Protein AF-0000000085171291 (afdb_homodimer)

Solvent-accessible surface area (backbone atoms only — not comparable to full-atom values): 27286 Å² total; per-residue (Å²): 126,56,78,39,40,44,75,52,58,85,53,80,38,81,23,59,65,92,68,71,76,41,87,53,56,49,57,35,35,37,26,33,51,58,69,35,70,49,75,53,66,42,48,64,17,28,33,41,38,38,43,37,14,27,21,27,28,42,35,39,76,91,41,73,48,74,64,42,45,83,20,79,34,67,88,66,51,65,48,28,33,35,44,38,33,35,71,22,52,34,37,42,34,20,57,43,54,22,36,30,38,38,40,32,28,63,32,86,54,87,62,79,58,50,76,42,48,42,88,62,40,44,72,45,81,41,68,30,82,45,32,28,32,40,34,37,40,61,40,36,60,85,75,32,65,84,63,86,67,58,19,61,31,38,32,36,39,42,25,44,54,18,11,28,36,60,63,62,34,30,29,22,67,45,79,48,77,83,50,16,22,33,32,33,40,37,35,44,28,42,32,44,57,58,87,41,47,29,39,34,41,43,31,26,82,93,78,69,46,78,46,45,41,75,41,39,50,38,24,33,40,51,34,56,56,43,31,34,32,37,34,17,36,71,86,14,35,32,33,29,43,36,39,33,30,35,90,43,61,70,86,30,56,39,54,43,76,93,43,48,63,50,73,70,43,34,64,57,51,44,54,55,60,65,75,100,127,57,78,40,41,46,75,52,59,85,53,79,38,80,22,60,65,94,69,71,76,42,86,53,55,48,56,33,34,37,27,32,50,60,70,36,70,51,76,52,67,42,48,65,17,28,33,41,38,36,41,38,14,29,20,27,29,42,36,38,77,91,40,74,48,74,64,43,45,82,20,79,35,68,89,66,52,64,46,28,32,37,44,40,34,35,69,24,53,34,37,41,33,19,57,42,54,21,36,30,38,38,41,32,29,63,34,84,54,87,63,78,59,49,75,42,48,42,88,60,40,45,71,45,80,42,68,32,84,44,32,29,32,40,34,36,41,61,40,36,59,86,76,34,66,84,62,88,68,58,19,64,32,37,32,36,38,42,26,43,55,19,10,28,34,60,66,62,34,30,27,23,69,45,81,46,78,83,51,16,23,32,32,34,40,36,35,45,28,41,33,43,56,58,88,40,45,28,40,34,41,43,31,25,82,93,78,70,46,77,46,45,42,77,40,39,50,38,23,34,41,50,34,56,55,44,31,34,32,37,33,17,36,73,85,14,35,32,31,29,44,35,37,33,30,34,91,43,60,70,87,29,56,39,54,43,77,94,42,47,62,49,73,69,42,34,64,58,49,44,54,56,60,65,75,98

Organism: Roseiflexus castenholzii (strain DSM 13941 / HLO8) (NCBI:txid383372)

Secondary structure (DSSP, 8-state):
-BTTEEEPP-SSEEEE-S----SS-EEEEEEE-TT-EEEEE-TTEEEEEEEEES-EEEEETTEEEEEE---SSGGGSPPPEEEE-TT-EEEEEESS-EEEEEEEEE-------EEE-GGGPEEEEES-GGG-EEEEEEE-TTT-TTS--SS-EEEEEEE-TT-EEEEEEEE--S-BTTTB--EEEEEEEEEESTT--EEEEEEETTTTEEEEEEE-TTEEEEESSSEEEEEEPTT-EEEEEEEEEESSS----EEPGGGTHHHHHHHHHHHHHH--/-BTTEEEPP-SSEEEE-S----SS-EEEEEEE-TT-EEEEE-TTEEEEEEEEES-EEEEETTEEEEEE---SSGGGSPPPEEEE-TT-EEEEEESS-EEEEEEEEE-------EEE-GGGPEEEEE--GGG-EEEEEEE-TTT-TTS--SS-EEEEEEE-TT-EEEEEEEE--S-BTTTB--EEEEEEEEEESTT--EEEEEEETTTTEEEEEEE-TTEEEEESSSEEEEEEPTT-EEEEEEEEEESS-----EEPGGGTHHHHHHHHHHHHHH--

Sequence (552 aa):
MTAFFTRVGSDPGLNTLDVNPCTLLDFARLILPDGASFAGETGGREVALVIFGGRGTVQVAGKTFARIGARPNPFAGKPYAVYMPAGSAYTITAHGTLDAGLCSAPSDLATDPYVITPDMVVQVDAGAANFSRTL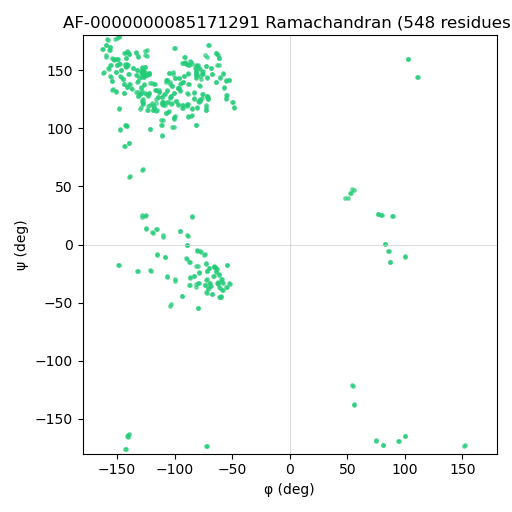SNILTTSSQPELPAARLLVGETFVPSGNWSTYPPHKHEVDNLPYEAHHEEMYYFRVNPPEGFGLCRHYSPERGYDQTYTISDSTIFMAPHGYHTTCSAPGYTNYFLWFLAGTGRTQAVAFDPALAWVQKAAPLIKQAERSRMTAFFTRVGSDPGLNTLDVNPCTLLDFARLILPDGASFAGETGGREVALVIFGGRGTVQVAGKTFARIGARPNPFAGKPYAVYMPAGSAYTITAHGTLDAGLCSAPSDLATDPYVITPDMVVQVDAGAANFSRTLSNILTTSSQPELPAARLLVGETFVPSGNWSTYPPHKHEVDNLPYEAHHEEMYYFRVNPPEGFGLCRHYSPERGYDQTYTISDSTIFMAPHGYHTTCSAPGYTNYFLWFLAGTGRTQAVAFDPALAWVQKAAPLIKQAERSR

pLDDT: mean 95.59, std 6.52, range [47.5, 98.94]

Nearest PDB structures (foldseek):
  2qjv-assembly1_A  TM=9.322E-01  e=1.510E-25  Salmonella enterica subsp. enterica serovar Typhimurium str. LT2
  3rns-assembly1_A  TM=5.833E-01  e=2.319E-08  Leptotrichia buccalis C-1013-b
  3st7-assembly1_A-2  TM=7.291E-01  e=1.790E-03  Staphylococcus aureus subsp. aureus Mu50
  9bwf-assembly1_A  TM=7.701E-01  e=6.981E-03  metagenome
  3vhr-assembly1_A-2  TM=6.028E-01  e=1.308E-03  Staphylococcus aureus subsp. aureus Mu50

Radius of gyration: 26.84 Å; Cα contacts (8 Å, |Δi|>4): 1582; chains: 2; bounding box: 52×83×56 Å

InterPro domains:
  IPR011051 RmlC-like cupin domain superfamily [SSF51182] (23-249)
  IPR014710 RmlC-like jelly roll fold [G3DSA:2.60.120.10] (23-121)
  IPR014710 RmlC-like jelly roll fold [G3DSA:2.60.120.10] (122-262)
  IPR021120 KduI/IolB isomerase [PF04962] (22-262)
  IPR024203 5-deoxy-glucuronate isomerase, IolB [PIRSF036628] (23-265)
  IPR024203 5-deoxy-glucuronate isomerase, IolB [PTHR39193] (26-264)

Structure (mmCIF, N/CA/C/O backbone):
data_AF-0000000085171291-model_v1
#
loop_
_entity.id
_entity.type
_entity.pdbx_description
1 polymer 'Myo-inositol catabolism IolB domain protein'
#
loop_
_atom_site.group_PDB
_atom_site.id
_atom_site.type_symbol
_atom_site.label_atom_id
_atom_site.label_alt_id
_atom_site.label_comp_id
_atom_site.label_asym_id
_atom_site.label_entity_id
_atom_site.label_seq_id
_atom_site.pdbx_PDB_ins_code
_atom_site.Cartn_x
_atom_site.Cartn_y
_atom_site.Cartn_z
_atom_site.occupancy
_atom_site.B_iso_or_equiv
_atom_site.auth_seq_id
_atom_site.auth_comp_id
_atom_site.auth_asym_id
_atom_site.auth_atom_id
_atom_site.pdbx_PDB_model_num
ATOM 1 N N . MET A 1 1 ? -7.762 -0.564 -17.594 1 47.5 1 MET A N 1
ATOM 2 C CA . MET A 1 1 ? -6.816 -1.675 -17.578 1 47.5 1 MET A CA 1
ATOM 3 C C . MET A 1 1 ? -5.438 -1.221 -18.062 1 47.5 1 MET A C 1
ATOM 5 O O . MET A 1 1 ? -5.332 -0.452 -19.016 1 47.5 1 MET A O 1
ATOM 9 N N . THR A 1 2 ? -4.355 -1.188 -17.094 1 66.81 2 THR A N 1
ATOM 10 C CA . THR A 1 2 ? -3.033 -0.722 -17.5 1 66.81 2 THR A CA 1
ATOM 11 C C . THR A 1 2 ? -2.258 -1.836 -18.203 1 66.81 2 THR A C 1
ATOM 13 O O . THR A 1 2 ? -2.623 -3.01 -18.094 1 66.81 2 THR A O 1
ATOM 16 N N . ALA A 1 3 ? -1.368 -1.507 -19.016 1 86 3 ALA A N 1
ATOM 17 C CA . ALA A 1 3 ? -0.547 -2.412 -19.828 1 86 3 ALA A CA 1
ATOM 18 C C . ALA A 1 3 ? 0.157 -3.438 -18.938 1 86 3 ALA A C 1
ATOM 20 O O . ALA A 1 3 ? 0.454 -4.551 -19.391 1 86 3 ALA A O 1
ATOM 21 N N . PHE A 1 4 ? 0.254 -3.221 -17.656 1 96.31 4 PHE A N 1
ATOM 22 C CA . PHE A 1 4 ? 1.074 -4.09 -16.828 1 96.31 4 PHE A CA 1
ATOM 23 C C . PHE A 1 4 ? 0.214 -4.84 -15.82 1 96.31 4 PHE A C 1
ATOM 25 O O . PHE A 1 4 ? 0.702 -5.727 -15.117 1 96.31 4 PHE A O 1
ATOM 32 N N . PHE A 1 5 ? -1.062 -4.492 -15.719 1 96.88 5 PHE A N 1
ATOM 33 C CA . PHE A 1 5 ? -1.893 -4.953 -14.609 1 96.88 5 PHE A CA 1
ATOM 34 C C . PHE A 1 5 ? -3.342 -5.117 -15.055 1 96.88 5 PHE A C 1
ATOM 36 O O . PHE A 1 5 ? -3.975 -4.152 -15.492 1 96.88 5 PHE A O 1
ATOM 43 N N . THR A 1 6 ? -3.922 -6.34 -15.016 1 96.06 6 THR A N 1
ATOM 44 C CA . THR A 1 6 ? -5.297 -6.578 -15.445 1 96.06 6 THR A CA 1
ATOM 45 C C . THR A 1 6 ? -5.895 -7.766 -14.695 1 96.06 6 THR A C 1
ATOM 47 O O . THR A 1 6 ? -5.227 -8.391 -13.875 1 96.06 6 THR A O 1
ATOM 50 N N . ARG A 1 7 ? -7.164 -8.047 -14.953 1 95.38 7 ARG A N 1
ATOM 51 C CA . ARG A 1 7 ? -7.832 -9.219 -14.383 1 95.38 7 ARG A CA 1
ATOM 52 C C . ARG A 1 7 ? -7.809 -10.391 -15.352 1 95.38 7 ARG A C 1
ATOM 54 O O . ARG A 1 7 ? -7.914 -10.203 -16.562 1 95.38 7 ARG A O 1
ATOM 61 N N . VAL A 1 8 ? -7.652 -11.523 -14.758 1 97.5 8 VAL A N 1
ATOM 62 C CA . VAL A 1 8 ? -7.773 -12.742 -15.547 1 97.5 8 VAL A CA 1
ATOM 63 C C . VAL A 1 8 ? -9.195 -13.289 -15.445 1 97.5 8 VAL A C 1
ATOM 65 O O . VAL A 1 8 ? -9.781 -13.305 -14.359 1 97.5 8 VAL A O 1
ATOM 68 N N . GLY A 1 9 ? -9.75 -13.758 -16.562 1 96.88 9 GLY A N 1
ATOM 69 C CA . GLY A 1 9 ? -11.109 -14.281 -16.578 1 96.88 9 GLY A CA 1
ATOM 70 C C . GLY A 1 9 ? -11.297 -15.484 -15.68 1 96.88 9 GLY A C 1
ATOM 71 O O . GLY A 1 9 ? -10.328 -16.141 -15.297 1 96.88 9 GLY A O 1
ATOM 72 N N . SER A 1 10 ? -12.562 -15.766 -15.328 1 96.31 10 SER A N 1
ATOM 73 C CA . SER A 1 10 ? -12.898 -16.875 -14.453 1 96.31 10 SER A CA 1
ATOM 74 C C . SER A 1 10 ? -13.969 -17.766 -15.062 1 96.31 10 SER A C 1
ATOM 76 O O . SER A 1 10 ? -14.688 -18.469 -14.344 1 96.31 10 SER A O 1
ATOM 78 N N . ASP A 1 11 ? -14.094 -17.75 -16.344 1 97.25 11 ASP A N 1
ATOM 79 C CA . ASP A 1 11 ? -15.078 -18.578 -17.031 1 97.25 11 ASP A CA 1
ATOM 80 C C . ASP A 1 11 ? -14.586 -20.016 -17.172 1 97.25 11 ASP A C 1
ATOM 82 O O . ASP A 1 11 ? -13.375 -20.266 -17.188 1 97.25 11 ASP A O 1
ATOM 86 N N . PRO A 1 12 ? -15.562 -20.938 -17.281 1 98.12 12 PRO A N 1
ATOM 87 C CA . PRO A 1 12 ? -15.109 -22.281 -17.641 1 98.12 12 PRO A CA 1
ATOM 88 C C . PRO A 1 12 ? -14.289 -22.312 -18.922 1 98.12 12 PRO A C 1
ATOM 90 O O . PRO A 1 12 ? -14.617 -21.625 -19.891 1 98.12 12 PRO A O 1
ATOM 93 N N . GLY A 1 13 ? -13.312 -23.109 -18.875 1 98.38 13 GLY A N 1
ATOM 94 C CA . GLY A 1 13 ? -12.414 -23.172 -20.016 1 98.38 13 GLY A CA 1
ATOM 95 C C . GLY A 1 13 ? -11.133 -22.375 -19.812 1 98.38 13 GLY A C 1
ATOM 96 O O . GLY A 1 13 ? -10.719 -22.141 -18.672 1 98.38 13 GLY A O 1
ATOM 97 N N . LEU A 1 14 ? -10.453 -22.156 -20.922 1 98.62 14 LEU A N 1
ATOM 98 C CA . LEU A 1 14 ? -9.164 -21.484 -20.891 1 98.62 14 LEU A CA 1
ATOM 99 C C . LEU A 1 14 ? -9.344 -19.969 -20.906 1 98.62 14 LEU A C 1
ATOM 101 O O . LEU A 1 14 ? -9.945 -19.422 -21.844 1 98.62 14 LEU A O 1
ATOM 105 N N . ASN A 1 15 ? -8.945 -19.25 -19.891 1 98.69 15 ASN A N 1
ATOM 106 C CA . ASN A 1 15 ? -8.938 -17.797 -19.812 1 98.69 15 ASN A CA 1
ATOM 107 C C . ASN A 1 15 ? -7.555 -17.219 -20.078 1 98.69 15 ASN A C 1
ATOM 109 O O . ASN A 1 15 ? -6.645 -17.359 -19.266 1 98.69 15 ASN A O 1
ATOM 113 N N . THR A 1 16 ? -7.41 -16.562 -21.203 1 98.19 16 THR A N 1
ATOM 114 C CA . THR A 1 16 ? -6.113 -16.062 -21.625 1 98.19 16 THR A CA 1
ATOM 115 C C . THR A 1 16 ? -5.996 -14.562 -21.328 1 98.19 16 THR A C 1
ATOM 117 O O . THR A 1 16 ? -6.969 -13.93 -20.922 1 98.19 16 THR A O 1
ATOM 120 N N . LEU A 1 17 ? -4.777 -14.047 -21.469 1 97.25 17 LEU A N 1
ATOM 121 C CA . LEU A 1 17 ? -4.539 -12.625 -21.25 1 97.25 17 LEU A CA 1
ATOM 122 C C . LEU A 1 17 ? -4.992 -11.805 -22.469 1 97.25 17 LEU A C 1
ATOM 124 O O . LEU A 1 17 ? -4.703 -12.164 -23.609 1 97.25 17 LEU A O 1
ATOM 128 N N . ASP A 1 18 ? -5.641 -10.719 -22.203 1 92.69 18 ASP A N 1
ATOM 129 C CA . ASP A 1 18 ? -6.043 -9.812 -23.281 1 92.69 18 ASP A CA 1
ATOM 130 C C . ASP A 1 18 ? -4.875 -8.938 -23.719 1 92.69 18 ASP A C 1
ATOM 132 O O . ASP A 1 18 ? -4.82 -8.508 -24.875 1 92.69 18 ASP A O 1
ATOM 136 N N . VAL A 1 19 ? -4.043 -8.617 -22.812 1 94.56 19 VAL A N 1
ATOM 137 C CA . VAL A 1 19 ? -2.832 -7.828 -23.031 1 94.56 19 VAL A CA 1
ATOM 138 C C . VAL A 1 19 ? -1.647 -8.5 -22.344 1 94.56 19 VAL A C 1
ATOM 140 O O . VAL A 1 19 ? -1.798 -9.094 -21.266 1 94.56 19 VAL A O 1
ATOM 143 N N . ASN A 1 20 ? -0.527 -8.5 -22.984 1 97.38 20 ASN A N 1
ATOM 144 C CA . ASN A 1 20 ? 0.696 -9.055 -22.406 1 97.38 20 ASN A CA 1
ATOM 145 C C . ASN A 1 20 ? 1.919 -8.227 -22.797 1 97.38 20 ASN A C 1
ATOM 147 O O . ASN A 1 20 ? 2.416 -8.328 -23.922 1 97.38 20 ASN A O 1
ATOM 151 N N . PRO A 1 21 ? 2.4 -7.426 -21.891 1 97.19 21 PRO A N 1
ATOM 152 C CA . PRO A 1 21 ? 3.559 -6.586 -22.219 1 97.19 21 PRO A CA 1
ATOM 153 C C . PRO A 1 21 ? 4.871 -7.367 -22.188 1 97.19 21 PRO A C 1
ATOM 155 O O . PRO A 1 21 ? 5.922 -6.82 -22.547 1 97.19 21 PRO A O 1
ATOM 158 N N . CYS A 1 22 ? 4.863 -8.594 -21.797 1 97.38 22 CYS A N 1
ATOM 159 C CA . CYS A 1 22 ? 6.051 -9.445 -21.781 1 97.38 22 CYS A CA 1
ATOM 160 C C . CYS A 1 22 ? 6.238 -10.156 -23.109 1 97.38 22 CYS A C 1
ATOM 162 O O . CYS A 1 22 ? 5.273 -10.359 -23.859 1 97.38 22 CYS A O 1
ATOM 164 N N . THR A 1 23 ? 7.434 -10.477 -23.375 1 96.94 23 THR A N 1
ATOM 165 C CA . THR A 1 23 ? 7.734 -11.18 -24.625 1 96.94 23 THR A CA 1
ATOM 166 C C . THR A 1 23 ? 8.062 -12.648 -24.344 1 96.94 23 THR A C 1
ATOM 168 O O . THR A 1 23 ? 7.824 -13.508 -25.188 1 96.94 23 THR A O 1
ATOM 171 N N . LEU A 1 24 ? 8.555 -12.898 -23.172 1 98.25 24 LEU A N 1
ATOM 172 C CA . LEU A 1 24 ? 8.938 -14.258 -22.812 1 98.25 24 LEU A CA 1
ATOM 173 C C . LEU A 1 24 ? 7.801 -14.977 -22.094 1 98.25 24 LEU A C 1
ATOM 175 O O . LEU A 1 24 ? 7.445 -16.094 -22.453 1 98.25 24 LEU A O 1
ATOM 179 N N . LEU A 1 25 ? 7.195 -14.289 -21.188 1 98.75 25 LEU A N 1
ATOM 180 C CA . LEU A 1 25 ? 6.227 -14.938 -20.312 1 98.75 25 LEU A CA 1
ATOM 181 C C . LEU A 1 25 ? 4.816 -14.836 -20.875 1 98.75 25 LEU A C 1
ATOM 183 O O . LEU A 1 25 ? 4.461 -13.828 -21.484 1 98.75 25 LEU A O 1
ATOM 187 N N . ASP A 1 26 ? 4.078 -15.859 -20.641 1 98.75 26 ASP A N 1
ATOM 188 C CA . ASP A 1 26 ? 2.635 -15.852 -20.875 1 98.75 26 ASP A CA 1
ATOM 189 C C . ASP A 1 26 ? 1.904 -16.641 -19.781 1 98.75 26 ASP A C 1
ATOM 191 O O . ASP A 1 26 ? 2.516 -17.438 -19.078 1 98.75 26 ASP A O 1
ATOM 195 N N . PHE A 1 27 ? 0.584 -16.344 -19.672 1 98.88 27 PHE A N 1
ATOM 196 C CA . PHE A 1 27 ? -0.222 -16.969 -18.641 1 98.88 27 PHE A CA 1
ATOM 197 C C . PHE A 1 27 ? -1.637 -17.234 -19.125 1 98.88 27 PHE A C 1
ATOM 199 O O . PHE A 1 27 ? -2.199 -16.438 -19.875 1 98.88 27 PHE A O 1
ATOM 206 N N . ALA A 1 28 ? -2.154 -18.328 -18.703 1 98.88 28 ALA A N 1
ATOM 207 C CA . ALA A 1 28 ? -3.582 -18.609 -18.844 1 98.88 28 ALA A CA 1
ATOM 208 C C . ALA A 1 28 ? -4.129 -19.297 -17.594 1 98.88 28 ALA A C 1
ATOM 210 O O . ALA A 1 28 ? -3.404 -20.031 -16.906 1 98.88 28 ALA A O 1
ATOM 211 N N . ARG A 1 29 ? -5.352 -19.016 -17.266 1 98.88 29 ARG A N 1
ATOM 212 C CA . ARG A 1 29 ? -6.074 -19.703 -16.203 1 98.88 29 ARG A CA 1
ATOM 213 C C . ARG A 1 29 ? -7.066 -20.719 -16.766 1 98.88 29 ARG A C 1
ATOM 215 O O . ARG A 1 29 ? -7.84 -20.391 -17.672 1 98.88 29 ARG A O 1
ATOM 222 N N . LEU A 1 30 ? -7.008 -21.891 -16.312 1 98.94 30 LEU A N 1
ATOM 223 C CA . LEU A 1 30 ? -7.898 -22.953 -16.781 1 98.94 30 LEU A CA 1
ATOM 224 C C . LEU A 1 30 ? -8.883 -23.359 -15.695 1 98.94 30 LEU A C 1
ATOM 226 O O . LEU A 1 30 ? -8.477 -23.75 -14.602 1 98.94 30 LEU A O 1
ATOM 230 N N . ILE A 1 31 ? -10.148 -23.234 -15.977 1 98.88 31 ILE A N 1
ATOM 231 C CA . ILE A 1 31 ? -11.211 -23.672 -15.078 1 98.88 31 ILE A CA 1
ATOM 232 C C . ILE A 1 31 ? -12.07 -24.734 -15.766 1 98.88 31 ILE A C 1
ATOM 234 O O . ILE A 1 31 ? -12.672 -24.469 -16.812 1 98.88 31 ILE A O 1
ATOM 238 N N . LEU A 1 32 ? -12.133 -25.906 -15.141 1 98.81 32 LEU A N 1
ATOM 239 C CA . LEU A 1 32 ? -12.914 -27 -15.703 1 98.81 32 LEU A CA 1
ATOM 240 C C . LEU A 1 32 ? -13.922 -27.531 -14.688 1 98.81 32 LEU A C 1
ATOM 242 O O . LEU A 1 32 ? -13.562 -27.812 -13.539 1 98.81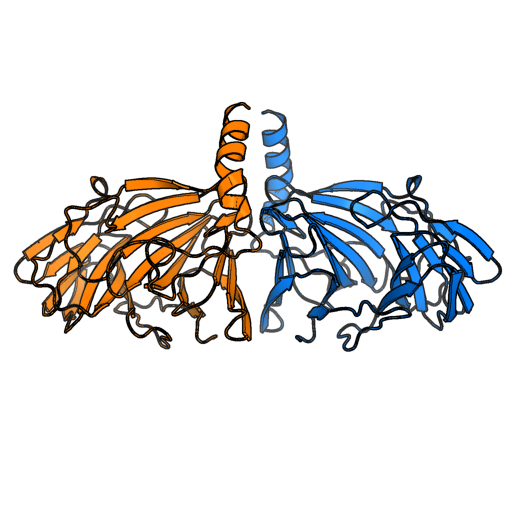 32 LEU A O 1
ATOM 246 N N . PRO A 1 33 ? -15.188 -27.656 -15.109 1 98.31 33 PRO A N 1
ATOM 247 C CA . PRO A 1 33 ? -16.125 -28.375 -14.242 1 98.31 33 PRO A CA 1
ATOM 248 C C . PRO A 1 33 ? -15.852 -29.875 -14.188 1 98.31 33 PRO A C 1
ATOM 250 O O . PRO A 1 33 ? -15.023 -30.391 -14.953 1 98.31 33 PRO A O 1
ATOM 253 N N . ASP A 1 34 ? -16.562 -30.5 -13.289 1 97.94 34 ASP A N 1
ATOM 254 C CA . ASP A 1 34 ? -16.375 -31.922 -13.078 1 97.94 34 ASP A CA 1
ATOM 255 C C . ASP A 1 34 ? -16.562 -32.719 -14.375 1 97.94 34 ASP A C 1
ATOM 257 O O . ASP A 1 34 ? -17.547 -32.5 -15.086 1 97.94 34 ASP A O 1
ATOM 261 N N . GLY A 1 35 ? -15.516 -33.5 -14.672 1 98 35 GLY A N 1
ATOM 262 C CA . GLY A 1 35 ? -15.602 -34.375 -15.812 1 98 35 GLY A CA 1
ATOM 263 C C . GLY A 1 35 ?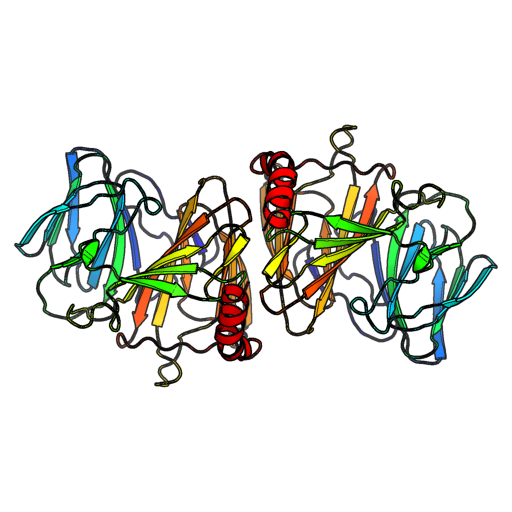 -15.195 -33.75 -17.125 1 98 35 GLY A C 1
ATOM 264 O O . GLY A 1 35 ? -14.945 -34.438 -18.109 1 98 35 GLY A O 1
ATOM 265 N N . ALA A 1 36 ? -15.117 -32.438 -17.141 1 98.62 36 ALA A N 1
ATOM 266 C CA . ALA A 1 36 ? -14.742 -31.734 -18.375 1 98.62 36 ALA A CA 1
ATOM 267 C C . ALA A 1 36 ? -13.258 -31.922 -18.672 1 98.62 36 ALA A C 1
ATOM 269 O O . ALA A 1 36 ? -12.461 -32.188 -17.781 1 98.62 36 ALA A O 1
ATOM 270 N N . SER A 1 37 ? -12.938 -31.828 -19.953 1 98.69 37 SER A N 1
ATOM 271 C CA . SER A 1 37 ? -11.555 -31.938 -20.391 1 98.69 37 SER A CA 1
ATOM 272 C C . SER A 1 37 ? -11.164 -30.766 -21.281 1 98.69 37 SER A C 1
ATOM 274 O O . SER A 1 37 ? -12.016 -30.141 -21.906 1 98.69 37 SER A O 1
ATOM 276 N N . PHE A 1 38 ? -9.938 -30.438 -21.281 1 98.81 38 PHE A N 1
ATOM 277 C CA . PHE A 1 38 ? -9.336 -29.453 -22.156 1 98.81 38 PHE A CA 1
ATOM 278 C C . PHE A 1 38 ? -8.117 -30.016 -22.891 1 98.81 38 PHE A C 1
ATOM 280 O O . PHE A 1 38 ? -7.227 -30.594 -22.25 1 98.81 38 PHE A O 1
ATOM 287 N N . ALA A 1 39 ? -8.109 -29.938 -24.188 1 98.69 39 ALA A N 1
ATOM 288 C CA . ALA A 1 39 ? -6.973 -30.359 -25 1 98.69 39 ALA A CA 1
ATOM 289 C C . ALA A 1 39 ? -6.223 -29.156 -25.562 1 98.69 39 ALA A C 1
ATOM 291 O O . ALA A 1 39 ? -6.84 -28.219 -26.047 1 98.69 39 ALA A O 1
ATOM 292 N N . GLY A 1 40 ? -4.883 -29.156 -25.438 1 98.06 40 GLY A N 1
ATOM 293 C CA . GLY A 1 40 ? -4.059 -28.078 -25.953 1 98.06 40 GLY A CA 1
ATOM 294 C C . GLY A 1 40 ? -2.688 -28.547 -26.406 1 98.06 40 GLY A C 1
ATOM 295 O O . GLY A 1 40 ? -2.414 -29.734 -26.453 1 98.06 40 GLY A O 1
ATOM 296 N N . GLU A 1 41 ? -1.921 -27.641 -26.875 1 98.38 41 GLU A N 1
ATOM 297 C CA . GLU A 1 41 ? -0.535 -27.844 -27.281 1 98.38 41 GLU A CA 1
ATOM 298 C C . GLU A 1 41 ? 0.384 -26.781 -26.672 1 98.38 41 GLU A C 1
ATOM 300 O O . GLU A 1 41 ? 0.013 -25.609 -26.578 1 98.38 41 GLU A O 1
ATOM 305 N N . THR A 1 42 ? 1.605 -27.266 -26.312 1 98.5 42 THR A N 1
ATOM 306 C CA . THR A 1 42 ? 2.551 -26.328 -25.734 1 98.5 42 THR A CA 1
ATOM 307 C C . THR A 1 42 ? 3.24 -25.5 -26.812 1 98.5 42 THR A C 1
ATOM 309 O O . THR A 1 42 ? 3.828 -24.453 -26.531 1 98.5 42 THR A O 1
ATOM 312 N N . GLY A 1 43 ? 3.158 -26.047 -28.047 1 98.12 43 GLY A N 1
ATOM 313 C CA . GLY A 1 43 ? 3.881 -25.375 -29.125 1 98.12 43 GLY A CA 1
ATOM 314 C C . GLY A 1 43 ? 5.359 -25.203 -28.828 1 98.12 43 GLY A C 1
ATOM 315 O O . GLY A 1 43 ? 6.035 -26.156 -28.438 1 98.12 43 GLY A O 1
ATOM 316 N N . GLY A 1 44 ? 5.945 -24.062 -29.109 1 98.5 44 GLY A N 1
ATOM 317 C CA . GLY A 1 44 ? 7.348 -23.766 -28.875 1 98.5 44 GLY A CA 1
ATOM 318 C C . GLY A 1 44 ? 7.633 -23.297 -27.469 1 98.5 44 GLY A C 1
ATOM 319 O O . GLY A 1 44 ? 8.594 -22.562 -27.234 1 98.5 44 GLY A O 1
ATOM 320 N N . ARG A 1 45 ? 6.781 -23.656 -26.562 1 98.75 45 ARG A N 1
ATOM 321 C CA . ARG A 1 45 ? 6.941 -23.141 -25.203 1 98.75 45 ARG A CA 1
ATOM 322 C C . ARG A 1 45 ? 6.965 -24.266 -24.188 1 98.75 45 ARG A C 1
ATOM 324 O O . ARG A 1 45 ? 6.371 -25.328 -24.422 1 98.75 45 ARG A O 1
ATOM 331 N N . GLU A 1 46 ? 7.734 -24.109 -23.125 1 98.88 46 GLU A N 1
ATOM 332 C CA . GLU A 1 46 ? 7.531 -24.922 -21.922 1 98.88 46 GLU A CA 1
ATOM 333 C C . GLU A 1 46 ? 6.402 -24.359 -21.062 1 98.88 46 GLU A C 1
ATOM 335 O O . GLU A 1 46 ? 6.188 -23.156 -21.031 1 98.88 46 GLU A O 1
ATOM 340 N N . VAL A 1 47 ? 5.664 -25.25 -20.406 1 98.88 47 VAL A N 1
ATOM 341 C CA . VAL A 1 47 ? 4.504 -24.828 -19.625 1 98.88 47 VAL A CA 1
ATOM 342 C C . VAL A 1 47 ? 4.559 -25.484 -18.25 1 98.88 47 VAL A C 1
ATOM 344 O O . VAL A 1 47 ? 4.828 -26.688 -18.125 1 98.88 47 VAL A O 1
ATOM 347 N N . ALA A 1 48 ? 4.449 -24.734 -17.234 1 98.94 48 ALA A N 1
ATOM 348 C CA . ALA A 1 48 ? 4.191 -25.234 -15.883 1 98.94 48 ALA A CA 1
ATOM 349 C C . ALA A 1 48 ? 2.723 -25.078 -15.508 1 98.94 48 ALA A C 1
ATOM 351 O O . ALA A 1 48 ? 2.232 -23.953 -15.344 1 98.94 48 ALA A O 1
ATOM 352 N N . LEU A 1 49 ? 2.008 -26.172 -15.453 1 98.94 49 LEU A N 1
ATOM 353 C CA . LEU A 1 49 ? 0.651 -26.188 -14.914 1 98.94 49 LEU A CA 1
ATOM 354 C C . LEU A 1 49 ? 0.667 -26.234 -13.391 1 98.94 49 LEU A C 1
ATOM 356 O O . LEU A 1 49 ? 1.245 -27.141 -12.797 1 98.94 49 LEU A O 1
ATOM 360 N N . VAL A 1 50 ? 0.147 -25.25 -12.734 1 98.94 50 VAL A N 1
ATOM 361 C CA . VAL A 1 50 ? 0.027 -25.219 -11.281 1 98.94 50 VAL A CA 1
ATOM 362 C C . VAL A 1 50 ? -1.441 -25.344 -10.875 1 98.94 50 VAL A C 1
ATOM 364 O O . VAL A 1 50 ? -2.27 -24.516 -11.266 1 98.94 50 VAL A O 1
ATOM 367 N N . ILE A 1 51 ? -1.783 -26.312 -10.086 1 98.94 51 ILE A N 1
ATOM 368 C CA . ILE A 1 51 ? -3.168 -26.516 -9.672 1 98.94 51 ILE A CA 1
ATOM 369 C C . ILE A 1 51 ? -3.484 -25.641 -8.461 1 98.94 51 ILE A C 1
ATOM 371 O O . ILE A 1 51 ? -2.98 -25.891 -7.363 1 98.94 51 ILE A O 1
ATOM 375 N N . PHE A 1 52 ? -4.328 -24.641 -8.664 1 98.81 52 PHE A N 1
ATOM 376 C CA . PHE A 1 52 ? -4.766 -23.781 -7.57 1 98.81 52 PHE A CA 1
ATOM 377 C C . PHE A 1 52 ? -5.738 -24.516 -6.656 1 98.81 52 PHE A C 1
ATOM 379 O O . PHE A 1 52 ? -5.691 -24.359 -5.438 1 98.81 52 PHE A O 1
ATOM 386 N N . GLY A 1 53 ? -6.605 -25.266 -7.297 1 98.75 53 GLY A N 1
ATOM 387 C CA . GLY A 1 53 ? -7.594 -26.016 -6.551 1 98.75 53 GLY A CA 1
ATOM 388 C C . GLY A 1 53 ? -8.219 -27.141 -7.355 1 98.75 53 GLY A C 1
ATOM 389 O O . GLY A 1 53 ? -8.438 -27 -8.562 1 98.75 53 GLY A O 1
ATOM 390 N N . GLY A 1 54 ? -8.562 -28.188 -6.664 1 98.56 54 GLY A N 1
ATOM 391 C CA . GLY A 1 54 ? -9.211 -29.312 -7.305 1 98.56 54 GLY A CA 1
ATOM 392 C C . GLY A 1 54 ? -8.234 -30.406 -7.719 1 98.56 54 GLY A C 1
ATOM 393 O O . GLY A 1 54 ? -7.105 -30.453 -7.215 1 98.56 54 GLY A O 1
ATOM 394 N N . ARG A 1 55 ? -8.781 -31.344 -8.516 1 98.56 55 ARG A N 1
ATOM 395 C CA . ARG A 1 55 ? -8.008 -32.469 -8.984 1 98.56 55 ARG A CA 1
ATOM 396 C C . ARG A 1 55 ? -8.188 -32.688 -10.484 1 98.56 55 ARG A C 1
ATOM 398 O O . ARG A 1 55 ? -9.242 -32.375 -11.039 1 98.56 55 ARG A O 1
ATOM 405 N N . GLY A 1 56 ? -7.141 -33.219 -11.062 1 98.69 56 GLY A N 1
ATOM 406 C CA . GLY A 1 56 ? -7.238 -33.531 -12.477 1 98.69 56 GLY A CA 1
ATOM 407 C C . GLY A 1 56 ? -6.219 -34.562 -12.938 1 98.69 56 GLY A C 1
ATOM 408 O O . GLY A 1 56 ? -5.301 -34.906 -12.195 1 98.69 56 GLY A O 1
ATOM 409 N N . THR A 1 57 ? -6.477 -35.125 -14.07 1 98.94 57 THR A N 1
ATOM 410 C CA . THR A 1 57 ? -5.531 -36 -14.773 1 98.94 57 THR A CA 1
ATOM 411 C C . THR A 1 57 ? -4.898 -35.25 -15.945 1 98.94 57 THR A C 1
ATOM 413 O O . THR A 1 57 ? -5.602 -34.625 -16.766 1 98.94 57 THR A O 1
ATOM 416 N N . VAL A 1 58 ? -3.615 -35.25 -15.969 1 98.94 58 VAL A N 1
ATOM 417 C CA . VAL A 1 58 ? -2.877 -34.594 -17.047 1 98.94 58 VAL A CA 1
ATOM 418 C C . VAL A 1 58 ? -2.207 -35.656 -17.922 1 98.94 58 VAL A C 1
ATOM 420 O O . VAL A 1 58 ? -1.425 -36.469 -17.438 1 98.94 58 VAL A O 1
ATOM 423 N N . GLN A 1 59 ? -2.529 -35.688 -19.141 1 98.81 59 GLN A N 1
ATOM 424 C CA . GLN A 1 59 ? -1.845 -36.5 -20.141 1 98.81 59 GLN A CA 1
ATOM 425 C C . GLN A 1 59 ? -0.991 -35.625 -21.062 1 98.81 59 GLN A C 1
ATOM 427 O O . GLN A 1 59 ? -1.49 -34.688 -21.656 1 98.81 59 GLN A O 1
ATOM 432 N N . VAL A 1 60 ? 0.253 -35.906 -21.125 1 98.62 60 VAL A N 1
ATOM 433 C CA . VAL A 1 60 ? 1.147 -35.062 -21.922 1 98.62 60 VAL A CA 1
ATOM 434 C C . VAL A 1 60 ? 2.354 -35.906 -22.375 1 98.62 60 VAL A C 1
ATOM 436 O O . VAL A 1 60 ? 2.965 -36.594 -21.578 1 98.62 60 VAL A O 1
ATOM 439 N N . ALA A 1 61 ? 2.648 -35.75 -23.672 1 95.88 61 ALA A N 1
ATOM 440 C CA . ALA A 1 61 ? 3.818 -36.406 -24.266 1 95.88 61 ALA A CA 1
ATOM 441 C C . ALA A 1 61 ? 3.885 -37.875 -23.891 1 95.88 61 ALA A C 1
ATOM 443 O O . ALA A 1 61 ? 4.934 -38.375 -23.469 1 95.88 61 ALA A O 1
ATOM 444 N N . GLY A 1 62 ? 2.797 -38.531 -23.875 1 94.69 62 GLY A N 1
ATOM 445 C CA . GLY A 1 62 ? 2.725 -39.969 -23.672 1 94.69 62 GLY A CA 1
ATOM 446 C C . GLY A 1 62 ? 2.693 -40.344 -22.203 1 94.69 62 GLY A C 1
ATOM 447 O O . GLY A 1 62 ? 2.592 -41.531 -21.875 1 94.69 62 GLY A O 1
ATOM 448 N N . LYS A 1 63 ? 2.834 -39.438 -21.312 1 98 63 LYS A N 1
ATOM 449 C CA . LYS A 1 63 ? 2.77 -39.688 -19.891 1 98 63 LYS A CA 1
ATOM 450 C C . LYS A 1 63 ? 1.423 -39.281 -19.312 1 98 63 LYS A C 1
ATOM 452 O O . LYS A 1 63 ? 0.792 -38.344 -19.812 1 98 63 LYS A O 1
ATOM 457 N N . THR A 1 64 ? 1.036 -40.031 -18.266 1 98.75 64 THR A N 1
ATOM 458 C CA . THR A 1 64 ? -0.205 -39.719 -17.578 1 98.75 64 THR A CA 1
ATOM 459 C C . THR A 1 64 ? 0.056 -39.469 -16.094 1 98.75 64 THR A C 1
ATOM 461 O O . THR A 1 64 ? 0.634 -40.312 -15.406 1 98.75 64 THR A O 1
ATOM 464 N N . PHE A 1 65 ? -0.234 -38.344 -15.625 1 98.81 65 PHE A N 1
ATOM 465 C CA . PHE A 1 65 ? -0.27 -38.031 -14.203 1 98.81 65 PHE A CA 1
ATOM 466 C C . PHE A 1 65 ? -1.703 -38.031 -13.688 1 98.81 65 PHE A C 1
ATOM 468 O O . PHE A 1 65 ? -2.412 -37.031 -13.828 1 98.81 65 PHE A O 1
ATOM 475 N N . ALA A 1 66 ? -2.105 -39.094 -13.031 1 98.56 66 ALA A N 1
ATOM 476 C CA . ALA A 1 66 ? -3.514 -39.344 -12.75 1 98.56 66 ALA A CA 1
ATOM 477 C C . ALA A 1 66 ? -3.938 -38.719 -11.422 1 98.56 66 ALA A C 1
ATOM 479 O O . ALA A 1 66 ? -3.256 -38.906 -10.406 1 98.56 66 ALA A O 1
ATOM 480 N N . ARG A 1 67 ? -5.047 -37.969 -11.469 1 98.38 67 ARG A N 1
ATOM 481 C CA . ARG A 1 67 ? -5.793 -37.5 -10.32 1 98.38 67 ARG A CA 1
ATOM 482 C C . ARG A 1 67 ? -4.883 -36.719 -9.375 1 98.38 67 ARG A C 1
ATOM 484 O O . ARG A 1 67 ? -4.867 -36.969 -8.164 1 98.38 67 ARG A O 1
ATOM 491 N N . ILE A 1 68 ? -4.121 -35.844 -9.906 1 98.56 68 ILE A N 1
ATOM 492 C CA . ILE A 1 68 ? -3.252 -35 -9.078 1 98.56 68 ILE A CA 1
ATOM 493 C C . ILE A 1 68 ? -4.02 -33.781 -8.602 1 98.56 68 ILE A C 1
ATOM 495 O O . ILE A 1 68 ? -5.023 -33.375 -9.203 1 98.56 68 ILE A O 1
ATOM 499 N N . GLY A 1 69 ? -3.588 -33.188 -7.531 1 97.62 69 GLY A N 1
ATOM 500 C CA . GLY A 1 69 ? -4.27 -32.125 -6.832 1 97.62 69 GLY A CA 1
ATOM 501 C C . GLY A 1 69 ? -4.793 -32.531 -5.469 1 97.62 69 GLY A C 1
ATOM 502 O O . GLY A 1 69 ? -5.258 -33.656 -5.293 1 97.62 69 GLY A O 1
ATOM 503 N N . ALA A 1 70 ? -4.75 -31.641 -4.531 1 92.81 70 ALA A N 1
ATOM 504 C CA . ALA A 1 70 ? -5.156 -32.031 -3.186 1 92.81 70 ALA A CA 1
ATOM 505 C C . ALA A 1 70 ? -5.773 -30.859 -2.428 1 92.81 70 ALA A C 1
ATOM 507 O O . ALA A 1 70 ? -6.457 -31.062 -1.421 1 92.81 70 ALA A O 1
ATOM 508 N N . ARG A 1 71 ? -5.559 -29.688 -2.861 1 97.94 71 ARG A N 1
ATOM 509 C CA . ARG A 1 71 ? -6.047 -28.531 -2.125 1 97.94 71 ARG A CA 1
ATOM 510 C C . ARG A 1 71 ? -7.273 -27.922 -2.805 1 97.94 71 ARG A C 1
ATOM 512 O O . ARG A 1 71 ? -7.406 -27.984 -4.027 1 97.94 71 ARG A O 1
ATOM 519 N N . PRO A 1 72 ? -8.211 -27.344 -2.025 1 97.94 72 PRO A N 1
ATOM 520 C CA . PRO A 1 72 ? -9.398 -26.75 -2.635 1 97.94 72 PRO A CA 1
ATOM 521 C C . PRO A 1 72 ? -9.125 -25.375 -3.229 1 97.94 72 PRO A C 1
ATOM 523 O O . PRO A 1 72 ? -9.891 -24.891 -4.07 1 97.94 72 PRO A O 1
ATOM 526 N N . ASN A 1 73 ? -8.141 -24.703 -2.752 1 98 73 ASN A N 1
ATOM 527 C CA . ASN A 1 73 ? -7.703 -23.375 -3.176 1 98 73 ASN A CA 1
ATOM 528 C C . ASN A 1 73 ? -6.262 -23.109 -2.758 1 98 73 ASN A C 1
ATOM 530 O O . ASN A 1 73 ? -5.66 -23.891 -2.027 1 98 73 ASN A O 1
ATOM 534 N N . PRO A 1 74 ? -5.664 -22.047 -3.193 1 98.25 74 PRO A N 1
ATOM 535 C CA . PRO A 1 74 ? -4.242 -21.828 -2.91 1 98.25 74 PRO A CA 1
ATOM 536 C C . PRO A 1 74 ? -3.953 -21.688 -1.418 1 98.25 74 PRO A C 1
ATOM 538 O O . PRO A 1 74 ? -2.826 -21.922 -0.977 1 98.25 74 PRO A O 1
ATOM 541 N N . PHE A 1 75 ? -4.875 -21.359 -0.61 1 98.12 75 PHE A N 1
ATOM 542 C CA . PHE A 1 75 ? -4.664 -21.016 0.792 1 98.12 75 PHE A CA 1
ATOM 543 C C . PHE A 1 75 ? -4.734 -22.266 1.667 1 98.12 75 PHE A C 1
ATOM 545 O O . PHE A 1 75 ? -4.484 -22.203 2.873 1 98.12 75 PHE A O 1
ATOM 552 N N . ALA A 1 76 ? -4.969 -23.406 1.09 1 97.69 76 ALA A N 1
ATOM 553 C CA . ALA A 1 76 ? -5.266 -24.594 1.893 1 97.69 76 ALA A CA 1
ATOM 554 C C . ALA A 1 76 ? -4.117 -25.594 1.841 1 97.69 76 ALA A C 1
ATOM 556 O O . ALA A 1 76 ? -4.246 -26.719 2.324 1 97.69 76 ALA A O 1
ATOM 557 N N . GLY A 1 77 ? -3.018 -25.234 1.237 1 96.62 77 GLY A N 1
ATOM 558 C CA . GLY A 1 77 ? -1.895 -26.156 1.206 1 96.62 77 GLY A CA 1
ATOM 559 C C . GLY A 1 77 ? -0.996 -25.953 -0.001 1 96.62 77 GLY A C 1
ATOM 560 O O . GLY A 1 77 ? -1.195 -25.031 -0.785 1 96.62 77 GLY A O 1
ATOM 561 N N . LYS A 1 78 ? -0.012 -26.875 -0.187 1 98.12 78 LYS A N 1
ATOM 562 C CA . LYS A 1 78 ? 0.967 -26.812 -1.269 1 98.12 78 LYS A CA 1
ATOM 563 C C . LYS A 1 78 ? 0.389 -27.375 -2.562 1 98.12 78 LYS A C 1
ATOM 565 O O . LYS A 1 78 ? -0.469 -28.266 -2.531 1 98.12 78 LYS A O 1
ATOM 570 N N . PRO A 1 79 ? 0.855 -26.922 -3.654 1 98.38 79 PRO A N 1
ATOM 571 C CA . PRO A 1 79 ? 0.244 -27.312 -4.926 1 98.38 79 PRO A CA 1
ATOM 572 C C . PRO A 1 79 ? 0.868 -28.562 -5.52 1 98.38 79 PRO A C 1
ATOM 574 O O . PRO A 1 79 ? 1.993 -28.938 -5.164 1 98.38 79 PRO A O 1
ATOM 577 N N . TYR A 1 80 ? 0.077 -29.25 -6.34 1 98.81 80 TYR A N 1
ATOM 578 C CA . TYR A 1 80 ? 0.638 -30.031 -7.438 1 98.81 80 TYR A CA 1
ATOM 579 C C . TYR A 1 80 ? 0.943 -29.141 -8.641 1 98.81 80 TYR A C 1
ATOM 581 O O . TYR A 1 80 ? 0.212 -28.188 -8.914 1 98.81 80 TYR A O 1
ATOM 589 N N . ALA A 1 81 ? 1.957 -29.516 -9.344 1 98.94 81 ALA A N 1
ATOM 590 C CA . ALA A 1 81 ? 2.264 -28.875 -10.625 1 98.94 81 ALA A CA 1
ATOM 591 C C . ALA A 1 81 ? 2.764 -29.906 -11.641 1 98.94 81 ALA A C 1
ATOM 593 O O . ALA A 1 81 ? 3.223 -30.984 -11.258 1 98.94 81 ALA A O 1
ATOM 594 N N . VAL A 1 82 ? 2.605 -29.656 -12.883 1 98.94 82 VAL A N 1
ATOM 595 C CA . VAL A 1 82 ? 3.115 -30.5 -13.953 1 98.94 82 VAL A CA 1
ATOM 596 C C . VAL A 1 82 ? 3.924 -29.656 -14.938 1 98.94 82 VAL A C 1
ATOM 598 O O . VAL A 1 82 ? 3.439 -28.641 -15.438 1 98.94 82 VAL A O 1
ATOM 601 N N . TYR A 1 83 ? 5.109 -30.016 -15.109 1 98.94 83 TYR A N 1
ATOM 602 C CA . TYR A 1 83 ? 5.926 -29.422 -16.172 1 98.94 83 TYR A CA 1
ATOM 603 C C . TYR A 1 83 ? 5.668 -30.109 -17.5 1 98.94 83 TYR A C 1
ATOM 605 O O . TYR A 1 83 ? 5.781 -31.328 -17.609 1 98.94 83 TYR A O 1
ATOM 613 N N . MET A 1 84 ? 5.34 -29.406 -18.531 1 98.88 84 MET A N 1
ATOM 614 C CA . MET A 1 84 ? 5.086 -29.891 -19.875 1 98.88 84 MET A CA 1
ATOM 615 C C . MET A 1 84 ? 6.074 -29.297 -20.875 1 98.88 84 MET A C 1
ATOM 617 O O . MET A 1 84 ? 6.102 -28.078 -21.078 1 98.88 84 MET A O 1
ATOM 621 N N . PRO A 1 85 ? 6.848 -30.078 -21.516 1 98.56 85 PRO A N 1
ATOM 622 C CA . PRO A 1 85 ? 7.891 -29.562 -22.406 1 98.56 85 PRO A CA 1
ATOM 623 C C . PRO A 1 85 ? 7.328 -28.984 -23.719 1 98.56 85 PRO A C 1
ATOM 625 O O . PRO A 1 85 ? 6.184 -29.281 -24.078 1 98.56 85 PRO A O 1
ATOM 628 N N . ALA A 1 86 ? 8.141 -28.203 -24.391 1 98.25 86 ALA A N 1
ATOM 629 C CA . ALA A 1 86 ? 7.77 -27.703 -25.703 1 98.25 86 ALA A CA 1
ATOM 630 C C . ALA A 1 86 ? 7.477 -28.844 -26.672 1 98.25 86 ALA A C 1
ATOM 632 O O . ALA A 1 86 ? 8.023 -29.938 -26.531 1 98.25 86 ALA A O 1
ATOM 633 N N . GLY A 1 87 ? 6.574 -28.594 -27.547 1 97.88 87 GLY A N 1
ATOM 634 C CA . GLY A 1 87 ? 6.254 -29.562 -28.594 1 97.88 87 GLY A CA 1
ATOM 635 C C . GLY A 1 87 ? 5.359 -30.688 -28.109 1 97.88 87 GLY A C 1
ATOM 636 O O . GLY A 1 87 ? 5.414 -31.797 -28.641 1 97.88 87 GLY A O 1
ATOM 637 N N . SER A 1 88 ? 4.625 -30.453 -27.125 1 97.94 88 SER A N 1
ATOM 638 C CA . SER A 1 88 ? 3.809 -31.5 -26.547 1 97.94 88 SER A CA 1
ATOM 639 C C . SER A 1 88 ? 2.322 -31.203 -26.688 1 97.94 88 SER A C 1
ATOM 641 O O . SER A 1 88 ? 1.896 -30.062 -26.453 1 97.94 88 SER A O 1
ATOM 643 N N . ALA A 1 89 ? 1.588 -32.219 -27.125 1 98.19 89 ALA A N 1
ATOM 644 C CA . ALA A 1 89 ? 0.139 -32.188 -26.938 1 98.19 89 ALA A CA 1
ATOM 645 C C . ALA A 1 89 ? -0.246 -32.625 -25.531 1 98.19 89 ALA A C 1
ATOM 647 O O . ALA A 1 89 ? 0.399 -33.5 -24.938 1 98.19 89 ALA A O 1
ATOM 648 N N . TYR A 1 90 ? -1.272 -31.984 -24.984 1 98.75 90 TYR A N 1
ATOM 649 C CA . TYR A 1 90 ? -1.686 -32.406 -23.641 1 98.75 90 TYR A CA 1
ATOM 650 C C . TYR A 1 90 ? -3.203 -32.344 -23.5 1 98.75 90 TYR A C 1
ATOM 652 O O . TYR A 1 90 ? -3.883 -31.656 -24.266 1 98.75 90 TYR A O 1
ATOM 660 N N . THR A 1 91 ? -3.73 -33.125 -22.641 1 98.88 91 THR A N 1
ATOM 661 C CA . THR A 1 91 ? -5.129 -33.156 -22.219 1 98.88 91 THR A CA 1
ATOM 662 C C . THR A 1 91 ? -5.234 -33.125 -20.703 1 98.88 91 THR A C 1
ATOM 664 O O . THR A 1 91 ? -4.539 -33.875 -20 1 98.88 91 THR A O 1
ATOM 667 N N . ILE A 1 92 ? -6.047 -32.25 -20.203 1 98.88 92 ILE A N 1
ATOM 668 C CA . ILE A 1 92 ? -6.332 -32.156 -18.766 1 98.88 92 ILE A CA 1
ATOM 669 C C . ILE A 1 92 ? -7.805 -32.469 -18.516 1 98.88 92 ILE A C 1
ATOM 671 O O . ILE A 1 92 ? -8.695 -31.875 -19.141 1 98.88 92 ILE A O 1
ATOM 675 N N . THR A 1 93 ? -8.023 -33.375 -17.688 1 98.88 93 THR A N 1
ATOM 676 C CA . THR A 1 93 ? -9.375 -33.781 -17.328 1 98.88 93 THR A CA 1
ATOM 677 C C . THR A 1 93 ? -9.633 -33.5 -15.844 1 98.88 93 THR A C 1
ATOM 679 O O . THR A 1 93 ? -8.859 -33.938 -14.984 1 98.88 93 THR A O 1
ATOM 682 N N . ALA A 1 94 ? -10.805 -32.875 -15.547 1 98.75 94 ALA A N 1
ATOM 683 C CA . ALA A 1 94 ? -11.109 -32.5 -14.172 1 98.75 94 ALA A CA 1
ATOM 684 C C . ALA A 1 94 ? -11.812 -33.625 -13.422 1 98.75 94 ALA A C 1
ATOM 686 O O . ALA A 1 94 ? -12.664 -34.312 -13.984 1 98.75 94 ALA A O 1
ATOM 687 N N . HIS A 1 95 ? -11.469 -33.844 -12.258 1 98.44 95 HIS A N 1
ATOM 688 C CA . HIS A 1 95 ? -12.18 -34.656 -11.266 1 98.44 95 HIS A CA 1
ATOM 689 C C . HIS A 1 95 ? -12.742 -33.781 -10.156 1 98.44 95 HIS A C 1
ATOM 691 O O . HIS A 1 95 ? -12.062 -33.531 -9.148 1 98.44 95 HIS A O 1
ATOM 697 N N . GLY A 1 96 ? -14.023 -33.375 -10.312 1 96.56 96 GLY A N 1
ATOM 698 C CA . GLY A 1 96 ? -14.523 -32.188 -9.633 1 96.56 96 GLY A CA 1
ATOM 699 C C . GLY A 1 96 ? -14.148 -30.891 -10.336 1 96.56 96 GLY A C 1
ATOM 700 O O . GLY A 1 96 ? -13.625 -30.906 -11.453 1 96.56 96 GLY A O 1
ATOM 701 N N . THR A 1 97 ? -14.414 -29.75 -9.727 1 97.44 97 THR A N 1
ATOM 702 C CA . THR A 1 97 ? -14 -28.484 -10.336 1 97.44 97 THR A CA 1
ATOM 703 C C . THR A 1 97 ? -12.484 -28.312 -10.242 1 97.44 97 THR A C 1
ATOM 705 O O . THR A 1 97 ? -11.891 -28.547 -9.188 1 97.44 97 THR A O 1
ATOM 708 N N . LEU A 1 98 ? -11.859 -28.031 -11.359 1 98.69 98 LEU A N 1
ATOM 709 C CA . LEU A 1 98 ? -10.422 -27.781 -11.414 1 98.69 98 LEU A CA 1
ATOM 710 C C . LEU A 1 98 ? -10.133 -26.328 -11.734 1 98.69 98 LEU A C 1
ATOM 712 O O . LEU A 1 98 ? -10.742 -25.75 -12.648 1 98.69 98 LEU A O 1
ATOM 716 N N . ASP A 1 99 ? -9.359 -25.656 -10.961 1 98.88 99 ASP A N 1
ATOM 717 C CA . ASP A 1 99 ? -8.805 -24.312 -11.18 1 98.88 99 ASP A CA 1
ATOM 718 C C . ASP A 1 99 ? -7.277 -24.359 -11.219 1 98.88 99 ASP A C 1
ATOM 720 O O . ASP A 1 99 ? -6.637 -24.766 -10.25 1 98.88 99 ASP A O 1
ATOM 724 N N . ALA A 1 100 ? -6.688 -24.016 -12.406 1 98.94 100 ALA A N 1
ATOM 725 C CA . ALA A 1 100 ? -5.242 -24.156 -12.562 1 98.94 100 ALA A CA 1
ATOM 726 C C . ALA A 1 100 ? -4.664 -23 -13.375 1 98.94 100 ALA A C 1
ATOM 728 O O . ALA A 1 100 ? -5.395 -22.312 -14.094 1 98.94 100 ALA A O 1
ATOM 729 N N . GLY A 1 101 ? -3.42 -22.719 -13.133 1 98.88 101 GLY A N 1
ATOM 730 C CA . GLY A 1 101 ? -2.686 -21.75 -13.938 1 98.88 101 GLY A CA 1
ATOM 731 C C . GLY A 1 101 ? -1.674 -22.406 -14.867 1 98.88 101 GLY A C 1
ATOM 732 O O . GLY A 1 101 ? -1.015 -23.375 -14.492 1 98.88 101 GLY A O 1
ATOM 733 N N . LEU A 1 102 ? -1.55 -21.891 -16.031 1 98.94 102 LEU A N 1
ATOM 734 C CA . LEU A 1 102 ? -0.53 -22.281 -17 1 98.94 102 LEU A CA 1
ATOM 735 C C . LEU A 1 102 ? 0.475 -21.156 -17.219 1 98.94 102 LEU A C 1
ATOM 737 O O . LEU A 1 102 ? 0.159 -20.156 -17.859 1 98.94 102 LEU A O 1
ATOM 741 N N . CYS A 1 103 ? 1.657 -21.312 -16.703 1 98.88 103 CYS A N 1
ATOM 742 C CA . CYS A 1 103 ? 2.773 -20.406 -16.922 1 98.88 103 CYS A CA 1
ATOM 743 C C . CYS A 1 103 ? 3.666 -20.891 -18.047 1 98.88 103 CYS A C 1
ATOM 745 O O . CYS A 1 103 ? 4.062 -22.062 -18.078 1 98.88 103 CYS A O 1
ATOM 747 N N . SER A 1 104 ? 4.012 -20.031 -18.938 1 98.81 104 SER A N 1
ATOM 748 C CA . SER A 1 104 ? 4.785 -20.578 -20.047 1 98.81 104 SER A CA 1
ATOM 749 C C . SER A 1 104 ? 5.867 -19.609 -20.516 1 98.81 104 SER A C 1
ATOM 751 O O . SER A 1 104 ? 5.773 -18.406 -20.266 1 98.81 104 SER A O 1
ATOM 753 N N . ALA A 1 105 ? 6.879 -20.094 -21.094 1 98.88 105 ALA A N 1
ATOM 754 C CA . ALA A 1 105 ? 8.008 -19.391 -21.688 1 98.88 105 ALA A CA 1
ATOM 755 C C . ALA A 1 105 ? 8.555 -20.141 -22.906 1 98.88 105 ALA A C 1
ATOM 757 O O . ALA A 1 105 ? 8.398 -21.359 -23 1 98.88 105 ALA A O 1
ATOM 758 N N . PRO A 1 106 ? 9.203 -19.453 -23.812 1 98.62 106 PRO A N 1
ATOM 759 C CA . PRO A 1 106 ? 9.82 -20.156 -24.953 1 98.62 106 PRO A CA 1
ATOM 760 C C . PRO A 1 106 ? 10.867 -21.172 -24.5 1 98.62 106 PRO A C 1
ATOM 762 O O . PRO A 1 106 ? 11.586 -20.953 -23.531 1 98.62 106 PRO A O 1
ATOM 765 N N . SER A 1 107 ? 10.883 -22.25 -25.219 1 98.25 107 SER A N 1
ATOM 766 C CA . SER A 1 107 ? 11.812 -23.312 -24.828 1 98.25 107 SER A CA 1
ATOM 767 C C . SER A 1 107 ? 12.164 -24.203 -26.016 1 98.25 107 SER A C 1
ATOM 769 O O . SER A 1 107 ? 11.312 -24.484 -26.859 1 98.25 107 SER A O 1
ATOM 771 N N . ASP A 1 108 ? 13.422 -24.641 -26 1 96.19 108 ASP A N 1
ATOM 772 C CA . ASP A 1 108 ? 13.875 -25.688 -26.922 1 96.19 108 ASP A CA 1
ATOM 773 C C . ASP A 1 108 ? 14.383 -26.906 -26.141 1 96.19 108 ASP A C 1
ATOM 775 O O . ASP A 1 108 ? 15.016 -27.797 -26.734 1 96.19 108 ASP A O 1
ATOM 779 N N . LEU A 1 109 ? 14.125 -26.891 -24.906 1 97.06 109 LEU A N 1
ATOM 780 C CA . LEU A 1 109 ? 14.648 -27.953 -24.062 1 97.06 109 LEU A CA 1
ATOM 781 C C . LEU A 1 109 ? 13.93 -29.281 -24.344 1 97.06 109 LEU A C 1
ATOM 783 O O . LEU A 1 109 ? 12.703 -29.344 -24.281 1 97.06 109 LEU A O 1
ATOM 787 N N . ALA A 1 110 ? 14.695 -30.281 -24.656 1 95.56 110 ALA A N 1
ATOM 788 C CA . ALA A 1 110 ? 14.148 -31.641 -24.766 1 95.56 110 ALA A CA 1
ATOM 789 C C . ALA A 1 110 ? 14.195 -32.344 -23.422 1 95.56 110 ALA A C 1
ATOM 791 O O . ALA A 1 110 ? 15.273 -32.594 -22.875 1 95.56 110 ALA A O 1
ATOM 792 N N . THR A 1 111 ? 13.117 -32.562 -22.875 1 97.5 111 THR A N 1
ATOM 793 C CA . THR A 1 111 ? 13 -33.281 -21.625 1 97.5 111 THR A CA 1
ATOM 794 C C . THR A 1 111 ? 11.625 -33.938 -21.5 1 97.5 111 THR A C 1
ATOM 796 O O . THR A 1 111 ? 10.727 -33.656 -22.297 1 97.5 111 THR A O 1
ATOM 799 N N . ASP A 1 112 ? 11.5 -34.906 -20.656 1 97.94 112 ASP A N 1
ATOM 800 C CA . ASP A 1 112 ? 10.203 -35.531 -20.359 1 97.94 112 ASP A CA 1
ATOM 801 C C . ASP A 1 112 ? 9.367 -34.625 -19.453 1 97.94 112 ASP A C 1
ATOM 803 O O . ASP A 1 112 ? 9.914 -33.844 -18.672 1 97.94 112 ASP A O 1
ATOM 807 N N . PRO A 1 113 ? 8.039 -34.719 -19.641 1 98.75 113 PRO A N 1
ATOM 808 C CA . PRO A 1 113 ? 7.215 -34.094 -18.625 1 98.75 113 PRO A CA 1
ATOM 809 C C . PRO A 1 113 ? 7.387 -34.688 -17.234 1 98.75 113 PRO A C 1
ATOM 811 O O . PRO A 1 113 ? 7.785 -35.875 -17.125 1 98.75 113 PRO A O 1
ATOM 814 N N . TYR A 1 114 ? 7.133 -33.969 -16.219 1 98.75 114 TYR A N 1
ATOM 815 C CA . TYR A 1 114 ? 7.195 -34.5 -14.859 1 98.75 114 TYR A CA 1
ATOM 816 C C . TYR A 1 114 ? 6.199 -33.781 -13.945 1 98.75 114 TYR A C 1
ATOM 818 O O . TYR A 1 114 ? 5.707 -32.688 -14.273 1 98.75 114 TYR A O 1
ATOM 826 N N . VAL A 1 115 ? 5.867 -34.438 -12.82 1 98.75 115 VAL A N 1
ATOM 827 C CA . VAL A 1 115 ? 4.953 -33.906 -11.828 1 98.75 115 VAL A CA 1
ATOM 828 C C . VAL A 1 115 ? 5.742 -33.406 -10.617 1 98.75 115 VAL A C 1
ATOM 830 O O . VAL A 1 115 ? 6.773 -33.969 -10.266 1 98.75 115 VAL A O 1
ATOM 833 N N . ILE A 1 116 ? 5.391 -32.312 -10.094 1 98.75 116 ILE A N 1
ATOM 834 C CA . ILE A 1 116 ? 5.871 -31.812 -8.812 1 98.75 116 ILE A CA 1
ATOM 835 C C . ILE A 1 116 ? 4.789 -31.969 -7.746 1 98.75 116 ILE A C 1
ATOM 837 O O . ILE A 1 116 ? 3.727 -31.359 -7.828 1 98.75 116 ILE A O 1
ATOM 841 N N . THR A 1 117 ? 5.078 -32.812 -6.781 1 98.62 117 THR A N 1
ATOM 842 C CA . THR A 1 117 ? 4.117 -33.062 -5.715 1 98.62 117 THR A CA 1
ATOM 843 C C . THR A 1 117 ? 4.336 -32.125 -4.539 1 98.62 117 THR A C 1
ATOM 845 O O . THR A 1 117 ? 5.383 -31.484 -4.441 1 98.62 117 THR A O 1
ATOM 848 N N . PRO A 1 118 ? 3.295 -32 -3.688 1 98.5 118 PRO A N 1
ATOM 849 C CA . PRO A 1 118 ? 3.406 -31.094 -2.557 1 98.5 118 PRO A CA 1
ATOM 850 C C . PRO A 1 118 ? 4.66 -31.328 -1.718 1 98.5 118 PRO A C 1
ATOM 852 O O . PRO A 1 118 ? 5.25 -30.375 -1.198 1 98.5 118 PRO A O 1
ATOM 855 N N . ASP A 1 119 ? 5.062 -32.531 -1.614 1 97.81 119 ASP A N 1
ATOM 856 C CA . ASP A 1 119 ? 6.219 -32.875 -0.781 1 97.81 119 ASP A CA 1
ATOM 857 C C . ASP A 1 119 ? 7.512 -32.344 -1.404 1 97.81 119 ASP A C 1
ATOM 859 O O . ASP A 1 119 ? 8.531 -32.219 -0.723 1 97.81 119 ASP A O 1
ATOM 863 N N . MET A 1 120 ? 7.492 -32.062 -2.678 1 98.19 120 MET A N 1
ATOM 864 C CA . MET A 1 120 ? 8.664 -31.547 -3.383 1 98.19 120 MET A CA 1
ATOM 865 C C . MET A 1 120 ? 8.727 -30.031 -3.297 1 98.19 120 MET A C 1
ATOM 867 O O . MET A 1 120 ? 9.758 -29.422 -3.611 1 98.19 120 MET A O 1
ATOM 871 N N . VAL A 1 121 ? 7.609 -29.391 -2.904 1 98.5 121 VAL A N 1
ATOM 872 C CA . VAL A 1 121 ? 7.539 -27.938 -2.781 1 98.5 121 VAL A CA 1
ATOM 873 C C . VAL A 1 121 ? 8.219 -27.484 -1.488 1 98.5 121 VAL A C 1
ATOM 875 O O . VAL A 1 121 ? 7.871 -27.969 -0.403 1 98.5 121 VAL A O 1
ATOM 878 N N . VAL A 1 122 ? 9.172 -26.625 -1.592 1 98.19 122 VAL A N 1
ATOM 879 C CA . VAL A 1 122 ? 9.945 -26.172 -0.44 1 98.19 122 VAL A CA 1
ATOM 880 C C . VAL A 1 122 ? 9.406 -24.828 0.048 1 98.19 122 VAL A C 1
ATOM 882 O O . VAL A 1 122 ? 9.336 -23.859 -0.721 1 98.19 122 VAL A O 1
ATOM 885 N N . GLN A 1 123 ? 9.039 -24.781 1.247 1 97.62 123 GLN A N 1
ATOM 886 C CA . GLN A 1 123 ? 8.547 -23.531 1.833 1 97.62 123 GLN A CA 1
ATOM 887 C C . GLN A 1 123 ? 9.648 -22.812 2.602 1 97.62 123 GLN A C 1
ATOM 889 O O . GLN A 1 123 ? 10.43 -23.453 3.312 1 97.62 123 GLN A O 1
ATOM 894 N N . VAL A 1 124 ? 9.727 -21.547 2.367 1 96.12 124 VAL A N 1
ATOM 895 C CA . VAL A 1 124 ? 10.719 -20.688 3.006 1 96.12 124 VAL A CA 1
ATOM 896 C C . VAL A 1 124 ? 10.047 -19.438 3.551 1 96.12 124 VAL A C 1
ATOM 898 O O . VAL A 1 124 ? 9.258 -18.797 2.855 1 96.12 124 VAL A O 1
ATOM 901 N N . ASP A 1 125 ? 10.328 -19.094 4.836 1 94.44 125 ASP A N 1
ATOM 902 C CA . ASP A 1 125 ? 9.906 -17.797 5.359 1 94.44 125 ASP A CA 1
ATOM 903 C C . ASP A 1 125 ? 10.898 -16.703 4.977 1 94.44 125 ASP A C 1
ATOM 905 O O . ASP A 1 125 ? 12.109 -16.891 5.109 1 94.44 125 ASP A O 1
ATOM 909 N N . ALA A 1 126 ? 10.367 -15.672 4.457 1 94.06 126 ALA A N 1
ATOM 910 C CA . ALA A 1 126 ? 11.219 -14.57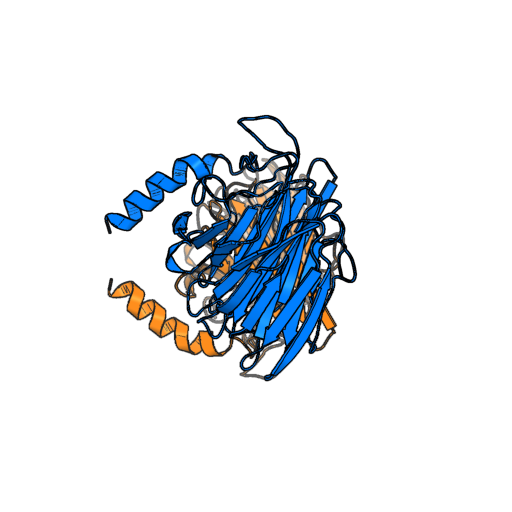 4.016 1 94.06 126 ALA A CA 1
ATOM 911 C C . ALA A 1 126 ? 10.805 -13.258 4.672 1 94.06 126 ALA A C 1
ATOM 913 O O . ALA A 1 126 ? 9.672 -13.125 5.145 1 94.06 126 ALA A O 1
ATOM 914 N N . GLY A 1 127 ? 11.711 -12.297 4.633 1 94.12 127 GLY A N 1
ATOM 915 C CA . GLY A 1 127 ? 11.438 -10.977 5.191 1 94.12 127 GLY A CA 1
ATOM 916 C C . GLY A 1 127 ? 11.477 -10.953 6.707 1 94.12 127 GLY A C 1
ATOM 917 O O . GLY A 1 127 ? 12 -11.875 7.336 1 94.12 127 GLY A O 1
ATOM 918 N N . ALA A 1 128 ? 11.016 -9.828 7.254 1 93.38 128 ALA A N 1
ATOM 919 C CA . ALA A 1 128 ? 10.977 -9.57 8.695 1 93.38 128 ALA A CA 1
ATOM 920 C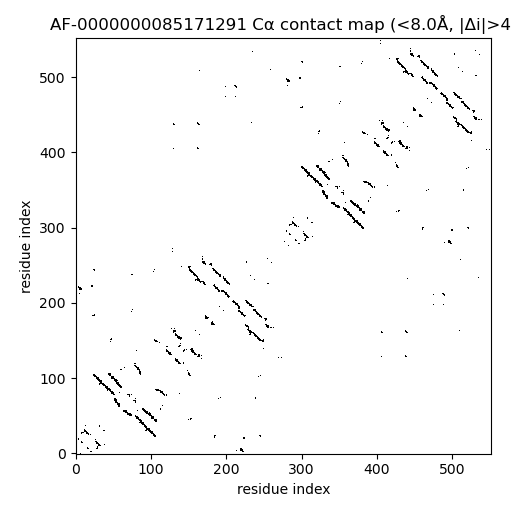 C . ALA A 1 128 ? 9.898 -8.555 9.047 1 93.38 128 ALA A C 1
ATOM 922 O O . ALA A 1 128 ? 9.422 -7.816 8.172 1 93.38 128 ALA A O 1
ATOM 923 N N . ALA A 1 129 ? 9.438 -8.648 10.273 1 91.69 129 ALA A N 1
ATOM 924 C CA . ALA A 1 129 ? 8.477 -7.676 10.789 1 91.69 129 ALA A CA 1
ATOM 925 C C . ALA A 1 129 ? 7.254 -7.578 9.883 1 91.69 129 ALA A C 1
ATOM 927 O O . ALA A 1 129 ? 6.613 -8.586 9.586 1 91.69 129 ALA A O 1
ATOM 928 N N . ASN A 1 130 ? 6.941 -6.422 9.352 1 93.06 130 ASN A N 1
ATOM 929 C CA . ASN A 1 130 ? 5.715 -6.223 8.586 1 93.06 130 ASN A CA 1
ATOM 930 C C . ASN A 1 130 ? 5.922 -6.527 7.105 1 93.06 130 ASN A C 1
ATOM 932 O O . ASN A 1 130 ? 5.078 -6.188 6.273 1 93.06 130 ASN A O 1
ATOM 936 N N . PHE A 1 131 ? 7.086 -7.066 6.809 1 96.12 131 PHE A N 1
ATOM 937 C CA . PHE A 1 131 ? 7.25 -7.555 5.445 1 96.12 131 PHE A CA 1
ATOM 938 C C . PHE A 1 131 ? 7.672 -9.016 5.441 1 96.12 131 PHE A C 1
ATOM 940 O O . PHE A 1 131 ? 8.359 -9.469 4.523 1 96.12 131 PHE A O 1
ATOM 947 N N . SER A 1 132 ? 7.301 -9.68 6.551 1 95.75 132 SER A N 1
ATOM 948 C CA . SER A 1 132 ? 7.453 -11.125 6.582 1 95.75 132 SER A CA 1
ATOM 949 C C . SER A 1 132 ? 6.426 -11.812 5.691 1 95.75 132 SER A C 1
ATOM 951 O O . SER A 1 132 ? 5.281 -11.367 5.598 1 95.75 132 SER A O 1
ATOM 953 N N . ARG A 1 133 ? 6.848 -12.922 5.035 1 97 133 ARG A N 1
ATOM 954 C CA . ARG A 1 133 ? 5.984 -13.688 4.145 1 97 133 ARG A CA 1
ATOM 955 C C . ARG A 1 133 ? 6.477 -15.125 4.004 1 97 133 ARG A C 1
ATOM 957 O O . ARG A 1 133 ? 7.578 -15.453 4.449 1 97 133 ARG A O 1
ATOM 964 N N . THR A 1 134 ? 5.641 -15.938 3.445 1 97.75 134 THR A N 1
ATOM 965 C CA . THR A 1 134 ? 5.988 -17.328 3.197 1 97.75 134 THR A CA 1
ATOM 966 C C . THR A 1 134 ? 6.047 -17.625 1.698 1 97.75 134 THR A C 1
ATOM 968 O O . THR A 1 134 ? 5.105 -17.312 0.966 1 97.75 134 THR A O 1
ATOM 971 N N . LEU A 1 135 ? 7.148 -18.172 1.303 1 97.44 135 LEU A N 1
ATOM 972 C CA . LEU A 1 135 ? 7.344 -18.594 -0.081 1 97.44 135 LEU A CA 1
ATOM 973 C C . LEU A 1 135 ? 7.176 -20.094 -0.224 1 97.44 135 LEU A C 1
ATOM 975 O O . LEU A 1 135 ? 7.617 -20.859 0.637 1 97.44 135 LEU A O 1
ATOM 979 N N . SER A 1 136 ? 6.496 -20.531 -1.226 1 98.25 136 SER A N 1
ATOM 980 C CA . SER A 1 136 ? 6.484 -21.922 -1.672 1 98.25 136 SER A CA 1
ATOM 981 C C . SER A 1 136 ? 7.176 -22.062 -3.021 1 98.25 136 SER A C 1
ATOM 983 O O . SER A 1 136 ? 6.578 -21.797 -4.066 1 98.25 136 SER A O 1
ATOM 985 N N . ASN A 1 137 ? 8.352 -22.547 -2.934 1 98.56 137 ASN A N 1
ATOM 986 C CA . ASN A 1 137 ? 9.094 -22.766 -4.172 1 98.56 137 ASN A CA 1
ATOM 987 C C . ASN A 1 137 ? 8.656 -24.047 -4.871 1 98.56 137 ASN A C 1
ATOM 989 O O . ASN A 1 137 ? 8.742 -25.125 -4.297 1 98.56 137 ASN A O 1
ATOM 993 N N . ILE A 1 138 ? 8.242 -23.938 -6.102 1 98.81 138 ILE A N 1
ATOM 994 C CA . ILE A 1 138 ? 7.703 -25.062 -6.852 1 98.81 138 ILE A CA 1
ATOM 995 C C . ILE A 1 138 ? 8.75 -25.562 -7.844 1 98.81 138 ILE A C 1
ATOM 997 O O . ILE A 1 138 ? 9.047 -26.766 -7.891 1 98.81 138 ILE A O 1
ATOM 1001 N N . LEU A 1 139 ? 9.297 -24.734 -8.648 1 98.69 139 LEU A N 1
ATOM 1002 C CA . LEU A 1 139 ? 10.297 -25.016 -9.672 1 98.69 139 LEU A CA 1
ATOM 1003 C C . LEU A 1 139 ? 11.359 -23.906 -9.711 1 98.69 139 LEU A C 1
ATOM 1005 O O . LEU A 1 139 ? 11.227 -22.938 -10.453 1 98.69 139 LEU A O 1
ATOM 1009 N N . THR A 1 140 ? 12.375 -24.047 -8.891 1 97.75 140 THR A N 1
ATOM 1010 C CA . THR A 1 140 ? 13.5 -23.125 -8.82 1 97.75 140 THR A CA 1
ATOM 1011 C C . THR A 1 140 ? 14.828 -23.891 -8.836 1 97.75 140 THR A C 1
ATOM 1013 O O . THR A 1 140 ? 14.867 -25.078 -8.516 1 97.75 140 THR A O 1
ATOM 1016 N N . THR A 1 141 ? 15.852 -23.172 -9.148 1 95.81 141 THR A N 1
ATOM 1017 C CA . THR A 1 141 ? 17.156 -23.828 -9.227 1 95.81 141 THR A CA 1
ATOM 1018 C C . THR A 1 141 ? 17.672 -24.188 -7.832 1 95.81 141 THR A C 1
ATOM 1020 O O . THR A 1 141 ? 18.375 -25.188 -7.664 1 95.81 141 THR A O 1
ATOM 1023 N N . SER A 1 142 ? 17.312 -23.438 -6.848 1 93.94 142 SER A N 1
ATOM 1024 C CA . SER A 1 142 ? 17.812 -23.625 -5.492 1 93.94 142 SER A CA 1
ATOM 1025 C C . SER A 1 142 ? 17.047 -24.734 -4.77 1 93.94 142 SER A C 1
ATOM 1027 O O . SER A 1 142 ? 17.641 -25.531 -4.043 1 93.94 142 SER A O 1
ATOM 1029 N N . SER A 1 143 ? 15.789 -24.859 -4.996 1 95.19 143 SER A N 1
ATOM 1030 C CA . SER A 1 143 ? 14.961 -25.766 -4.207 1 95.19 143 SER A CA 1
ATOM 1031 C C . SER A 1 143 ? 14.719 -27.078 -4.938 1 95.19 143 SER A C 1
ATOM 1033 O O . SER A 1 143 ? 14.531 -28.125 -4.305 1 95.19 143 SER A O 1
ATOM 1035 N N . GLN A 1 144 ? 14.711 -27 -6.254 1 96.31 144 GLN A N 1
ATOM 1036 C CA . GLN A 1 144 ? 14.547 -28.188 -7.082 1 96.31 144 GLN A CA 1
ATOM 1037 C C . GLN A 1 144 ? 15.641 -28.281 -8.141 1 96.31 144 GLN A C 1
ATOM 1039 O O . GLN A 1 144 ? 15.352 -28.344 -9.336 1 96.31 144 GLN A O 1
ATOM 1044 N N . PRO A 1 145 ? 16.844 -28.422 -7.75 1 95.44 145 PRO A N 1
ATOM 1045 C CA . PRO A 1 145 ? 17.969 -28.359 -8.703 1 95.44 145 PRO A CA 1
ATOM 1046 C C . PRO A 1 145 ? 17.953 -29.516 -9.711 1 95.44 145 PRO A C 1
ATOM 1048 O O . PRO A 1 145 ? 18.547 -29.406 -10.781 1 95.44 145 PRO A O 1
ATOM 1051 N N . GLU A 1 146 ? 17.266 -30.562 -9.438 1 96.38 146 GLU A N 1
ATOM 1052 C CA . GLU A 1 146 ? 17.297 -31.734 -10.297 1 96.38 146 GLU A CA 1
ATOM 1053 C C . GLU A 1 146 ? 16.219 -31.672 -11.375 1 96.38 146 GLU A C 1
ATOM 1055 O O . GLU A 1 146 ? 16.234 -32.438 -12.328 1 96.38 146 GLU A O 1
ATOM 1060 N N . LEU A 1 147 ? 15.305 -30.766 -11.266 1 97.88 147 LEU A N 1
ATOM 1061 C CA . LEU A 1 147 ? 14.203 -30.672 -12.219 1 97.88 147 LEU A CA 1
ATOM 1062 C C . LEU A 1 147 ? 14.57 -29.781 -13.398 1 97.88 147 LEU A C 1
ATOM 1064 O O . LEU A 1 147 ? 14.812 -28.594 -13.219 1 97.88 147 LEU A O 1
ATOM 1068 N N . PRO A 1 148 ? 14.539 -30.375 -14.539 1 97.69 148 PRO A N 1
ATOM 1069 C CA . PRO A 1 148 ? 14.945 -29.578 -15.695 1 97.69 148 PRO A CA 1
ATOM 1070 C C . PRO A 1 148 ? 13.867 -28.609 -16.156 1 97.69 148 PRO A C 1
ATOM 1072 O O . PRO A 1 148 ? 12.68 -28.938 -16.141 1 97.69 148 PRO A O 1
ATOM 1075 N N . ALA A 1 149 ? 14.18 -27.422 -16.594 1 98.12 149 ALA A N 1
ATOM 1076 C CA . ALA A 1 149 ? 13.398 -26.391 -17.266 1 98.12 149 ALA A CA 1
ATOM 1077 C C . ALA A 1 149 ? 14.305 -25.453 -18.062 1 98.12 149 ALA A C 1
ATOM 1079 O O . ALA A 1 149 ? 15.492 -25.328 -17.75 1 98.12 149 ALA A O 1
ATOM 1080 N N . ALA A 1 150 ? 13.805 -24.906 -19.078 1 97.69 150 ALA A N 1
ATOM 1081 C CA . ALA A 1 150 ? 14.625 -24.031 -19.906 1 97.69 150 ALA A CA 1
ATOM 1082 C C . ALA A 1 150 ? 14.758 -22.641 -19.297 1 97.69 150 ALA A C 1
ATOM 1084 O O . ALA A 1 150 ? 15.867 -22.125 -19.156 1 97.69 150 ALA A O 1
ATOM 1085 N N . ARG A 1 151 ? 13.625 -22 -19 1 97.81 151 ARG A N 1
ATOM 1086 C CA . ARG A 1 151 ? 13.656 -20.609 -18.547 1 97.81 151 ARG A CA 1
ATOM 1087 C C . ARG A 1 151 ? 12.805 -20.406 -17.312 1 97.81 151 ARG A C 1
ATOM 1089 O O . ARG A 1 151 ? 13.07 -19.531 -16.5 1 97.81 151 ARG A O 1
ATOM 1096 N N . LEU A 1 152 ? 11.859 -21.234 -17.062 1 98.5 152 LEU A N 1
ATOM 1097 C CA . LEU A 1 152 ? 10.797 -20.984 -16.109 1 98.5 152 LEU A CA 1
ATOM 1098 C C . LEU A 1 152 ? 11.305 -21.141 -14.672 1 98.5 152 LEU A C 1
ATOM 1100 O O . LEU A 1 152 ? 12.016 -22.109 -14.375 1 98.5 152 LEU A O 1
ATOM 1104 N N . LEU A 1 153 ? 11.078 -20.234 -13.875 1 98.62 153 LEU A N 1
ATOM 1105 C CA . LEU A 1 153 ? 11.062 -20.281 -12.422 1 98.62 153 LEU A CA 1
ATOM 1106 C C . LEU A 1 153 ? 9.656 -20.031 -11.883 1 98.62 153 LEU A C 1
ATOM 1108 O O . LEU A 1 153 ? 8.969 -19.109 -12.336 1 98.62 153 LEU A O 1
ATOM 1112 N N . VAL A 1 154 ? 9.188 -20.891 -10.969 1 98.88 154 VAL A N 1
ATOM 1113 C CA . VAL A 1 154 ? 7.797 -20.812 -10.539 1 98.88 154 VAL A CA 1
ATOM 1114 C C . VAL A 1 154 ? 7.711 -20.984 -9.031 1 98.88 154 VAL A C 1
ATOM 1116 O O . VAL A 1 154 ? 8.375 -21.859 -8.461 1 98.88 154 VAL A O 1
ATOM 1119 N N . GLY A 1 155 ? 6.945 -20.141 -8.375 1 98.75 155 GLY A N 1
ATOM 1120 C CA . GLY A 1 155 ? 6.652 -20.281 -6.961 1 98.75 155 GLY A CA 1
ATOM 1121 C C . GLY A 1 155 ? 5.391 -19.562 -6.535 1 98.75 155 GLY A C 1
ATOM 1122 O O . GLY A 1 155 ? 4.688 -18.984 -7.371 1 98.75 155 GLY A O 1
ATOM 1123 N N . GLU A 1 156 ? 5.012 -19.703 -5.305 1 98.81 156 GLU A N 1
ATOM 1124 C CA . GLU A 1 156 ? 3.887 -19.016 -4.672 1 98.81 156 GLU A CA 1
ATOM 1125 C C . GLU A 1 156 ? 4.34 -18.219 -3.455 1 98.81 156 GLU A C 1
ATOM 1127 O O . GLU A 1 156 ? 5.27 -18.625 -2.748 1 98.81 156 GLU A O 1
ATOM 1132 N N . THR A 1 157 ? 3.691 -17.141 -3.234 1 98.81 157 THR A N 1
ATOM 1133 C CA . THR A 1 157 ? 3.941 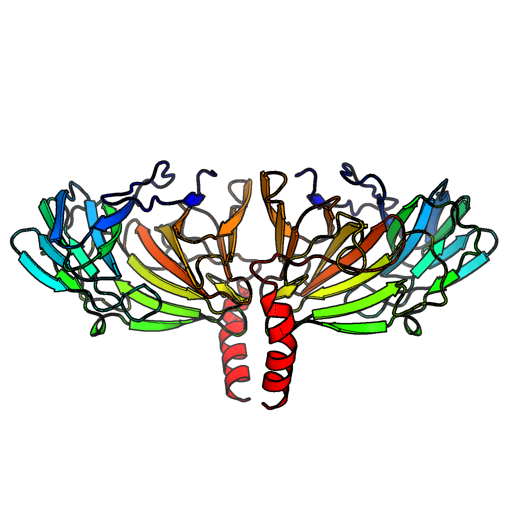-16.344 -2.033 1 98.81 157 THR A CA 1
ATOM 1134 C C . THR A 1 157 ? 2.637 -16.031 -1.308 1 98.81 157 THR A C 1
ATOM 1136 O O . THR A 1 157 ? 1.635 -15.695 -1.941 1 98.81 157 THR A O 1
ATOM 1139 N N . PHE A 1 158 ? 2.674 -16.188 -0.03 1 98.62 158 PHE A N 1
ATOM 1140 C CA . PHE A 1 158 ? 1.571 -15.812 0.846 1 98.62 158 PHE A CA 1
ATOM 1141 C C . PHE A 1 158 ? 1.947 -14.617 1.705 1 98.62 158 PHE A C 1
ATOM 1143 O O . PHE A 1 158 ? 2.93 -14.656 2.449 1 98.62 158 PHE A O 1
ATOM 1150 N N . VAL A 1 159 ? 1.195 -13.57 1.587 1 98.44 159 VAL A N 1
ATOM 1151 C CA . VAL A 1 159 ? 1.448 -12.312 2.285 1 98.44 159 VAL A CA 1
ATOM 1152 C C . VAL A 1 159 ? 0.426 -12.125 3.404 1 98.44 159 VAL A C 1
ATOM 1154 O O . VAL A 1 159 ? -0.759 -11.906 3.141 1 98.44 159 VAL A O 1
ATOM 1157 N N . PRO A 1 160 ? 0.856 -12.164 4.629 1 97.19 160 PRO A N 1
ATOM 1158 C CA . PRO A 1 160 ? -0.077 -12.078 5.754 1 97.19 160 PRO A CA 1
ATOM 1159 C C . PRO A 1 160 ? -0.803 -10.734 5.812 1 97.19 160 PRO A C 1
ATOM 1161 O O . PRO A 1 160 ? -0.371 -9.766 5.18 1 97.19 160 PRO A O 1
ATOM 1164 N N . SER A 1 161 ? -1.852 -10.695 6.59 1 96.06 161 SER A N 1
ATOM 1165 C CA . SER A 1 161 ? -2.682 -9.523 6.84 1 96.06 161 SER A CA 1
ATOM 1166 C C . SER A 1 161 ? -1.83 -8.305 7.188 1 96.06 161 SER A C 1
ATOM 1168 O O . SER A 1 161 ? -1.088 -8.328 8.172 1 96.06 161 SER A O 1
ATOM 1170 N N . GLY A 1 162 ? -1.919 -7.234 6.316 1 97 162 GLY A N 1
ATOM 1171 C CA . GLY A 1 162 ? -1.279 -5.953 6.582 1 97 162 GLY A CA 1
ATOM 1172 C C . GLY A 1 162 ? 0.189 -5.934 6.199 1 97 162 GLY A C 1
ATOM 1173 O O . GLY A 1 162 ? 0.867 -4.918 6.379 1 97 162 GLY A O 1
ATOM 1174 N N . ASN A 1 163 ? 0.742 -7.027 5.668 1 98.31 163 ASN A N 1
ATOM 1175 C CA . ASN A 1 163 ? 2.178 -7.121 5.43 1 98.31 163 ASN A CA 1
ATOM 1176 C C . ASN A 1 163 ? 2.539 -6.695 4.012 1 98.31 163 ASN A C 1
ATOM 1178 O O . ASN A 1 163 ? 1.689 -6.711 3.117 1 98.31 163 ASN A O 1
ATOM 1182 N N . TRP A 1 164 ? 3.73 -6.293 3.869 1 98.31 164 TRP A N 1
ATOM 1183 C CA . TRP A 1 164 ? 4.344 -6.031 2.572 1 98.31 164 TRP A CA 1
ATOM 1184 C C . TRP A 1 164 ? 5.039 -7.277 2.033 1 98.31 164 TRP A C 1
ATOM 1186 O O . TRP A 1 164 ? 5.367 -8.188 2.795 1 98.31 164 TRP A O 1
ATOM 1196 N N . SER A 1 165 ? 5.223 -7.355 0.759 1 97.94 165 SER A N 1
ATOM 1197 C CA . SER A 1 165 ? 5.953 -8.422 0.08 1 97.94 165 SER A CA 1
ATOM 1198 C C . SER A 1 165 ? 6.785 -7.871 -1.075 1 97.94 165 SER A C 1
ATOM 1200 O O . SER A 1 165 ? 6.578 -6.734 -1.509 1 97.94 165 SER A O 1
ATOM 1202 N N . THR A 1 166 ? 7.723 -8.742 -1.576 1 96.81 166 THR A N 1
ATOM 1203 C CA . THR A 1 166 ? 8.656 -8.273 -2.596 1 96.81 166 THR A CA 1
ATOM 1204 C C . THR A 1 166 ? 9.359 -7 -2.141 1 96.81 166 THR A C 1
ATOM 1206 O O . THR A 1 166 ? 9.383 -6.004 -2.869 1 96.81 166 THR A O 1
ATOM 1209 N N . TYR A 1 167 ? 9.742 -7.078 -0.95 1 96.06 167 TYR A N 1
ATOM 1210 C CA . TYR A 1 167 ? 10.352 -5.934 -0.286 1 96.06 167 TYR A CA 1
ATOM 1211 C C . TYR A 1 167 ? 11.734 -6.285 0.253 1 96.06 167 TYR A C 1
ATOM 1213 O O . TYR A 1 167 ? 11.898 -7.297 0.939 1 96.06 167 TYR A O 1
ATOM 1221 N N . PRO A 1 168 ? 12.852 -5.582 0.006 1 95.25 168 PRO A N 1
ATOM 1222 C CA . PRO A 1 168 ? 12.805 -4.32 -0.733 1 95.25 168 PRO A CA 1
ATOM 1223 C C . PRO A 1 168 ? 12.438 -4.508 -2.201 1 95.25 168 PRO A C 1
ATOM 1225 O O . PRO A 1 168 ? 12.688 -5.57 -2.775 1 95.25 168 PRO A O 1
ATOM 1228 N N . PRO A 1 169 ? 11.797 -3.391 -2.73 1 96.88 169 PRO A N 1
ATOM 1229 C CA . PRO A 1 169 ? 11.523 -3.475 -4.168 1 96.88 169 PRO A CA 1
ATOM 1230 C C . PRO A 1 169 ? 12.766 -3.816 -4.984 1 96.88 169 PRO A C 1
ATOM 1232 O O . PRO A 1 169 ? 13.859 -3.342 -4.676 1 96.88 169 PRO A O 1
ATOM 1235 N N . HIS A 1 170 ? 12.594 -4.625 -5.98 1 96.44 170 HIS A N 1
ATOM 1236 C CA . HIS A 1 170 ? 13.727 -5.031 -6.805 1 96.44 170 HIS A CA 1
ATOM 1237 C C . HIS A 1 170 ? 13.328 -5.168 -8.273 1 96.44 170 HIS A C 1
ATOM 1239 O O . HIS A 1 170 ? 12.141 -5.098 -8.602 1 96.44 170 HIS A O 1
ATOM 1245 N N . LYS A 1 171 ? 14.305 -5.223 -9.078 1 95.31 171 LYS A N 1
ATOM 1246 C CA . LYS A 1 171 ? 14.117 -5.488 -10.5 1 95.31 171 LYS A CA 1
ATOM 1247 C C . LYS A 1 171 ? 15.102 -6.547 -11 1 95.31 171 LYS A C 1
ATOM 1249 O O . LYS A 1 171 ? 16.047 -6.906 -10.289 1 95.31 171 LYS A O 1
ATOM 1254 N N . HIS A 1 172 ? 14.906 -7.121 -12.148 1 94.5 172 HIS A N 1
ATOM 1255 C CA . HIS A 1 172 ? 15.758 -8.07 -12.859 1 94.5 172 HIS A CA 1
ATOM 1256 C C . HIS A 1 172 ? 15.711 -7.836 -14.367 1 94.5 172 HIS A C 1
ATOM 1258 O O . HIS A 1 172 ? 15.086 -8.602 -15.094 1 94.5 172 HIS A O 1
ATOM 1264 N N . GLU A 1 173 ? 16.547 -6.898 -14.828 1 91.5 173 GLU A N 1
ATOM 1265 C CA . GLU A 1 173 ? 16.375 -6.406 -16.188 1 91.5 173 GLU A CA 1
ATOM 1266 C C . GLU A 1 173 ? 17.625 -6.648 -17.031 1 91.5 173 GLU A C 1
ATOM 1268 O O . GLU A 1 173 ? 17.578 -6.566 -18.25 1 91.5 173 GLU A O 1
ATOM 1273 N N . VAL A 1 174 ? 18.688 -6.785 -16.359 1 91.62 174 VAL A N 1
ATOM 1274 C CA . VAL A 1 174 ? 19.938 -6.914 -17.109 1 91.62 174 VAL A CA 1
ATOM 1275 C C . VAL A 1 174 ? 20.75 -8.086 -16.562 1 91.62 174 VAL A C 1
ATOM 1277 O O . VAL A 1 174 ? 20.734 -8.352 -15.359 1 91.62 174 VAL A O 1
ATOM 1280 N N . ASP A 1 175 ? 21.469 -8.742 -17.5 1 93.25 175 ASP A N 1
ATOM 1281 C CA . ASP A 1 175 ? 22.391 -9.781 -17.062 1 93.25 175 ASP A CA 1
ATOM 1282 C C . ASP A 1 175 ? 23.703 -9.164 -16.578 1 93.25 175 ASP A C 1
ATOM 1284 O O . ASP A 1 175 ? 24.5 -8.688 -17.391 1 93.25 175 ASP A O 1
ATOM 1288 N N . ASN A 1 176 ? 23.859 -9.094 -15.336 1 92.38 176 ASN A N 1
ATOM 1289 C CA . ASN A 1 176 ? 25.047 -8.625 -14.641 1 92.38 176 ASN A CA 1
ATOM 1290 C C . ASN A 1 176 ? 25.375 -9.484 -13.422 1 92.38 176 ASN A C 1
ATOM 1292 O O . ASN A 1 176 ? 25.453 -8.977 -12.305 1 92.38 176 ASN A O 1
ATOM 1296 N N . LEU A 1 177 ? 25.578 -10.758 -13.68 1 89.44 177 LEU A N 1
ATOM 1297 C CA . LEU A 1 177 ? 25.781 -11.719 -12.602 1 89.44 177 LEU A CA 1
ATOM 1298 C C . LEU A 1 177 ? 27.062 -11.414 -11.836 1 89.44 177 LEU A C 1
ATOM 1300 O O . LEU A 1 177 ? 28.062 -10.984 -12.43 1 89.44 177 LEU A O 1
ATOM 1304 N N . PRO A 1 178 ? 27.047 -11.531 -10.602 1 90.25 178 PRO A N 1
ATOM 1305 C CA . PRO A 1 178 ? 26.016 -12.156 -9.773 1 90.25 178 PRO A CA 1
ATOM 1306 C C . PRO A 1 178 ? 25.016 -11.148 -9.219 1 90.25 178 PRO A C 1
ATOM 1308 O O . PRO A 1 178 ? 24.188 -11.5 -8.375 1 90.25 178 PRO A O 1
ATOM 1311 N N . TYR A 1 179 ? 24.984 -9.953 -9.664 1 89.75 179 TYR A N 1
ATOM 1312 C CA . TYR A 1 179 ? 24.25 -8.852 -9.039 1 89.75 179 TYR A CA 1
ATOM 1313 C C . TYR A 1 179 ? 22.812 -8.812 -9.531 1 89.75 179 TYR A C 1
ATOM 1315 O O . TYR A 1 179 ? 21.906 -8.438 -8.781 1 89.75 179 TYR A O 1
ATOM 1323 N N . GLU A 1 180 ? 22.641 -9.148 -10.758 1 94.06 180 GLU A N 1
ATOM 1324 C CA . GLU A 1 180 ? 21.328 -9.094 -11.391 1 94.06 180 GLU A CA 1
ATOM 1325 C C . GLU A 1 180 ? 21.234 -10.078 -12.555 1 94.06 180 GLU A C 1
ATOM 1327 O O . GLU A 1 180 ? 22.219 -10.289 -13.273 1 94.06 180 GLU A O 1
ATOM 1332 N N . ALA A 1 181 ? 20.141 -10.703 -12.695 1 95.56 181 ALA A N 1
ATOM 1333 C CA . ALA A 1 181 ? 19.844 -11.555 -13.844 1 95.56 181 ALA A CA 1
ATOM 1334 C C . ALA A 1 181 ? 18.594 -11.062 -14.578 1 95.56 181 ALA A C 1
ATOM 1336 O O . ALA A 1 181 ? 17.609 -10.688 -13.953 1 95.56 181 ALA A O 1
ATOM 1337 N N . HIS A 1 182 ? 18.719 -11.125 -15.859 1 95.81 182 HIS A N 1
ATOM 1338 C CA . HIS A 1 182 ? 17.578 -10.664 -16.641 1 95.81 182 HIS A CA 1
ATOM 1339 C C . HIS A 1 182 ? 16.422 -11.664 -16.562 1 95.81 182 HIS A C 1
ATOM 1341 O O . HIS A 1 182 ? 16.562 -12.82 -16.953 1 95.81 182 HIS A O 1
ATOM 1347 N N . HIS A 1 183 ? 15.328 -11.227 -16.078 1 97.69 183 HIS A N 1
ATOM 1348 C CA . HIS A 1 183 ? 14.078 -11.984 -16.047 1 97.69 183 HIS A CA 1
ATOM 1349 C C . HIS A 1 183 ? 12.875 -11.078 -16.266 1 97.69 183 HIS A C 1
ATOM 1351 O O . HIS A 1 183 ? 12.844 -9.953 -15.766 1 97.69 183 HIS A O 1
ATOM 1357 N N . GLU A 1 184 ? 11.906 -11.57 -17.094 1 98.06 184 GLU A N 1
ATOM 1358 C CA . GLU A 1 184 ? 10.539 -11.086 -16.938 1 98.06 184 GLU A CA 1
ATOM 1359 C C . GLU A 1 184 ? 9.844 -11.758 -15.75 1 98.06 184 GLU A C 1
ATOM 1361 O O . GLU A 1 184 ? 10.195 -12.883 -15.375 1 98.06 184 GLU A O 1
ATOM 1366 N N . GLU A 1 185 ? 8.906 -11.039 -15.164 1 98.5 185 GLU A N 1
ATOM 1367 C CA . GLU A 1 185 ? 8.211 -11.594 -14.008 1 98.5 185 GLU A CA 1
ATOM 1368 C C . GLU A 1 185 ? 6.715 -11.289 -14.062 1 98.5 185 GLU A C 1
ATOM 1370 O O . GLU A 1 185 ? 6.312 -10.195 -14.461 1 98.5 185 GLU A O 1
ATOM 1375 N N . MET A 1 186 ? 5.906 -12.297 -13.711 1 98.75 186 MET A N 1
ATOM 1376 C CA . MET A 1 186 ? 4.469 -12.094 -13.547 1 98.75 186 MET A CA 1
ATOM 1377 C C . MET A 1 186 ? 4 -12.586 -12.18 1 98.75 186 MET A C 1
ATOM 1379 O O . MET A 1 186 ? 4.574 -13.531 -11.633 1 98.75 186 MET A O 1
ATOM 1383 N N . TYR A 1 187 ? 3.029 -11.875 -11.594 1 98.88 187 TYR A N 1
ATOM 1384 C CA . TYR A 1 187 ? 2.295 -12.281 -10.406 1 98.88 187 TYR A CA 1
ATOM 1385 C C . TYR A 1 187 ? 0.819 -12.5 -10.719 1 98.88 187 TYR A C 1
ATOM 1387 O O . TYR A 1 187 ? 0.131 -11.578 -11.164 1 98.88 187 TYR A O 1
ATOM 1395 N N . TYR A 1 188 ? 0.3 -13.688 -10.602 1 98.94 188 TYR A N 1
ATOM 1396 C CA . TYR A 1 188 ? -1.143 -13.898 -10.586 1 98.94 188 TYR A CA 1
ATOM 1397 C C . TYR A 1 188 ? -1.675 -13.922 -9.156 1 98.94 188 TYR A C 1
ATOM 1399 O O . TYR A 1 188 ? -1.336 -14.812 -8.375 1 98.94 188 TYR A O 1
ATOM 1407 N N . PHE A 1 189 ? -2.594 -13 -8.812 1 98.88 189 PHE A N 1
ATOM 1408 C CA . PHE A 1 189 ? -2.996 -12.773 -7.426 1 98.88 189 PHE A CA 1
ATOM 1409 C C . PHE A 1 189 ? -4.309 -13.484 -7.121 1 98.88 189 PHE A C 1
ATOM 1411 O O . PHE A 1 189 ? -5.211 -13.523 -7.965 1 98.88 189 PHE A O 1
ATOM 1418 N N . ARG A 1 190 ? -4.406 -13.992 -5.926 1 98.75 190 ARG A N 1
ATOM 1419 C CA . ARG A 1 190 ? -5.645 -14.352 -5.238 1 98.75 190 ARG A CA 1
ATOM 1420 C C . ARG A 1 190 ? -5.711 -13.703 -3.861 1 98.75 190 ARG A C 1
ATOM 1422 O O . ARG A 1 190 ? -4.68 -13.43 -3.246 1 98.75 190 ARG A O 1
ATOM 1429 N N . VAL A 1 191 ? -6.902 -13.406 -3.426 1 98.25 191 VAL A N 1
ATOM 1430 C CA . VAL A 1 191 ? -7.09 -12.719 -2.15 1 98.25 191 VAL A CA 1
ATOM 1431 C C . VAL A 1 191 ? -8.062 -13.508 -1.279 1 98.25 191 VAL A C 1
ATOM 1433 O O . VAL A 1 191 ? -9.07 -14.016 -1.771 1 98.25 191 VAL A O 1
ATOM 1436 N N . ASN A 1 192 ? -7.711 -13.594 0.002 1 97.62 192 ASN A N 1
ATOM 1437 C CA . ASN A 1 192 ? -8.562 -14.281 0.963 1 97.62 192 ASN A CA 1
ATOM 1438 C C . ASN A 1 192 ? -8.859 -13.406 2.18 1 97.62 192 ASN A C 1
ATOM 1440 O O . ASN A 1 192 ? -7.945 -13.055 2.93 1 97.62 192 ASN A O 1
ATOM 1444 N N . PRO A 1 193 ? -10.164 -13.141 2.439 1 96.06 193 PRO A N 1
ATOM 1445 C CA . PRO A 1 193 ? -11.32 -13.422 1.593 1 96.06 193 PRO A CA 1
ATOM 1446 C C . PRO A 1 193 ? -11.281 -12.672 0.265 1 96.06 193 PRO A C 1
ATOM 1448 O O . PRO A 1 193 ? -10.555 -11.68 0.132 1 96.06 193 PRO A O 1
ATOM 1451 N N . PRO A 1 194 ? -12.086 -13.094 -0.713 1 95.81 194 PRO A N 1
ATOM 1452 C CA . PRO A 1 194 ? -11.898 -12.602 -2.08 1 95.81 194 PRO A CA 1
ATOM 1453 C C . PRO A 1 194 ? -12.336 -11.148 -2.25 1 95.81 194 PRO A C 1
ATOM 1455 O O . PRO A 1 194 ? -12.039 -10.523 -3.271 1 95.81 194 PRO A O 1
ATOM 1458 N N . GLU A 1 195 ? -13.117 -10.594 -1.313 1 93.44 195 GLU A N 1
ATOM 1459 C CA . GLU A 1 195 ? -13.555 -9.203 -1.404 1 93.44 195 GLU A CA 1
ATOM 1460 C C . GLU A 1 195 ? -12.461 -8.258 -0.918 1 93.44 195 GLU A C 1
ATOM 1462 O O . GLU A 1 195 ? -12.617 -7.035 -1 1 93.44 195 GLU A O 1
ATOM 1467 N N . GLY A 1 196 ? -11.375 -8.844 -0.403 1 95.62 196 GLY A N 1
ATOM 1468 C CA . GLY A 1 196 ? -10.266 -8.031 0.069 1 95.62 196 GLY A CA 1
ATOM 1469 C C . GLY A 1 196 ? -9.477 -7.387 -1.056 1 95.62 196 GLY A C 1
ATOM 1470 O O . GLY A 1 196 ? -9.914 -7.391 -2.209 1 95.62 196 GLY A O 1
ATOM 1471 N N . PHE A 1 197 ? -8.312 -6.719 -0.632 1 97.81 197 PHE A N 1
ATOM 1472 C CA . PHE A 1 197 ? -7.48 -6.047 -1.624 1 97.81 197 PHE A CA 1
ATOM 1473 C C . PHE A 1 197 ? -6.047 -5.91 -1.13 1 97.81 197 PHE A C 1
ATOM 1475 O O . PHE A 1 197 ? -5.738 -6.281 0.005 1 97.81 197 PHE A O 1
ATOM 1482 N N . GLY A 1 198 ? -5.164 -5.543 -1.911 1 98.25 198 GLY A N 1
ATOM 1483 C CA . GLY A 1 198 ? -3.807 -5.074 -1.671 1 98.25 198 GLY A CA 1
ATOM 1484 C C . GLY A 1 198 ? -3.385 -3.959 -2.607 1 98.25 198 GLY A C 1
ATOM 1485 O O . GLY A 1 198 ? -4.211 -3.41 -3.338 1 98.25 198 GLY A O 1
ATOM 1486 N N . LEU A 1 199 ? -2.188 -3.59 -2.471 1 98.69 199 LEU A N 1
ATOM 1487 C CA . LEU A 1 199 ? -1.651 -2.57 -3.365 1 98.69 199 LEU A CA 1
ATOM 1488 C C . LEU A 1 199 ? -0.337 -3.029 -3.986 1 98.69 199 LEU A C 1
ATOM 1490 O O . LEU A 1 199 ? 0.397 -3.818 -3.387 1 98.69 199 LEU A O 1
ATOM 1494 N N . CYS A 1 200 ? -0.085 -2.59 -5.16 1 98.56 200 CYS A N 1
ATOM 1495 C CA . CYS A 1 200 ? 1.131 -2.895 -5.906 1 98.56 200 CYS A CA 1
ATOM 1496 C C . CYS A 1 200 ? 1.763 -1.623 -6.461 1 98.56 200 CYS A C 1
ATOM 1498 O O . CYS A 1 200 ? 1.064 -0.76 -6.996 1 98.56 200 CYS A O 1
ATOM 1500 N N . ARG A 1 201 ? 3.004 -1.432 -6.246 1 98.5 201 ARG A N 1
ATOM 1501 C CA . ARG A 1 201 ? 3.768 -0.35 -6.859 1 98.5 201 ARG A CA 1
ATOM 1502 C C . ARG A 1 201 ? 4.742 -0.889 -7.902 1 98.5 201 ARG A C 1
ATOM 1504 O O . ARG A 1 201 ? 5.441 -1.872 -7.652 1 98.5 201 ARG A O 1
ATOM 1511 N N . HIS A 1 202 ? 4.727 -0.336 -9.07 1 98.12 202 HIS A N 1
ATOM 1512 C CA . HIS A 1 202 ? 5.574 -0.662 -10.211 1 98.12 202 HIS A CA 1
ATOM 1513 C C . HIS A 1 202 ? 6.215 0.592 -10.797 1 98.12 202 HIS A C 1
ATOM 1515 O O . HIS A 1 202 ? 5.512 1.494 -11.258 1 98.12 202 HIS A O 1
ATOM 1521 N N . TYR A 1 203 ? 7.582 0.667 -10.75 1 97.12 203 TYR A N 1
ATOM 1522 C CA . TYR A 1 203 ? 8.203 1.924 -11.148 1 97.12 203 TYR A CA 1
ATOM 1523 C C . TYR A 1 203 ? 9.586 1.684 -11.75 1 97.12 203 TYR A C 1
ATOM 1525 O O . TYR A 1 203 ? 10.203 0.645 -11.5 1 97.12 203 TYR A O 1
ATOM 1533 N N . SER A 1 204 ? 10 2.549 -12.547 1 96 204 SER A N 1
ATOM 1534 C CA . SER A 1 204 ? 11.312 2.57 -13.18 1 96 204 SER A CA 1
ATOM 1535 C C . SER A 1 204 ? 11.797 4 -13.398 1 96 204 SER A C 1
ATOM 1537 O O . SER A 1 204 ? 11.43 4.645 -14.391 1 96 204 SER A O 1
ATOM 1539 N N . PRO A 1 205 ? 12.648 4.434 -12.477 1 92.81 205 PRO A N 1
ATOM 1540 C CA . PRO A 1 205 ? 13.188 5.777 -12.695 1 92.81 205 PRO A CA 1
ATOM 1541 C C . PRO A 1 205 ? 13.852 5.934 -14.062 1 92.81 205 PRO A C 1
ATOM 1543 O O . PRO A 1 205 ? 13.711 6.977 -14.703 1 92.81 205 PRO A O 1
ATOM 1546 N N . GLU A 1 206 ? 14.516 4.883 -14.531 1 91.62 206 GLU A N 1
ATOM 1547 C CA . GLU A 1 206 ? 15.242 4.906 -15.805 1 91.62 206 GLU A CA 1
ATOM 1548 C C . GLU A 1 206 ? 14.281 5.055 -16.984 1 91.62 206 GLU A C 1
ATOM 1550 O O . GLU A 1 206 ? 14.633 5.645 -18 1 91.62 206 GLU A O 1
ATOM 1555 N N . ARG A 1 207 ? 13.055 4.613 -16.844 1 93.94 207 ARG A N 1
ATOM 1556 C CA . ARG A 1 207 ? 12.094 4.652 -17.953 1 93.94 207 ARG A CA 1
ATOM 1557 C C . ARG A 1 207 ? 11.023 5.719 -17.703 1 93.94 207 ARG A C 1
ATOM 1559 O O . ARG A 1 207 ? 10.164 5.949 -18.562 1 93.94 207 ARG A O 1
ATOM 1566 N N . GLY A 1 208 ? 10.992 6.254 -16.484 1 93.75 208 GLY A N 1
ATOM 1567 C CA . GLY A 1 208 ? 10.211 7.449 -16.219 1 93.75 208 GLY A CA 1
ATOM 1568 C C . GLY A 1 208 ? 8.781 7.148 -15.805 1 93.75 208 GLY A C 1
ATOM 1569 O O . GLY A 1 208 ? 7.871 7.926 -16.094 1 93.75 208 GLY A O 1
ATOM 1570 N N . TYR A 1 209 ? 8.523 5.926 -15.242 1 94 209 TYR A N 1
ATOM 1571 C CA . TYR A 1 209 ? 7.176 5.664 -14.75 1 94 209 TYR A CA 1
ATOM 1572 C C . TYR A 1 209 ? 7.195 5.234 -13.289 1 94 209 TYR A C 1
ATOM 1574 O O . TYR A 1 209 ? 8.188 4.668 -12.82 1 94 209 TYR A O 1
ATOM 1582 N N . ASP A 1 210 ? 6.242 5.59 -12.602 1 95.94 210 ASP A N 1
ATOM 1583 C CA . ASP A 1 210 ? 5.895 5.195 -11.234 1 95.94 210 ASP A CA 1
ATOM 1584 C C . ASP A 1 210 ? 4.383 5.031 -11.078 1 95.94 210 ASP A C 1
ATOM 1586 O O . ASP A 1 210 ? 3.666 6.016 -10.891 1 95.94 210 ASP A O 1
ATOM 1590 N N . GLN A 1 211 ? 3.959 3.742 -11.094 1 96.25 211 GLN A N 1
ATOM 1591 C CA . GLN A 1 211 ? 2.531 3.438 -11.102 1 96.25 211 GLN A CA 1
ATOM 1592 C C . GLN A 1 211 ? 2.148 2.572 -9.898 1 96.25 211 GLN A C 1
ATOM 1594 O O . GLN A 1 211 ? 2.977 1.82 -9.383 1 96.25 211 GLN A O 1
ATOM 1599 N N . THR A 1 212 ? 0.986 2.756 -9.438 1 97.31 212 THR A N 1
ATOM 1600 C CA . THR A 1 212 ? 0.415 1.951 -8.367 1 97.31 212 THR A CA 1
ATOM 1601 C C . THR A 1 212 ? -0.92 1.349 -8.789 1 97.31 212 THR A C 1
ATOM 1603 O O . THR A 1 212 ? -1.644 1.937 -9.602 1 97.31 212 THR A O 1
ATOM 1606 N N . TYR A 1 213 ? -1.195 0.193 -8.289 1 97.31 213 TYR A N 1
ATOM 1607 C CA . TYR A 1 213 ? -2.395 -0.544 -8.672 1 97.31 213 TYR A CA 1
ATOM 1608 C C . TYR A 1 213 ? -3.07 -1.154 -7.449 1 97.31 213 TYR A C 1
ATOM 1610 O O . TYR A 1 213 ? -2.414 -1.437 -6.445 1 97.31 213 TYR A O 1
ATOM 1618 N N . THR A 1 214 ? -4.395 -1.325 -7.535 1 97.94 214 THR A N 1
ATOM 1619 C CA . THR A 1 214 ? -5.121 -2.09 -6.527 1 97.94 214 THR A CA 1
ATOM 1620 C C . THR A 1 214 ? -5.168 -3.568 -6.898 1 97.94 214 THR A C 1
ATOM 1622 O O . THR A 1 214 ? -5.641 -3.93 -7.977 1 97.94 214 THR A O 1
ATOM 1625 N N . ILE A 1 215 ? -4.617 -4.371 -6.027 1 98.31 215 ILE A N 1
ATOM 1626 C CA . ILE A 1 215 ? -4.691 -5.816 -6.191 1 98.31 215 ILE A CA 1
ATOM 1627 C C . ILE A 1 215 ? -6.082 -6.312 -5.801 1 98.31 215 ILE A C 1
ATOM 1629 O O . ILE A 1 215 ? -6.57 -6.012 -4.707 1 98.31 215 ILE A O 1
ATOM 1633 N N . SER A 1 216 ? -6.746 -7.02 -6.633 1 97.25 216 SER A N 1
ATOM 1634 C CA . SER A 1 216 ? -7.988 -7.73 -6.348 1 97.25 216 SER A CA 1
ATOM 1635 C C . SER A 1 216 ? -7.871 -9.211 -6.703 1 97.25 216 SER A C 1
ATOM 1637 O O . SER A 1 216 ? -6.906 -9.625 -7.348 1 97.25 216 SER A O 1
ATOM 1639 N N . ASP A 1 217 ? -8.836 -9.953 -6.227 1 97.88 217 ASP A N 1
ATOM 1640 C CA . ASP A 1 217 ? -8.836 -11.375 -6.551 1 97.88 217 ASP A CA 1
ATOM 1641 C C . ASP A 1 217 ? -8.797 -11.602 -8.062 1 97.88 217 ASP A C 1
ATOM 1643 O O . ASP A 1 217 ? -9.523 -10.945 -8.812 1 97.88 217 ASP A O 1
ATOM 1647 N N . SER A 1 218 ? -7.859 -12.445 -8.547 1 97.88 218 SER A N 1
ATOM 1648 C CA . SER A 1 218 ? -7.695 -12.867 -9.93 1 97.88 218 SER A CA 1
ATOM 1649 C C . SER A 1 218 ? -7.043 -11.773 -10.766 1 97.88 218 SER A C 1
ATOM 1651 O O . SER A 1 218 ? -7.305 -11.664 -11.969 1 97.88 218 SER A O 1
ATOM 1653 N N . THR A 1 219 ? -6.277 -10.922 -10.156 1 97.25 219 THR A N 1
ATOM 1654 C CA . THR A 1 219 ? -5.492 -9.93 -10.883 1 97.25 219 THR A CA 1
ATOM 1655 C C . THR A 1 219 ? -4.129 -10.492 -11.266 1 97.25 219 THR A C 1
ATOM 1657 O O . THR A 1 219 ? -3.602 -11.375 -10.594 1 97.25 219 THR A O 1
ATOM 1660 N N . ILE A 1 220 ? -3.629 -10.039 -12.422 1 98.56 220 ILE A N 1
ATOM 1661 C CA . ILE A 1 220 ? -2.277 -10.414 -12.828 1 98.56 220 ILE A CA 1
ATOM 1662 C C . ILE A 1 220 ? -1.432 -9.164 -13.031 1 98.56 220 ILE A C 1
ATOM 1664 O O . ILE A 1 220 ? -1.915 -8.156 -13.562 1 98.56 220 ILE A O 1
ATOM 1668 N N . PHE A 1 221 ? -0.302 -9.18 -12.445 1 98.62 221 PHE A N 1
ATOM 1669 C CA . PHE A 1 221 ? 0.748 -8.188 -12.664 1 98.62 221 PHE A CA 1
ATOM 1670 C C . PHE A 1 221 ? 1.819 -8.734 -13.602 1 98.62 221 PHE A C 1
ATOM 1672 O O . PHE A 1 221 ? 2.299 -9.859 -13.414 1 98.62 221 PHE A O 1
ATOM 1679 N N . MET A 1 222 ? 2.166 -7.953 -14.625 1 98.56 222 MET A N 1
ATOM 1680 C CA . MET A 1 222 ? 3.123 -8.367 -15.641 1 98.56 222 MET A CA 1
ATOM 1681 C C . MET A 1 222 ? 4.273 -7.367 -15.75 1 98.56 222 MET A C 1
ATOM 1683 O O . MET A 1 222 ? 4.07 -6.227 -16.156 1 98.56 222 MET A O 1
ATOM 1687 N N . ALA A 1 223 ? 5.516 -7.82 -15.414 1 97.44 223 ALA A N 1
ATOM 1688 C CA . ALA A 1 223 ? 6.652 -6.902 -15.352 1 97.44 223 ALA A CA 1
ATOM 1689 C C . ALA A 1 223 ? 7.758 -7.336 -16.312 1 97.44 223 ALA A C 1
ATOM 1691 O O . ALA A 1 223 ? 8.641 -8.109 -15.945 1 97.44 223 ALA A O 1
ATOM 1692 N N . PRO A 1 224 ? 7.844 -6.727 -17.484 1 96.62 224 PRO A N 1
ATOM 1693 C CA . PRO A 1 224 ? 9.031 -6.949 -18.312 1 96.62 224 PRO A CA 1
ATOM 1694 C C . PRO A 1 224 ? 10.273 -6.254 -17.75 1 96.62 224 PRO A C 1
ATOM 1696 O O . PRO A 1 224 ? 11.398 -6.613 -18.109 1 96.62 224 PRO A O 1
ATOM 1699 N N . HIS A 1 225 ? 10.094 -5.234 -16.953 1 95.88 225 HIS A N 1
ATOM 1700 C CA . HIS A 1 225 ? 11.133 -4.43 -16.312 1 95.88 225 HIS A CA 1
ATOM 1701 C C . HIS A 1 225 ? 10.57 -3.627 -15.148 1 95.88 225 HIS A C 1
ATOM 1703 O O . HIS A 1 225 ? 9.359 -3.598 -14.938 1 95.88 225 HIS A O 1
ATOM 1709 N N . GLY A 1 226 ? 11.516 -3.07 -14.367 1 96.56 226 GLY A N 1
ATOM 1710 C CA . GLY A 1 226 ? 11.125 -2.117 -13.344 1 96.56 226 GLY A CA 1
ATOM 1711 C C . GLY A 1 226 ? 11.117 -2.713 -11.945 1 96.56 226 GLY A C 1
ATOM 1712 O O . GLY A 1 226 ? 11 -3.93 -11.789 1 96.56 226 GLY A O 1
ATOM 1713 N N . TYR A 1 227 ? 11.195 -1.808 -10.969 1 97.69 227 TYR A N 1
ATOM 1714 C CA . TYR A 1 227 ? 11.039 -2.178 -9.562 1 97.69 227 TYR A CA 1
ATOM 1715 C C . TYR A 1 227 ? 9.578 -2.436 -9.227 1 97.69 227 TYR A C 1
ATOM 1717 O O . TYR A 1 227 ? 8.68 -1.82 -9.805 1 97.69 227 TYR A O 1
ATOM 1725 N N . HIS A 1 228 ? 9.32 -3.355 -8.328 1 98.19 228 HIS A N 1
ATOM 1726 C CA . HIS A 1 228 ? 7.945 -3.617 -7.922 1 98.19 228 HIS A CA 1
ATOM 1727 C C . HIS A 1 228 ? 7.879 -4.125 -6.484 1 98.19 228 HIS A C 1
ATOM 1729 O O . HIS A 1 228 ? 8.836 -4.711 -5.984 1 98.19 228 HIS A O 1
ATOM 1735 N N . THR A 1 229 ? 6.883 -3.828 -5.832 1 98.31 229 THR A N 1
ATOM 1736 C CA . THR A 1 229 ? 6.566 -4.293 -4.488 1 98.31 229 THR A CA 1
ATOM 1737 C C . THR A 1 229 ? 5.055 -4.316 -4.27 1 98.31 229 THR A C 1
ATOM 1739 O O . THR A 1 229 ? 4.301 -3.695 -5.023 1 98.31 229 THR A O 1
ATOM 1742 N N . THR A 1 230 ? 4.578 -5.09 -3.285 1 98.5 230 THR A N 1
ATOM 1743 C CA . THR A 1 230 ? 3.15 -5.219 -3.02 1 98.5 230 THR A CA 1
ATOM 1744 C C . THR A 1 230 ? 2.879 -5.227 -1.518 1 98.5 230 THR A C 1
ATOM 1746 O O . THR A 1 230 ? 3.801 -5.391 -0.715 1 98.5 230 THR A O 1
ATOM 1749 N N . CYS A 1 231 ? 1.684 -5.012 -1.114 1 98.38 231 CYS A N 1
ATOM 1750 C CA . CYS A 1 231 ? 1.249 -5.184 0.267 1 98.38 231 CYS A CA 1
ATOM 1751 C C . CYS A 1 231 ? -0.197 -5.66 0.329 1 98.38 231 CYS A C 1
ATOM 1753 O O . CYS A 1 231 ? -0.978 -5.414 -0.591 1 98.38 231 CYS A O 1
ATOM 1755 N N . SER A 1 232 ? -0.486 -6.383 1.352 1 98.25 232 SER A N 1
ATOM 1756 C CA . SER A 1 232 ? -1.831 -6.867 1.642 1 98.25 232 SER A CA 1
ATOM 1757 C C . SER A 1 232 ? -2.545 -5.957 2.637 1 98.25 232 SER A C 1
ATOM 1759 O O . SER A 1 232 ? -1.961 -5.555 3.645 1 98.25 232 SER A O 1
ATOM 1761 N N . ALA A 1 233 ? -3.781 -5.645 2.348 1 97.81 233 ALA A N 1
ATOM 1762 C CA . ALA A 1 233 ? -4.535 -4.848 3.312 1 97.81 233 ALA A CA 1
ATOM 1763 C C . ALA A 1 233 ? -4.793 -5.637 4.594 1 97.81 233 ALA A C 1
ATOM 1765 O O . ALA A 1 233 ? -4.996 -6.852 4.551 1 97.81 233 ALA A O 1
ATOM 1766 N N . PRO A 1 234 ? -4.832 -4.926 5.777 1 96.62 234 PRO A N 1
ATOM 1767 C CA . PRO A 1 234 ? -5.141 -5.633 7.023 1 96.62 234 PRO A CA 1
ATOM 1768 C C . PRO A 1 234 ? -6.484 -6.352 6.973 1 96.62 234 PRO A C 1
ATOM 1770 O O . PRO A 1 234 ? -7.477 -5.785 6.512 1 96.62 234 PRO A O 1
ATOM 1773 N N . GLY A 1 235 ? -6.461 -7.582 7.453 1 94.81 235 GLY A N 1
ATOM 1774 C CA . GLY A 1 235 ? -7.68 -8.375 7.441 1 94.81 235 GLY A CA 1
ATOM 1775 C C . GLY A 1 235 ? -7.734 -9.367 6.297 1 94.81 235 GLY A C 1
ATOM 1776 O O . GLY A 1 235 ? -8.602 -10.25 6.27 1 94.81 235 GLY A O 1
ATOM 1777 N N . TYR A 1 236 ? -6.777 -9.211 5.367 1 95.69 236 TYR A N 1
ATOM 1778 C CA . TYR A 1 236 ? -6.766 -10.086 4.195 1 95.69 236 TYR A CA 1
ATOM 1779 C C . TYR A 1 236 ? -5.395 -10.727 4.008 1 95.69 236 TYR A C 1
ATOM 1781 O O . TYR A 1 236 ? -4.375 -10.148 4.402 1 95.69 236 TYR A O 1
ATOM 1789 N N . THR A 1 237 ? -5.387 -11.906 3.5 1 97.44 237 THR A N 1
ATOM 1790 C CA . THR A 1 237 ? -4.172 -12.555 3.016 1 97.44 237 THR A CA 1
ATOM 1791 C C . THR A 1 237 ? -4.109 -12.508 1.49 1 97.44 237 THR A C 1
ATOM 1793 O O . THR A 1 237 ? -5.043 -12.945 0.814 1 97.44 237 THR A O 1
ATOM 1796 N N . ASN A 1 238 ? -3.027 -11.883 1.029 1 98.38 238 ASN A N 1
ATOM 1797 C CA . ASN A 1 238 ? -2.799 -11.945 -0.411 1 98.38 238 ASN A CA 1
ATOM 1798 C C . ASN A 1 238 ? -1.896 -13.117 -0.789 1 98.38 238 ASN A C 1
ATOM 1800 O O . ASN A 1 238 ? -0.937 -13.422 -0.078 1 98.38 238 ASN A O 1
ATOM 1804 N N . TYR A 1 239 ? -2.256 -13.742 -1.863 1 98.62 239 TYR A N 1
ATOM 1805 C CA . TYR A 1 239 ? -1.51 -14.797 -2.535 1 98.62 239 TYR A CA 1
ATOM 1806 C C . TYR A 1 239 ? -1.104 -14.375 -3.941 1 98.62 239 TYR A C 1
ATOM 1808 O O . TYR A 1 239 ? -1.891 -13.742 -4.656 1 98.62 239 TYR A O 1
ATOM 1816 N N . PHE A 1 240 ? 0.145 -14.727 -4.277 1 98.88 240 PHE A N 1
ATOM 1817 C CA . PHE A 1 240 ? 0.394 -14.633 -5.711 1 98.88 240 PHE A CA 1
ATOM 1818 C C . PHE A 1 240 ? 1.267 -15.789 -6.188 1 98.88 240 PHE A C 1
ATOM 1820 O O . PHE A 1 240 ? 2.189 -16.203 -5.484 1 98.88 240 PHE A O 1
ATOM 1827 N N . LEU A 1 241 ? 0.867 -16.375 -7.324 1 98.94 241 LEU A N 1
ATOM 1828 C CA . LEU A 1 241 ? 1.761 -17.188 -8.141 1 98.94 241 LEU A CA 1
ATOM 1829 C C . LEU A 1 241 ? 2.773 -16.312 -8.875 1 98.94 241 LEU A C 1
ATOM 1831 O O . LEU A 1 241 ? 2.395 -15.453 -9.672 1 98.94 241 LEU A O 1
ATOM 1835 N N . TRP A 1 242 ? 4.035 -16.484 -8.547 1 98.81 242 TRP A N 1
ATOM 1836 C CA . TRP A 1 242 ? 5.059 -15.758 -9.297 1 98.81 242 TRP A CA 1
ATOM 1837 C C . TRP A 1 242 ? 5.824 -16.688 -10.227 1 98.81 242 TRP A C 1
ATOM 1839 O O . TRP A 1 242 ? 6.066 -17.859 -9.883 1 98.81 242 TRP A O 1
ATOM 1849 N N . PHE A 1 243 ? 6.145 -16.219 -11.375 1 98.81 243 PHE A N 1
ATOM 1850 C CA . PHE A 1 243 ? 6.961 -16.969 -12.32 1 98.81 243 PHE A CA 1
ATOM 1851 C C . PHE A 1 243 ? 7.828 -16.031 -13.148 1 98.81 243 PHE A C 1
ATOM 1853 O O . PHE A 1 243 ? 7.445 -14.883 -13.398 1 98.81 243 PHE A O 1
ATOM 1860 N N . LEU A 1 244 ? 8.992 -16.5 -13.445 1 98.56 244 LEU A N 1
ATOM 1861 C CA . LEU A 1 244 ? 10.008 -15.742 -14.164 1 98.56 244 LEU A CA 1
ATOM 1862 C C . LEU A 1 244 ? 10.492 -16.516 -15.391 1 98.56 244 LEU A C 1
ATOM 1864 O O . LEU A 1 244 ? 10.398 -17.734 -15.438 1 98.56 244 LEU A O 1
ATOM 1868 N N . ALA A 1 245 ? 10.922 -15.82 -16.328 1 98.31 245 ALA A N 1
ATOM 1869 C CA . ALA A 1 245 ? 11.664 -16.375 -17.453 1 98.31 245 ALA A CA 1
ATOM 1870 C C . ALA A 1 245 ? 12.75 -15.406 -17.922 1 98.31 245 ALA A C 1
ATOM 1872 O O . ALA A 1 245 ? 12.508 -14.211 -18.047 1 98.31 245 ALA A O 1
ATOM 1873 N N . GLY A 1 246 ? 13.898 -15.844 -18.078 1 96.19 246 GLY A N 1
ATOM 1874 C CA . GLY A 1 246 ? 15.023 -15.078 -18.578 1 96.19 246 GLY A CA 1
ATOM 1875 C C . GLY A 1 246 ? 15.906 -15.867 -19.531 1 96.19 246 GLY A C 1
ATOM 1876 O O . GLY A 1 246 ? 15.438 -16.797 -20.203 1 96.19 246 GLY A O 1
ATOM 1877 N N . THR A 1 247 ? 17.172 -15.32 -19.75 1 88.94 247 THR A N 1
ATOM 1878 C CA . THR A 1 247 ? 18.141 -16.047 -20.547 1 88.94 247 THR A CA 1
ATOM 1879 C C . THR A 1 247 ? 18.5 -17.375 -19.891 1 88.94 247 THR A C 1
ATOM 1881 O O . THR A 1 247 ? 18.703 -18.391 -20.578 1 88.94 247 THR A O 1
ATOM 1884 N N . GLY A 1 248 ? 18.516 -17.438 -18.719 1 89.5 248 GLY A N 1
ATOM 1885 C CA . GLY A 1 248 ? 18.703 -18.609 -17.875 1 89.5 248 GLY A CA 1
ATOM 1886 C C . GLY A 1 248 ? 17.812 -18.609 -16.641 1 89.5 248 GLY A C 1
ATOM 1887 O O . GLY A 1 248 ? 16.797 -17.922 -16.609 1 89.5 248 GLY A O 1
ATOM 1888 N N . ARG A 1 249 ? 18.172 -19.5 -15.688 1 95.06 249 ARG A N 1
ATOM 1889 C CA . ARG A 1 249 ? 17.297 -19.656 -14.531 1 95.06 249 ARG A CA 1
ATOM 1890 C C . ARG A 1 249 ? 18 -19.203 -13.25 1 95.06 249 ARG A C 1
ATOM 1892 O O . ARG A 1 249 ? 17.562 -19.547 -12.148 1 95.06 249 ARG A O 1
ATOM 1899 N N . THR A 1 250 ? 19.125 -18.5 -13.43 1 92.19 250 THR A N 1
ATOM 1900 C CA . THR A 1 250 ? 19.797 -17.953 -12.25 1 92.19 250 THR A CA 1
ATOM 1901 C C . THR A 1 250 ? 18.984 -16.812 -11.656 1 92.19 250 THR A C 1
ATOM 1903 O O . THR A 1 250 ? 18.578 -15.891 -12.375 1 92.19 250 THR A O 1
ATOM 1906 N N . GLN A 1 251 ? 18.703 -16.922 -10.344 1 90.12 251 GLN A N 1
ATOM 1907 C CA . GLN A 1 251 ? 17.969 -15.852 -9.688 1 90.12 251 GLN A CA 1
ATOM 1908 C C . GLN A 1 251 ? 18.922 -14.844 -9.055 1 90.12 251 GLN A C 1
ATOM 1910 O O . GLN A 1 251 ? 19.766 -15.211 -8.227 1 90.12 251 GLN A O 1
ATOM 1915 N N . ALA A 1 252 ? 18.891 -13.68 -9.492 1 91.44 252 ALA A N 1
ATOM 1916 C CA . ALA A 1 252 ? 19.625 -12.523 -8.969 1 91.44 252 ALA A CA 1
ATOM 1917 C C . ALA A 1 252 ? 18.859 -11.227 -9.234 1 91.44 252 ALA A C 1
ATOM 1919 O O . ALA A 1 252 ? 18.359 -11.008 -10.344 1 91.44 252 ALA A O 1
ATOM 1920 N N . VAL A 1 253 ? 18.734 -10.422 -8.164 1 91.62 253 VAL A N 1
ATOM 1921 C CA . VAL A 1 253 ? 17.906 -9.227 -8.328 1 91.62 253 VAL A CA 1
ATOM 1922 C C . VAL A 1 253 ? 18.688 -7.996 -7.887 1 91.62 253 VAL A C 1
ATOM 1924 O O . VAL A 1 253 ? 19.562 -8.086 -7.016 1 91.62 253 VAL A O 1
ATOM 1927 N N . ALA A 1 254 ? 18.391 -6.859 -8.516 1 93 254 ALA A N 1
ATOM 1928 C CA . ALA A 1 254 ? 18.875 -5.555 -8.07 1 93 254 ALA A CA 1
ATOM 1929 C C . ALA A 1 254 ? 17.812 -4.848 -7.223 1 93 254 ALA A C 1
ATOM 1931 O O . ALA A 1 254 ? 16.734 -4.508 -7.719 1 93 254 ALA A O 1
ATOM 1932 N N . PHE A 1 255 ? 18.203 -4.578 -6.02 1 93.25 255 PHE A N 1
ATOM 1933 C CA . PHE A 1 255 ? 17.281 -3.902 -5.113 1 93.25 255 PHE A CA 1
ATOM 1934 C C . PHE A 1 255 ? 17.281 -2.4 -5.367 1 93.25 255 PHE A C 1
ATOM 1936 O O . PHE A 1 255 ? 18.281 -1.833 -5.789 1 93.25 255 PHE A O 1
ATOM 1943 N N . ASP A 1 256 ? 16.141 -1.743 -5.129 1 92.75 256 ASP A N 1
ATOM 1944 C CA . ASP A 1 256 ? 16.141 -0.285 -5.078 1 92.75 256 ASP A CA 1
ATOM 1945 C C . ASP A 1 256 ? 17.234 0.237 -4.148 1 92.75 256 ASP A C 1
ATOM 1947 O O . ASP A 1 256 ? 17.266 -0.114 -2.969 1 92.75 256 ASP A O 1
ATOM 1951 N N . PRO A 1 257 ? 18.078 1.04 -4.688 1 89.81 257 PRO A N 1
ATOM 1952 C CA . PRO A 1 257 ? 19.203 1.49 -3.877 1 89.81 257 PRO A CA 1
ATOM 1953 C C . PRO A 1 257 ? 18.781 2.217 -2.605 1 89.81 257 PRO A C 1
ATOM 1955 O O . PRO A 1 257 ? 19.469 2.164 -1.591 1 89.81 257 PRO A O 1
ATOM 1958 N N . ALA A 1 258 ? 17.641 2.896 -2.604 1 86.62 258 ALA A N 1
ATOM 1959 C CA . ALA A 1 258 ? 17.141 3.619 -1.438 1 86.62 258 ALA A CA 1
ATOM 1960 C C . ALA A 1 258 ? 16.812 2.662 -0.298 1 86.62 258 ALA A C 1
ATOM 1962 O O . ALA A 1 258 ? 16.75 3.066 0.866 1 86.62 258 ALA A O 1
ATOM 1963 N N . LEU A 1 259 ? 16.625 1.397 -0.592 1 90.06 259 LEU A N 1
ATOM 1964 C CA . LEU A 1 259 ? 16.172 0.435 0.409 1 90.06 259 LEU A CA 1
ATOM 1965 C C . LEU A 1 259 ? 17.141 -0.748 0.492 1 90.06 259 LEU A C 1
ATOM 1967 O O . LEU A 1 259 ? 16.812 -1.771 1.102 1 90.06 259 LEU A O 1
ATOM 1971 N N . ALA A 1 260 ? 18.266 -0.626 -0.07 1 84.81 260 ALA A N 1
ATOM 1972 C CA . ALA A 1 260 ? 19.234 -1.725 -0.071 1 84.81 260 ALA A CA 1
ATOM 1973 C C . ALA A 1 260 ? 19.656 -2.09 1.35 1 84.81 260 ALA A C 1
ATOM 1975 O O . ALA A 1 260 ? 20 -3.242 1.627 1 84.81 260 ALA A O 1
ATOM 1976 N N . TRP A 1 261 ? 19.531 -1.062 2.232 1 86.62 261 TRP A N 1
ATOM 1977 C CA . TRP A 1 261 ? 19.922 -1.254 3.625 1 86.62 261 TRP A CA 1
ATOM 1978 C C . TRP A 1 261 ? 19.031 -2.299 4.297 1 86.62 261 TRP A C 1
ATOM 1980 O O . TRP A 1 261 ? 19.438 -2.916 5.285 1 86.62 261 TRP A O 1
ATOM 1990 N N . VAL A 1 262 ? 17.859 -2.52 3.803 1 87.5 262 VAL A N 1
ATOM 1991 C CA . VAL A 1 262 ? 16.906 -3.449 4.391 1 87.5 262 VAL A CA 1
ATOM 1992 C C . VAL A 1 262 ? 17.5 -4.859 4.402 1 87.5 262 VAL A C 1
ATOM 1994 O O . VAL A 1 262 ? 17.266 -5.621 5.348 1 87.5 262 VAL A O 1
ATOM 1997 N N . GLN A 1 263 ? 18.25 -5.191 3.336 1 84.38 263 GLN A N 1
ATOM 1998 C CA . GLN A 1 263 ? 18.859 -6.516 3.262 1 84.38 263 GLN A CA 1
ATOM 1999 C C . GLN A 1 263 ? 19.781 -6.77 4.453 1 84.38 263 GLN A C 1
ATOM 2001 O O . GLN A 1 263 ? 19.859 -7.891 4.953 1 84.38 263 GLN A O 1
ATOM 2006 N N . LYS A 1 264 ? 20.406 -5.723 4.941 1 83.44 264 LYS A N 1
ATOM 2007 C CA . LYS A 1 264 ? 21.328 -5.828 6.07 1 83.44 264 LYS A CA 1
ATOM 2008 C C . LYS A 1 264 ? 20.578 -5.809 7.398 1 83.44 264 LYS A C 1
ATOM 2010 O O . LYS A 1 264 ? 21 -6.438 8.367 1 83.44 264 LYS A O 1
ATOM 2015 N N . ALA A 1 265 ? 19.484 -5.199 7.379 1 85.25 265 ALA A N 1
ATOM 2016 C CA . ALA A 1 265 ? 18.75 -4.992 8.625 1 85.25 265 ALA A CA 1
ATOM 2017 C C . ALA A 1 265 ? 17.844 -6.184 8.938 1 85.25 265 ALA A C 1
ATOM 2019 O O . ALA A 1 265 ? 17.578 -6.484 10.102 1 85.25 265 ALA A O 1
ATOM 2020 N N . ALA A 1 266 ? 17.406 -6.867 7.957 1 83 266 ALA A N 1
ATOM 2021 C CA . ALA A 1 266 ? 16.375 -7.891 8.102 1 83 266 ALA A CA 1
ATOM 2022 C C . ALA A 1 266 ? 16.828 -8.984 9.062 1 83 266 ALA A C 1
ATOM 2024 O O . ALA A 1 266 ? 16.078 -9.383 9.961 1 83 266 ALA A O 1
ATOM 2025 N N . PRO A 1 267 ? 18.078 -9.477 8.953 1 77.62 267 PRO A N 1
ATOM 2026 C CA . PRO A 1 267 ? 18.516 -10.508 9.898 1 77.62 267 PRO A CA 1
ATOM 2027 C C . PRO A 1 267 ? 18.516 -10.016 11.344 1 77.62 267 PRO A C 1
ATOM 2029 O O . PRO A 1 267 ? 18.203 -10.781 12.258 1 77.62 267 PRO A O 1
ATOM 2032 N N . LEU A 1 268 ? 18.812 -8.805 11.523 1 81.62 268 LEU A N 1
ATOM 2033 C CA . LEU A 1 268 ? 18.828 -8.234 12.867 1 81.62 268 LEU A CA 1
ATOM 2034 C C . LEU A 1 268 ? 17.422 -8.102 13.414 1 81.62 268 LEU A C 1
ATOM 2036 O O . LEU A 1 268 ? 17.188 -8.359 14.602 1 81.62 268 LEU A O 1
ATOM 2040 N N . ILE A 1 269 ? 16.516 -7.762 12.617 1 85.69 269 ILE A N 1
ATOM 2041 C CA . ILE A 1 269 ? 15.125 -7.613 13.023 1 85.69 269 ILE A CA 1
ATOM 2042 C C . ILE A 1 269 ? 14.547 -8.977 13.398 1 85.69 269 ILE A C 1
ATOM 2044 O O . ILE A 1 269 ? 13.883 -9.109 14.43 1 85.69 269 ILE A O 1
ATOM 2048 N N . LYS A 1 270 ? 14.852 -9.945 12.617 1 84 270 LYS A N 1
ATOM 2049 C CA . LYS A 1 270 ? 14.383 -11.297 12.898 1 84 270 LYS A CA 1
ATOM 2050 C C . LYS A 1 270 ? 14.898 -11.797 14.242 1 84 270 LYS A C 1
ATOM 2052 O O . LYS A 1 270 ? 14.172 -12.445 14.992 1 84 270 LYS A O 1
ATOM 2057 N N . GLN A 1 271 ? 16.188 -11.578 14.484 1 76.38 271 GLN A N 1
ATOM 2058 C CA . GLN A 1 271 ? 16.781 -11.969 15.758 1 76.38 271 GLN A CA 1
ATOM 2059 C C . GLN A 1 271 ? 16.062 -11.297 16.922 1 76.38 271 GLN A C 1
ATOM 2061 O O . GLN A 1 271 ? 15.812 -11.922 17.953 1 76.38 271 GLN A O 1
ATOM 2066 N N . ALA A 1 272 ? 15.695 -10.039 16.75 1 79.69 272 ALA A N 1
ATOM 2067 C CA . ALA A 1 272 ? 15.016 -9.281 17.797 1 79.69 272 ALA A CA 1
ATOM 2068 C C . ALA A 1 272 ? 13.609 -9.812 18.031 1 79.69 272 ALA A C 1
ATOM 2070 O O . ALA A 1 272 ? 13.117 -9.812 19.156 1 79.69 272 ALA A O 1
ATOM 2071 N N . GLU A 1 273 ? 12.922 -10.242 17.078 1 79.19 273 GLU A N 1
ATOM 2072 C CA . GLU A 1 273 ? 11.57 -10.781 17.156 1 79.19 273 GLU A CA 1
ATOM 2073 C C . GLU A 1 273 ? 11.562 -12.141 17.859 1 79.19 273 GLU A C 1
ATOM 2075 O O . GLU A 1 273 ? 10.578 -12.5 18.5 1 79.19 273 GLU A O 1
ATOM 2080 N N . ARG A 1 274 ? 12.617 -12.891 17.672 1 70.06 274 ARG A N 1
ATOM 2081 C CA . ARG A 1 274 ? 12.727 -14.195 18.312 1 70.06 274 ARG A CA 1
ATOM 2082 C C . ARG A 1 274 ? 13.008 -14.055 19.812 1 70.06 274 ARG A C 1
ATOM 2084 O O . ARG A 1 274 ? 12.617 -14.906 20.609 1 70.06 274 ARG A O 1
ATOM 2091 N N . SER A 1 275 ? 13.719 -13.109 20.203 1 54.38 275 SER A N 1
ATOM 2092 C CA . SER A 1 275 ? 14.125 -12.906 21.594 1 54.38 275 SER A CA 1
ATOM 2093 C C . SER A 1 275 ? 12.961 -12.398 22.438 1 54.38 275 SER A C 1
ATOM 2095 O O . SER A 1 275 ? 13.023 -12.414 23.656 1 54.38 275 SER A O 1
ATOM 2097 N N . ARG A 1 276 ? 11.914 -12.07 21.781 1 53 276 ARG A N 1
ATOM 2098 C CA . ARG A 1 276 ? 10.766 -11.664 22.578 1 53 276 ARG A CA 1
ATOM 2099 C C . ARG A 1 276 ? 9.844 -12.844 22.859 1 53 276 ARG A C 1
ATOM 2101 O O . ARG A 1 276 ? 9.562 -13.648 21.969 1 53 276 ARG A O 1
ATOM 2108 N N . MET B 1 1 ? 0.145 14.234 -12.641 1 48.19 1 MET B N 1
ATOM 2109 C CA . MET B 1 1 ? -0.505 14.812 -11.469 1 48.19 1 MET B CA 1
ATOM 2110 C C . MET B 1 1 ? -2.014 14.594 -11.523 1 48.19 1 MET B C 1
ATOM 2112 O O . MET B 1 1 ? -2.627 14.711 -12.586 1 48.19 1 MET B O 1
ATOM 2116 N N . THR B 1 2 ? -2.619 13.703 -10.531 1 66.75 2 THR B N 1
ATOM 2117 C CA . THR B 1 2 ? -4.055 13.453 -10.57 1 66.75 2 THR B CA 1
ATOM 2118 C C . THR B 1 2 ? -4.816 14.547 -9.82 1 66.75 2 THR B C 1
ATOM 2120 O O . THR B 1 2 ? -4.223 15.305 -9.055 1 66.75 2 THR B O 1
ATOM 2123 N N . ALA B 1 3 ? -5.996 14.734 -10.148 1 84.94 3 ALA B N 1
ATOM 2124 C CA . ALA B 1 3 ? -6.879 15.758 -9.594 1 84.94 3 ALA B CA 1
ATOM 2125 C C . ALA B 1 3 ? -6.949 15.656 -8.07 1 84.94 3 ALA B C 1
ATOM 2127 O O . ALA B 1 3 ? -7.172 16.656 -7.387 1 84.94 3 ALA B O 1
ATOM 2128 N N . PHE B 1 4 ? -6.578 14.586 -7.488 1 96.06 4 PHE B N 1
ATOM 2129 C CA . PHE B 1 4 ? -6.805 14.398 -6.059 1 96.06 4 PHE B CA 1
ATOM 2130 C C . PHE B 1 4 ? -5.48 14.32 -5.305 1 96.06 4 PHE B C 1
ATOM 2132 O O . PHE B 1 4 ? -5.461 14.32 -4.074 1 96.06 4 PHE B O 1
ATOM 2139 N N . PHE B 1 5 ? -4.379 14.242 -6.004 1 96.5 5 PHE B N 1
ATOM 2140 C CA . PHE B 1 5 ? -3.102 13.906 -5.387 1 96.5 5 PHE B CA 1
ATOM 2141 C C . PHE B 1 5 ? -1.953 14.602 -6.105 1 96.5 5 PHE B C 1
ATOM 2143 O O . PHE B 1 5 ? -1.75 14.398 -7.305 1 96.5 5 PHE B O 1
ATOM 2150 N N . THR B 1 6 ? -1.18 15.523 -5.438 1 95.62 6 THR B N 1
ATOM 2151 C CA . THR B 1 6 ? -0.08 16.25 -6.062 1 95.62 6 THR B CA 1
ATOM 2152 C C . THR B 1 6 ? 0.991 16.594 -5.035 1 95.62 6 THR B C 1
ATOM 2154 O O . THR B 1 6 ? 0.854 16.281 -3.852 1 95.62 6 THR B O 1
ATOM 2157 N N . ARG B 1 7 ? 2.072 17.219 -5.492 1 95.06 7 ARG B N 1
ATOM 2158 C CA . ARG B 1 7 ? 3.127 17.703 -4.605 1 95.06 7 ARG B CA 1
ATOM 2159 C C . ARG B 1 7 ? 2.939 19.172 -4.273 1 95.06 7 ARG B C 1
ATOM 2161 O O . ARG B 1 7 ? 2.504 19.953 -5.121 1 95.06 7 ARG B O 1
ATOM 2168 N N . VAL B 1 8 ? 3.27 19.469 -3.051 1 97.38 8 VAL B N 1
ATOM 2169 C CA . VAL B 1 8 ? 3.291 20.859 -2.65 1 97.38 8 VAL B CA 1
ATOM 2170 C C . VAL B 1 8 ? 4.707 21.422 -2.775 1 97.38 8 VAL B C 1
ATOM 2172 O O . VAL B 1 8 ? 5.676 20.75 -2.404 1 97.38 8 VAL B O 1
ATOM 2175 N N . GLY B 1 9 ? 4.844 22.641 -3.287 1 96.75 9 GLY B N 1
ATOM 2176 C CA . GLY B 1 9 ? 6.145 23.25 -3.473 1 96.75 9 GLY B CA 1
ATOM 2177 C C . GLY B 1 9 ? 6.91 23.438 -2.176 1 96.75 9 GLY B C 1
ATOM 2178 O O . GLY B 1 9 ? 6.324 23.391 -1.091 1 96.75 9 GLY B O 1
ATOM 2179 N N . SER B 1 10 ? 8.234 23.609 -2.299 1 96.25 10 SER B N 1
ATOM 2180 C CA . SER B 1 10 ? 9.094 23.766 -1.135 1 96.25 10 SER B CA 1
ATOM 2181 C C . SER B 1 10 ? 9.984 25 -1.269 1 96.25 10 SER B C 1
ATOM 2183 O O . SER B 1 10 ? 11.055 25.062 -0.668 1 96.25 10 SER B O 1
ATOM 2185 N N . ASP B 1 11 ? 9.555 25.953 -2.035 1 97.19 11 ASP B N 1
ATOM 2186 C CA . ASP B 1 11 ? 10.312 27.188 -2.215 1 97.19 11 ASP B CA 1
ATOM 2187 C C . ASP B 1 11 ? 10.094 28.141 -1.044 1 97.19 11 ASP B C 1
ATOM 2189 O O . ASP B 1 11 ? 9.062 28.078 -0.369 1 97.19 11 ASP B O 1
ATOM 2193 N N . PRO B 1 12 ? 11.109 29 -0.831 1 98.06 12 PRO B N 1
ATOM 2194 C CA . PRO B 1 12 ? 10.82 30.047 0.148 1 98.06 12 PRO B CA 1
ATOM 2195 C C . PRO B 1 12 ? 9.57 30.859 -0.198 1 98.06 12 PRO B C 1
ATOM 2197 O O . PRO B 1 12 ? 9.336 31.172 -1.368 1 98.06 12 PRO B O 1
ATOM 2200 N N . GLY B 1 13 ? 8.875 31.156 0.796 1 98.38 13 GLY B N 1
ATOM 2201 C CA . GLY B 1 13 ? 7.617 31.859 0.584 1 98.38 13 GLY B CA 1
ATOM 2202 C C . GLY B 1 13 ? 6.406 30.938 0.637 1 98.38 13 GLY B C 1
ATOM 2203 O O . GLY B 1 13 ? 6.453 29.875 1.257 1 98.38 13 GLY B O 1
ATOM 2204 N N . LEU B 1 14 ? 5.316 31.469 0.146 1 98.62 14 LEU B N 1
ATOM 2205 C CA . LEU B 1 14 ? 4.047 30.766 0.187 1 98.62 14 LEU B CA 1
ATOM 2206 C C . LEU B 1 14 ? 3.914 29.812 -1.004 1 98.62 14 LEU B C 1
ATOM 2208 O O . LEU B 1 14 ? 3.975 30.25 -2.156 1 98.62 14 LEU B O 1
ATOM 2212 N N . ASN B 1 15 ? 3.818 28.531 -0.798 1 98.69 15 ASN B N 1
ATOM 2213 C CA . ASN B 1 15 ? 3.572 27.5 -1.812 1 98.69 15 ASN B CA 1
ATOM 2214 C C . ASN B 1 15 ? 2.111 27.062 -1.819 1 98.69 15 ASN B C 1
ATOM 2216 O O . ASN B 1 15 ? 1.659 26.375 -0.897 1 98.69 15 ASN B O 1
ATOM 2220 N N . THR B 1 16 ? 1.416 27.438 -2.854 1 98.12 16 THR B N 1
ATOM 2221 C CA . THR B 1 16 ? -0.014 27.156 -2.938 1 98.12 16 THR B CA 1
ATOM 2222 C C . THR B 1 16 ? -0.282 25.938 -3.809 1 98.12 16 THR B C 1
ATOM 2224 O O . THR B 1 16 ? 0.636 25.391 -4.434 1 98.12 16 THR B O 1
ATOM 2227 N N . LEU B 1 17 ? -1.535 25.469 -3.766 1 97.19 17 LEU B N 1
ATOM 2228 C CA . LEU B 1 17 ? -1.931 24.328 -4.586 1 97.19 17 LEU B CA 1
ATOM 2229 C C . LEU B 1 17 ? -2.168 24.75 -6.031 1 97.19 17 LEU B C 1
ATOM 2231 O O . LEU B 1 17 ? -2.82 25.766 -6.285 1 97.19 17 LEU B O 1
ATOM 2235 N N . ASP B 1 18 ? -1.682 23.984 -6.945 1 92.44 18 ASP B N 1
ATOM 2236 C CA . ASP B 1 18 ? -1.929 24.25 -8.359 1 92.44 18 ASP B CA 1
ATOM 2237 C C . ASP B 1 18 ? -3.324 23.781 -8.773 1 92.44 18 ASP B C 1
ATOM 2239 O O . ASP B 1 18 ? -3.924 24.344 -9.695 1 92.44 18 ASP B O 1
ATOM 2243 N N . VAL B 1 19 ? -3.764 22.734 -8.172 1 94.25 19 VAL B N 1
ATOM 2244 C CA . VAL B 1 19 ? -5.09 22.156 -8.375 1 94.25 19 VAL B CA 1
ATOM 2245 C C . VAL B 1 19 ? -5.742 21.875 -7.027 1 94.25 19 VAL B C 1
ATOM 2247 O O . VAL B 1 19 ? -5.059 21.5 -6.066 1 94.25 19 VAL B O 1
ATOM 2250 N N . ASN B 1 20 ? -7 22.125 -6.922 1 97.25 20 ASN B N 1
ATOM 2251 C CA . ASN B 1 20 ? -7.758 21.844 -5.711 1 97.25 20 ASN B CA 1
ATOM 2252 C C . ASN B 1 20 ? -9.164 21.344 -6.027 1 97.25 20 ASN B C 1
ATOM 2254 O O . ASN B 1 20 ? -10.047 22.125 -6.371 1 97.25 20 ASN B O 1
ATOM 2258 N N . PRO B 1 21 ? -9.383 20.062 -5.914 1 97.12 21 PRO B N 1
ATOM 2259 C CA . PRO B 1 21 ? -10.703 19.531 -6.23 1 97.12 21 PRO B CA 1
ATOM 2260 C C . PRO B 1 21 ? -11.727 19.781 -5.125 1 97.12 21 PRO B C 1
ATOM 2262 O O . PRO B 1 21 ? -12.914 19.484 -5.289 1 97.12 21 PRO B O 1
ATOM 2265 N N . CYS B 1 22 ? -11.328 20.297 -4.012 1 97.31 22 CYS B N 1
ATOM 2266 C CA . CYS B 1 22 ? -12.219 20.625 -2.902 1 97.31 22 CYS B CA 1
ATOM 2267 C C . CYS B 1 22 ? -12.797 22.016 -3.051 1 97.31 22 CYS B C 1
ATOM 2269 O O . CYS B 1 22 ? -12.203 22.875 -3.719 1 97.31 22 CYS B O 1
ATOM 2271 N N . THR B 1 23 ? -13.906 22.219 -2.479 1 96.88 23 THR B N 1
ATOM 2272 C CA . THR B 1 23 ? -14.547 23.516 -2.531 1 96.88 23 THR B CA 1
ATOM 2273 C C . THR B 1 23 ? -14.445 24.234 -1.182 1 96.88 23 THR B C 1
ATOM 2275 O O . THR B 1 23 ? -14.414 25.453 -1.119 1 96.88 23 THR B O 1
ATOM 2278 N N . LEU B 1 24 ? -14.367 23.438 -0.153 1 98.25 24 LEU B N 1
ATOM 2279 C CA . LEU B 1 24 ? -14.305 24.016 1.187 1 98.25 24 LEU B CA 1
ATOM 2280 C C . LEU B 1 24 ? -12.859 24.172 1.639 1 98.25 24 LEU B C 1
ATOM 2282 O O . LEU B 1 24 ? -12.461 25.25 2.098 1 98.25 24 LEU B O 1
ATOM 2286 N N . LEU B 1 25 ? -12.086 23.172 1.404 1 98.75 25 LEU B N 1
ATOM 2287 C CA . LEU B 1 25 ? -10.742 23.141 1.972 1 98.75 25 LEU B CA 1
ATOM 2288 C C . LEU B 1 25 ? -9.734 23.75 1.009 1 98.75 25 LEU B C 1
ATOM 2290 O O . LEU B 1 25 ? -9.852 23.594 -0.208 1 98.75 25 LEU B O 1
ATOM 2294 N N . ASP B 1 26 ? -8.781 24.406 1.59 1 98.75 26 ASP B N 1
ATOM 2295 C CA . ASP B 1 26 ? -7.578 24.828 0.875 1 98.75 26 ASP B CA 1
ATOM 2296 C C . ASP B 1 26 ? -6.336 24.703 1.755 1 98.75 26 ASP B C 1
ATOM 2298 O O . ASP B 1 26 ? -6.445 24.594 2.979 1 98.75 26 ASP B O 1
ATOM 2302 N N . PHE B 1 27 ? -5.164 24.672 1.063 1 98.88 27 PHE B N 1
ATOM 2303 C CA . PHE B 1 27 ? -3.904 24.484 1.768 1 98.88 27 PHE B CA 1
ATOM 2304 C C . PHE B 1 27 ? -2.787 25.281 1.114 1 98.88 27 PHE B C 1
ATOM 2306 O O . PHE B 1 27 ? -2.74 25.406 -0.111 1 98.88 27 PHE B O 1
ATOM 2313 N N . ALA B 1 28 ? -1.944 25.797 1.936 1 98.88 28 ALA B N 1
ATOM 2314 C CA . ALA B 1 28 ? -0.668 26.344 1.484 1 98.88 28 ALA B CA 1
ATOM 2315 C C . ALA B 1 28 ? 0.455 25.984 2.455 1 98.88 28 ALA B C 1
ATOM 2317 O O . ALA B 1 28 ? 0.221 25.844 3.656 1 98.88 28 ALA B O 1
ATOM 2318 N N . ARG B 1 29 ? 1.633 25.781 1.938 1 98.88 29 ARG B N 1
ATOM 2319 C CA . ARG B 1 29 ? 2.84 25.594 2.736 1 98.88 29 ARG B CA 1
ATOM 2320 C C . ARG B 1 29 ? 3.689 26.859 2.75 1 98.88 29 ARG B C 1
ATOM 2322 O O . ARG B 1 29 ? 3.951 27.453 1.7 1 98.88 29 ARG B O 1
ATOM 2329 N N . LEU B 1 30 ? 4.043 27.312 3.887 1 98.94 30 LEU B N 1
ATOM 2330 C CA . LEU B 1 30 ? 4.852 28.531 4.039 1 98.94 30 LEU B CA 1
ATOM 2331 C C . LEU B 1 30 ? 6.25 28.188 4.535 1 98.94 30 LEU B C 1
ATOM 2333 O O . LEU B 1 30 ? 6.406 27.578 5.598 1 98.94 30 LEU B O 1
ATOM 2337 N N . ILE B 1 31 ? 7.242 28.531 3.787 1 98.88 31 ILE B N 1
ATOM 2338 C CA . ILE B 1 31 ? 8.641 28.359 4.16 1 98.88 31 ILE B CA 1
ATOM 2339 C C . ILE B 1 31 ? 9.336 29.719 4.207 1 98.88 31 ILE B C 1
ATOM 2341 O O . ILE B 1 31 ? 9.406 30.422 3.197 1 98.88 31 ILE B O 1
ATOM 2345 N N . LEU B 1 32 ? 9.859 30.062 5.387 1 98.81 32 LEU B N 1
ATOM 2346 C CA . LEU B 1 32 ? 10.539 31.344 5.559 1 98.81 32 LEU B CA 1
ATOM 2347 C C . LEU B 1 32 ? 11.945 31.156 6.102 1 98.81 32 LEU B C 1
ATOM 2349 O O . LEU B 1 32 ? 12.148 30.438 7.086 1 98.81 32 LEU B O 1
ATOM 2353 N N . PRO B 1 33 ? 12.938 31.766 5.449 1 98.25 33 PRO B N 1
ATOM 2354 C CA . PRO B 1 33 ? 14.258 31.781 6.074 1 98.25 33 PRO B CA 1
ATOM 2355 C C . PRO B 1 33 ? 14.32 32.688 7.309 1 98.25 33 PRO B C 1
ATOM 2357 O O . PRO B 1 33 ? 13.367 33.438 7.586 1 98.25 33 PRO B O 1
ATOM 2360 N N . ASP B 1 34 ? 15.438 32.562 7.953 1 97.88 34 ASP B N 1
ATOM 2361 C CA . ASP B 1 34 ? 15.625 33.312 9.188 1 97.88 34 ASP B CA 1
ATOM 2362 C C . ASP B 1 34 ? 15.414 34.812 8.961 1 97.88 34 ASP B C 1
ATOM 2364 O O . ASP B 1 34 ? 15.977 35.406 8.023 1 97.88 34 ASP B O 1
ATOM 2368 N N . GLY B 1 35 ? 14.508 35.375 9.781 1 98 35 GLY B N 1
ATOM 2369 C CA . GLY B 1 35 ? 14.289 36.812 9.773 1 98 35 GLY B CA 1
ATOM 2370 C C . GLY B 1 35 ? 13.273 37.25 8.742 1 98 35 GLY B C 1
ATOM 2371 O O . GLY B 1 35 ? 12.781 38.375 8.797 1 98 35 GLY B O 1
ATOM 2372 N N . ALA B 1 36 ? 12.953 36.375 7.816 1 98.62 36 ALA B N 1
ATOM 2373 C CA . ALA B 1 36 ? 11.992 36.75 6.777 1 98.62 36 ALA B CA 1
ATOM 2374 C C . ALA B 1 36 ? 10.57 36.812 7.34 1 98.62 36 ALA B C 1
ATOM 2376 O O . ALA B 1 36 ? 10.273 36.188 8.352 1 98.62 36 ALA B O 1
ATOM 2377 N N . SER B 1 37 ? 9.766 37.625 6.699 1 98.69 37 SER B N 1
ATOM 2378 C CA . SER B 1 37 ? 8.367 37.75 7.098 1 98.69 37 SER B CA 1
ATOM 2379 C C . SER B 1 37 ? 7.43 37.562 5.91 1 98.69 37 SER B C 1
ATOM 2381 O O . SER B 1 37 ? 7.824 37.75 4.758 1 98.69 37 SER B O 1
ATOM 2383 N N . PHE B 1 38 ? 6.266 37.125 6.172 1 98.81 38 PHE B N 1
ATOM 2384 C CA . PHE B 1 38 ? 5.184 36.969 5.207 1 98.81 38 PHE B CA 1
ATOM 2385 C C . PHE B 1 38 ? 3.914 37.656 5.719 1 98.81 38 PHE B C 1
ATOM 2387 O O . PHE B 1 38 ? 3.48 37.406 6.844 1 98.81 38 PHE B O 1
ATOM 2394 N N . ALA B 1 39 ? 3.377 38.562 4.941 1 98.69 39 ALA B N 1
ATOM 2395 C CA . ALA B 1 39 ? 2.111 39.188 5.262 1 98.69 39 ALA B CA 1
ATOM 2396 C C . ALA B 1 39 ? 0.984 38.688 4.375 1 98.69 39 ALA B C 1
ATOM 2398 O O . ALA B 1 39 ? 1.157 38.531 3.162 1 98.69 39 ALA B O 1
ATOM 2399 N N . GLY B 1 40 ? -0.17 38.344 4.996 1 98.06 40 GLY B N 1
ATOM 2400 C CA . GLY B 1 40 ? -1.322 37.844 4.254 1 98.06 40 GLY B CA 1
ATOM 2401 C C . GLY B 1 40 ? -2.646 38.219 4.891 1 98.06 40 GLY B C 1
ATOM 2402 O O . GLY B 1 40 ? -2.68 39 5.852 1 98.06 40 GLY B O 1
ATOM 2403 N N . GLU B 1 41 ? -3.686 37.844 4.277 1 98.38 41 GLU B N 1
ATOM 2404 C CA . GLU B 1 41 ? -5.051 38 4.762 1 98.38 41 GLU B CA 1
ATOM 2405 C C . GLU B 1 41 ? -5.828 36.688 4.703 1 98.38 41 GLU B C 1
ATOM 2407 O O . GLU B 1 41 ? -5.684 35.906 3.754 1 98.38 41 GLU B O 1
ATOM 2412 N N . THR B 1 42 ? -6.695 36.531 5.742 1 98.5 42 THR B N 1
ATOM 2413 C CA . THR B 1 42 ? -7.484 35.281 5.766 1 98.5 42 THR B CA 1
ATOM 2414 C C . THR B 1 42 ? -8.695 35.406 4.844 1 98.5 42 THR B C 1
ATOM 2416 O O . THR B 1 42 ? -9.305 34.406 4.484 1 98.5 42 THR B O 1
ATOM 2419 N N . GLY B 1 43 ? -9.016 36.688 4.52 1 98.19 43 GLY B N 1
ATOM 2420 C CA . GLY B 1 43 ? -10.227 36.875 3.732 1 98.19 43 GLY B CA 1
ATOM 2421 C C . GLY B 1 43 ? -11.461 36.281 4.371 1 98.19 43 GLY B C 1
ATOM 2422 O O . GLY B 1 43 ? -11.734 36.5 5.551 1 98.19 43 GLY B O 1
ATOM 2423 N N . GLY B 1 44 ? -12.32 35.625 3.627 1 98.5 44 GLY B N 1
ATOM 2424 C CA . GLY B 1 44 ? -13.539 35 4.117 1 98.5 44 GLY B CA 1
ATOM 2425 C C . GLY B 1 44 ? -13.305 33.594 4.676 1 98.5 44 GLY B C 1
ATOM 2426 O O . GLY B 1 44 ? -14.219 32.781 4.664 1 98.5 44 GLY B O 1
ATOM 2427 N N . ARG B 1 45 ? -12.117 33.344 5.086 1 98.75 45 ARG B N 1
ATOM 2428 C CA . ARG B 1 45 ? -11.805 31.984 5.527 1 98.75 45 ARG B CA 1
ATOM 2429 C C . ARG B 1 45 ? -11.195 31.984 6.926 1 98.75 45 ARG B C 1
ATOM 2431 O O . ARG B 1 45 ? -10.562 32.969 7.332 1 98.75 45 ARG B O 1
ATOM 2438 N N . GLU B 1 46 ? -11.484 30.969 7.711 1 98.88 46 GLU B N 1
ATOM 2439 C CA . GLU B 1 46 ? -10.656 30.656 8.875 1 98.88 46 GLU B CA 1
ATOM 2440 C C . GLU B 1 46 ? -9.406 29.875 8.484 1 98.88 46 GLU B C 1
ATOM 2442 O O . GLU B 1 46 ? -9.438 29.094 7.535 1 98.88 46 GLU B O 1
ATOM 2447 N N . VAL B 1 47 ? -8.312 30.109 9.188 1 98.88 47 VAL B N 1
ATOM 2448 C CA . VAL B 1 47 ? -7.039 29.484 8.852 1 98.88 47 VAL B CA 1
ATOM 2449 C C . VAL B 1 47 ? -6.406 28.891 10.117 1 98.88 47 VAL B C 1
ATOM 2451 O O . VAL B 1 47 ? -6.375 29.547 11.164 1 98.88 47 VAL B O 1
ATOM 2454 N N . ALA B 1 48 ? -6.039 27.688 10.078 1 98.94 48 ALA B N 1
ATOM 2455 C CA . ALA B 1 48 ? -5.172 27.094 11.086 1 98.94 48 ALA B CA 1
ATOM 2456 C C . ALA B 1 48 ? -3.732 27 10.586 1 98.94 48 ALA B C 1
ATOM 2458 O O . ALA B 1 48 ? -3.439 26.219 9.664 1 98.94 48 ALA B O 1
ATOM 2459 N N . LEU B 1 49 ? -2.871 27.812 11.133 1 98.94 49 LEU B N 1
ATOM 2460 C CA . LEU B 1 49 ? -1.437 27.688 10.891 1 98.94 49 LEU B CA 1
ATOM 2461 C C . LEU B 1 49 ? -0.829 26.594 11.766 1 98.94 49 LEU B C 1
ATOM 2463 O O . LEU B 1 49 ? -0.935 26.656 12.992 1 98.94 49 LEU B O 1
ATOM 2467 N N . VAL B 1 50 ? -0.279 25.578 11.203 1 98.94 50 VAL B N 1
ATOM 2468 C CA . VAL B 1 50 ? 0.41 24.516 11.93 1 98.94 50 VAL B CA 1
ATOM 2469 C C . VAL B 1 50 ? 1.909 24.578 11.648 1 98.94 50 VAL B C 1
ATOM 2471 O O . VAL B 1 50 ? 2.334 24.484 10.492 1 98.94 50 VAL B O 1
ATOM 2474 N N . ILE B 1 51 ? 2.723 24.703 12.664 1 98.94 51 ILE B N 1
ATOM 2475 C CA . ILE B 1 51 ? 4.168 24.812 12.484 1 98.94 51 ILE B CA 1
ATOM 2476 C C . ILE B 1 51 ? 4.773 23.406 12.398 1 98.94 51 ILE B C 1
ATOM 2478 O O . ILE B 1 51 ? 4.812 22.688 13.391 1 98.94 51 ILE B O 1
ATOM 2482 N N . PHE B 1 52 ? 5.25 23.047 11.211 1 98.81 52 PHE B N 1
ATOM 2483 C CA . PHE B 1 52 ? 5.922 21.766 11.016 1 98.81 52 PHE B CA 1
ATOM 2484 C C . PHE B 1 52 ? 7.297 21.766 11.672 1 98.81 52 PHE B C 1
ATOM 2486 O O . PHE B 1 52 ? 7.719 20.766 12.25 1 98.81 52 PHE B O 1
ATOM 2493 N N . GLY B 1 53 ? 7.957 22.891 11.492 1 98.75 53 GLY B N 1
ATOM 2494 C CA . GLY B 1 53 ? 9.289 23.031 12.062 1 98.75 53 GLY B CA 1
ATOM 2495 C C . GLY B 1 53 ? 9.734 24.484 12.18 1 98.75 53 GLY B C 1
ATOM 2496 O O . GLY B 1 53 ? 9.414 25.312 11.328 1 98.75 53 GLY B O 1
ATOM 2497 N N . GLY B 1 54 ? 10.523 24.719 13.188 1 98.56 54 GLY B N 1
ATOM 2498 C CA . GLY B 1 54 ? 11.055 26.062 13.398 1 98.56 54 GLY B CA 1
ATOM 2499 C C . GLY B 1 54 ? 10.219 26.891 14.352 1 98.56 54 GLY B C 1
ATOM 2500 O O . GLY B 1 54 ? 9.43 26.344 15.125 1 98.56 54 GLY B O 1
ATOM 2501 N N . ARG B 1 55 ? 10.57 28.188 14.359 1 98.56 55 ARG B N 1
ATOM 2502 C CA . ARG B 1 55 ? 9.906 29.141 15.25 1 98.56 55 ARG B CA 1
ATOM 2503 C C . ARG B 1 55 ? 9.5 30.391 14.5 1 98.56 55 ARG B C 1
ATOM 2505 O O . ARG B 1 55 ? 10.148 30.781 13.523 1 98.56 55 ARG B O 1
ATOM 2512 N N . GLY B 1 56 ? 8.438 30.969 14.992 1 98.69 56 GLY B N 1
ATOM 2513 C CA . GLY B 1 56 ? 8.008 32.219 14.391 1 98.69 56 GLY B CA 1
ATOM 2514 C C . GLY B 1 56 ? 7.109 33.031 15.297 1 98.69 56 GLY B C 1
ATOM 2515 O O . GLY B 1 56 ? 6.648 32.562 16.328 1 98.69 56 GLY B O 1
ATOM 2516 N N . THR B 1 57 ? 6.992 34.312 14.984 1 98.94 57 THR B N 1
ATOM 2517 C CA . THR B 1 57 ? 6.027 35.188 15.602 1 98.94 57 THR B CA 1
ATOM 2518 C C . THR B 1 57 ? 4.848 35.469 14.672 1 98.94 57 THR B C 1
ATOM 2520 O O . THR B 1 57 ? 5.031 35.781 13.492 1 98.94 57 THR B O 1
ATOM 2523 N N . VAL B 1 58 ? 3.684 35.219 15.188 1 98.94 58 VAL B N 1
ATOM 2524 C CA . VAL B 1 58 ? 2.465 35.438 14.414 1 98.94 58 VAL B CA 1
ATOM 2525 C C . VAL B 1 58 ? 1.712 36.656 14.969 1 98.94 58 VAL B C 1
ATOM 2527 O O . VAL B 1 58 ? 1.367 36.688 16.156 1 98.94 58 VAL B O 1
ATOM 2530 N N . GLN B 1 59 ? 1.521 37.625 14.188 1 98.81 59 GLN B N 1
ATOM 2531 C CA . GLN B 1 59 ? 0.656 38.781 14.5 1 98.81 59 GLN B CA 1
ATOM 2532 C C . GLN B 1 59 ? -0.645 38.688 13.703 1 98.81 59 GLN B C 1
ATOM 2534 O O . GLN B 1 59 ? -0.622 38.594 12.477 1 98.81 59 GLN B O 1
ATOM 2539 N N . VAL B 1 60 ? -1.743 38.688 14.367 1 98.62 60 VAL B N 1
ATOM 2540 C CA . VAL B 1 60 ? -3.023 38.562 13.68 1 98.62 60 VAL B CA 1
ATOM 2541 C C . VAL B 1 60 ? -4.129 39.188 14.516 1 98.62 60 VAL B C 1
ATOM 2543 O O . VAL B 1 60 ? -4.223 38.969 15.719 1 98.62 60 VAL B O 1
ATOM 2546 N N . ALA B 1 61 ? -4.938 40 13.82 1 95.81 61 ALA B N 1
ATOM 2547 C CA . ALA B 1 61 ? -6.102 40.625 14.43 1 95.81 61 ALA B CA 1
ATOM 2548 C C . ALA B 1 61 ? -5.73 41.312 15.742 1 95.81 61 ALA B C 1
ATOM 2550 O O . ALA B 1 61 ? -6.406 41.125 16.766 1 95.81 61 ALA B O 1
ATOM 2551 N N . GLY B 1 62 ? -4.629 41.938 15.773 1 94.62 62 GLY B N 1
ATOM 2552 C CA . GLY B 1 62 ? -4.207 42.75 16.906 1 94.62 62 GLY B CA 1
ATOM 2553 C C . GLY B 1 62 ? -3.514 41.938 17.984 1 94.62 62 GLY B C 1
ATOM 2554 O O . GLY B 1 62 ? -3.066 42.5 19 1 94.62 62 GLY B O 1
ATOM 2555 N N . LYS B 1 63 ? -3.453 40.656 17.875 1 98 63 LYS B N 1
ATOM 2556 C CA . LYS B 1 63 ? -2.76 39.781 18.828 1 98 63 LYS B CA 1
ATOM 2557 C C . LYS B 1 63 ? -1.404 39.344 18.281 1 98 63 LYS B C 1
ATOM 2559 O O . LYS B 1 63 ? -1.221 39.25 17.078 1 98 63 LYS B O 1
ATOM 2564 N N . THR B 1 64 ? -0.494 39.188 19.266 1 98.75 64 THR B N 1
ATOM 2565 C CA . THR B 1 64 ? 0.835 38.688 18.906 1 98.75 64 THR B CA 1
ATOM 2566 C C . THR B 1 64 ? 1.154 37.406 19.641 1 98.75 64 THR B C 1
ATOM 2568 O O . THR B 1 64 ? 1.08 37.344 20.875 1 98.75 64 THR B O 1
ATOM 2571 N N . PHE B 1 65 ? 1.396 36.375 18.984 1 98.81 65 PHE B N 1
ATOM 2572 C CA . PHE B 1 65 ? 1.938 35.156 19.531 1 98.81 65 PHE B CA 1
ATOM 2573 C C . PHE B 1 65 ? 3.428 35.031 19.219 1 98.81 65 PHE B C 1
ATOM 2575 O O . PHE B 1 65 ? 3.814 34.594 18.125 1 98.81 65 PHE B O 1
ATOM 2582 N N . ALA B 1 66 ? 4.254 35.344 20.203 1 98.56 66 ALA B N 1
ATOM 2583 C CA . ALA B 1 66 ? 5.676 35.562 19.984 1 98.56 66 ALA B CA 1
ATOM 2584 C C . ALA B 1 66 ? 6.473 34.281 20.094 1 98.56 66 ALA B C 1
ATOM 2586 O O . ALA B 1 66 ? 6.301 33.5 21.047 1 98.56 66 ALA B O 1
ATOM 2587 N N . ARG B 1 67 ? 7.305 34.031 19.078 1 98.38 67 ARG B N 1
ATOM 2588 C CA . ARG B 1 67 ? 8.344 33 19.047 1 98.38 67 ARG B CA 1
ATOM 2589 C C . ARG B 1 67 ? 7.758 31.625 19.375 1 98.38 67 ARG B C 1
ATOM 2591 O O . ARG B 1 67 ? 8.273 30.906 20.234 1 98.38 67 ARG B O 1
ATOM 2598 N N . ILE B 1 68 ? 6.695 31.297 18.75 1 98.56 68 ILE B N 1
ATOM 2599 C CA . ILE B 1 68 ? 6.09 29.984 18.953 1 98.56 68 ILE B CA 1
ATOM 2600 C C . ILE B 1 68 ? 6.738 28.969 18.016 1 98.56 68 ILE B C 1
ATOM 2602 O O . ILE B 1 68 ? 7.332 29.344 17 1 98.56 68 ILE B O 1
ATOM 2606 N N . GLY B 1 69 ? 6.66 27.719 18.344 1 97.62 69 GLY B N 1
ATOM 2607 C CA . GLY B 1 69 ? 7.352 26.625 17.672 1 97.62 69 GLY B CA 1
ATOM 2608 C C . GLY B 1 69 ? 8.445 26 18.516 1 97.62 69 GLY B C 1
ATOM 2609 O O . GLY B 1 69 ? 9.141 26.703 19.25 1 97.62 69 GLY B O 1
ATOM 2610 N N . ALA B 1 70 ? 8.625 24.734 18.422 1 92.69 70 ALA B N 1
ATOM 2611 C CA . ALA B 1 70 ? 9.602 24.094 19.297 1 92.69 70 ALA B CA 1
ATOM 2612 C C . ALA B 1 70 ? 10.242 22.891 18.609 1 92.69 70 ALA B C 1
ATOM 2614 O O . ALA B 1 70 ? 11.297 22.406 19.047 1 92.69 70 ALA B O 1
ATOM 2615 N N . ARG B 1 71 ? 9.656 22.391 17.594 1 97.94 71 ARG B N 1
ATOM 2616 C CA . ARG B 1 71 ? 10.172 21.172 16.969 1 97.94 71 ARG B CA 1
ATOM 2617 C C . ARG B 1 71 ? 10.875 21.5 15.656 1 97.94 71 ARG B C 1
ATOM 2619 O O . ARG B 1 71 ? 10.516 22.453 14.969 1 97.94 71 ARG B O 1
ATOM 2626 N N . PRO B 1 72 ? 11.922 20.734 15.297 1 97.94 72 PRO B N 1
ATOM 2627 C CA . PRO B 1 72 ? 12.625 21.016 14.039 1 97.94 72 PRO B CA 1
ATOM 2628 C C . PRO B 1 72 ? 11.875 20.484 12.82 1 97.94 72 PRO B C 1
ATOM 2630 O O . PRO B 1 72 ? 12.125 20.922 11.695 1 97.94 72 PRO B O 1
ATOM 2633 N N . ASN B 1 73 ? 11.062 19.516 12.984 1 98 73 ASN B N 1
ATOM 2634 C CA . ASN B 1 73 ? 10.25 18.859 11.961 1 98 73 ASN B CA 1
ATOM 2635 C C . ASN B 1 73 ? 9.078 18.109 12.578 1 98 73 ASN B C 1
ATOM 2637 O O . ASN B 1 73 ? 8.984 17.984 13.805 1 98 73 ASN B O 1
ATOM 2641 N N . PRO B 1 74 ? 8.172 17.609 11.805 1 98.19 74 PRO B N 1
ATOM 2642 C CA . PRO B 1 74 ? 6.973 17 12.383 1 98.19 74 PRO B CA 1
ATOM 2643 C C . PRO B 1 74 ? 7.293 15.758 13.219 1 98.19 74 PRO B C 1
ATOM 2645 O O . PRO B 1 74 ? 6.504 15.383 14.094 1 98.19 74 PRO B O 1
ATOM 2648 N N . PHE B 1 75 ? 8.375 15.133 13.062 1 98.12 75 PHE B N 1
ATOM 2649 C CA . PHE B 1 75 ? 8.688 13.852 13.68 1 98.12 75 PHE B CA 1
ATOM 2650 C C . PHE B 1 75 ? 9.336 14.047 15.039 1 98.12 75 PHE B C 1
ATOM 2652 O O . PHE B 1 75 ? 9.602 13.078 15.758 1 98.12 75 PHE B O 1
ATOM 2659 N N . ALA B 1 76 ? 9.531 15.273 15.461 1 97.62 76 ALA B N 1
ATOM 2660 C CA . ALA B 1 76 ? 10.352 15.523 16.641 1 97.62 76 ALA B CA 1
ATOM 2661 C C . ALA B 1 76 ? 9.492 16.016 17.812 1 97.62 76 ALA B C 1
ATOM 2663 O O . ALA B 1 76 ? 10.016 16.453 18.844 1 97.62 76 ALA B O 1
ATOM 2664 N N . GLY B 1 77 ? 8.188 15.984 17.656 1 96.56 77 GLY B N 1
ATOM 2665 C CA . GLY B 1 77 ? 7.344 16.406 18.766 1 96.56 77 GLY B CA 1
ATOM 2666 C C . GLY B 1 77 ? 6.016 16.984 18.312 1 96.56 77 GLY B C 1
ATOM 2667 O O . GLY B 1 77 ? 5.703 16.984 17.125 1 96.56 77 GLY B O 1
ATOM 2668 N N . LYS B 1 78 ? 5.23 17.531 19.281 1 98.12 78 LYS B N 1
ATOM 2669 C CA . LYS B 1 78 ? 3.906 18.094 19.031 1 98.12 78 LYS B CA 1
ATOM 2670 C C . LYS B 1 78 ? 4.012 19.516 18.484 1 98.12 78 LYS B C 1
ATOM 2672 O O . LYS B 1 78 ? 4.961 20.234 18.797 1 98.12 78 LYS B O 1
ATOM 2677 N N . PRO B 1 79 ? 3.07 19.922 17.734 1 98.38 79 PRO B N 1
ATOM 2678 C CA . PRO B 1 79 ? 3.178 21.219 17.062 1 98.38 79 PRO B CA 1
ATOM 2679 C C . PRO B 1 79 ? 2.621 22.359 17.906 1 98.38 79 PRO B C 1
ATOM 2681 O O . PRO B 1 79 ? 1.828 22.141 18.828 1 98.38 79 PRO B O 1
ATOM 2684 N N . TYR B 1 80 ? 3.137 23.562 17.625 1 98.81 80 TYR B N 1
ATOM 2685 C CA . TYR B 1 80 ? 2.338 24.766 17.812 1 98.81 80 TYR B CA 1
ATOM 2686 C C . TYR B 1 80 ? 1.41 25 16.625 1 98.81 80 TYR B C 1
ATOM 2688 O O . TYR B 1 80 ? 1.775 24.719 15.477 1 98.81 80 TYR B O 1
ATOM 2696 N N . ALA B 1 81 ? 0.28 25.547 16.922 1 98.94 81 ALA B N 1
ATOM 2697 C CA . ALA B 1 81 ? -0.633 26.016 15.875 1 98.94 81 ALA B CA 1
ATOM 2698 C C . ALA B 1 81 ? -1.293 27.328 16.266 1 98.94 81 ALA B C 1
ATOM 2700 O O . ALA B 1 81 ? -1.34 27.688 17.438 1 98.94 81 ALA B O 1
ATOM 2701 N N . VAL B 1 82 ? -1.702 28.109 15.32 1 98.94 82 VAL B N 1
ATOM 2702 C CA . VAL B 1 82 ? -2.43 29.359 15.555 1 98.94 82 VAL B CA 1
ATOM 2703 C C . VAL B 1 82 ? -3.711 29.359 14.727 1 98.94 82 VAL B C 1
ATOM 2705 O O . VAL B 1 82 ? -3.676 29.141 13.508 1 98.94 82 VAL B O 1
ATOM 2708 N N . TYR B 1 83 ? -4.781 29.5 15.367 1 98.94 83 TYR B N 1
ATOM 2709 C CA . TYR B 1 83 ? -6.047 29.719 14.688 1 98.94 83 TYR B CA 1
ATOM 2710 C C . TYR B 1 83 ? -6.223 31.203 14.344 1 98.94 83 TYR B C 1
ATOM 2712 O O . TYR B 1 83 ? -6.133 32.062 15.219 1 98.94 83 TYR B O 1
ATOM 2720 N N . MET B 1 84 ? -6.469 31.547 13.117 1 98.88 84 MET B N 1
ATOM 2721 C CA . MET B 1 84 ? -6.691 32.906 12.625 1 98.88 84 MET B CA 1
ATOM 2722 C C . MET B 1 84 ? -8.094 33.062 12.039 1 98.88 84 MET B C 1
ATOM 2724 O O . MET B 1 84 ? -8.43 32.406 11.055 1 98.88 84 MET B O 1
ATOM 2728 N N . PRO B 1 85 ? -8.898 33.875 12.57 1 98.56 85 PRO B N 1
ATOM 2729 C CA . PRO B 1 85 ? -10.289 34 12.125 1 98.56 85 PRO B CA 1
ATOM 2730 C C . PRO B 1 85 ? -10.422 34.688 10.766 1 98.56 85 PRO B C 1
ATOM 2732 O O . PRO B 1 85 ? -9.492 35.344 10.312 1 98.56 85 PRO B O 1
ATOM 2735 N N . ALA B 1 86 ? -11.57 34.5 10.148 1 98.31 86 ALA B N 1
ATOM 2736 C CA . ALA B 1 86 ? -11.867 35.188 8.898 1 98.31 86 ALA B CA 1
ATOM 2737 C C . ALA B 1 86 ? -11.781 36.719 9.078 1 98.31 86 ALA B C 1
ATOM 2739 O O . ALA B 1 86 ? -12 37.219 10.172 1 98.31 86 ALA B O 1
ATOM 2740 N N . GLY B 1 87 ? -11.367 37.375 8.055 1 97.88 87 GLY B N 1
ATOM 2741 C CA . GLY B 1 87 ? -11.32 38.812 8.055 1 97.88 87 GLY B CA 1
ATOM 2742 C C . GLY B 1 87 ? -10.109 39.375 8.773 1 97.88 87 GLY B C 1
ATOM 2743 O O . GLY B 1 87 ? -10.156 40.469 9.312 1 97.88 87 GLY B O 1
ATOM 2744 N N . SER B 1 88 ? -9.102 38.656 8.844 1 97.94 88 SER B N 1
ATOM 2745 C CA . SER B 1 88 ? -7.934 39.062 9.602 1 97.94 88 SER B CA 1
ATOM 2746 C C . SER B 1 88 ? -6.723 39.25 8.695 1 97.94 88 SER B C 1
ATOM 2748 O O . SER B 1 88 ? -6.461 38.406 7.828 1 97.94 88 SER B O 1
ATOM 2750 N N . ALA B 1 89 ? -6.047 40.375 8.898 1 98.19 89 ALA B N 1
ATOM 2751 C CA . ALA B 1 89 ? -4.684 40.469 8.391 1 98.19 89 ALA B CA 1
ATOM 2752 C C . ALA B 1 89 ? -3.689 39.812 9.328 1 98.19 89 ALA B C 1
ATOM 2754 O O . ALA B 1 89 ? -3.865 39.844 10.555 1 98.19 89 ALA B O 1
ATOM 2755 N N . TYR B 1 90 ? -2.672 39.188 8.766 1 98.75 90 TYR B N 1
ATOM 2756 C CA . TYR B 1 90 ? -1.684 38.562 9.633 1 98.75 90 TYR B CA 1
ATOM 2757 C C . TYR B 1 90 ? -0.278 38.719 9.062 1 98.75 90 TYR B C 1
ATOM 2759 O O . TYR B 1 90 ? -0.108 38.938 7.863 1 98.75 90 TYR B O 1
ATOM 2767 N N . THR B 1 91 ? 0.697 38.719 9.898 1 98.88 91 THR B N 1
ATOM 2768 C CA . THR B 1 91 ? 2.119 38.656 9.57 1 98.88 91 THR B CA 1
ATOM 2769 C C . THR B 1 91 ? 2.822 37.562 10.344 1 98.88 91 THR B C 1
ATOM 2771 O O . THR B 1 91 ? 2.619 37.406 11.555 1 98.88 91 THR B O 1
ATOM 2774 N N . ILE B 1 92 ? 3.582 36.781 9.656 1 98.88 92 ILE B N 1
ATOM 2775 C CA . ILE B 1 92 ? 4.391 35.719 10.258 1 98.88 92 ILE B CA 1
ATOM 2776 C C . ILE B 1 92 ? 5.871 36 10.039 1 98.88 92 ILE B C 1
ATOM 2778 O O . ILE B 1 92 ? 6.305 36.25 8.906 1 98.88 92 ILE B O 1
ATOM 2782 N N . THR B 1 93 ? 6.578 36.094 11.086 1 98.88 93 THR B N 1
ATOM 2783 C CA . THR B 1 93 ? 8.016 36.312 11.023 1 98.88 93 THR B CA 1
ATOM 2784 C C . THR B 1 93 ? 8.789 35.125 11.539 1 98.88 93 THR B C 1
ATOM 2786 O O . THR B 1 93 ? 8.523 34.625 12.641 1 98.88 93 THR B O 1
ATOM 2789 N N . ALA B 1 94 ? 9.828 34.688 10.773 1 98.75 94 ALA B N 1
ATOM 2790 C CA . ALA B 1 94 ? 10.578 33.5 11.125 1 98.75 94 ALA B CA 1
ATOM 2791 C C . ALA B 1 94 ? 11.727 33.844 12.086 1 98.75 94 ALA B C 1
ATOM 2793 O O . ALA B 1 94 ? 12.398 34.844 11.93 1 98.75 94 ALA B O 1
ATOM 2794 N N . HIS B 1 95 ? 11.938 33.062 13.039 1 98.44 95 HIS B N 1
ATOM 2795 C CA . HIS B 1 95 ? 13.133 33 13.875 1 98.44 95 HIS B CA 1
ATOM 2796 C C . HIS B 1 95 ? 13.914 31.734 13.625 1 98.44 95 HIS B C 1
ATOM 2798 O O . HIS B 1 95 ? 13.672 30.719 14.289 1 98.44 95 HIS B O 1
ATOM 2804 N N . GLY B 1 96 ? 14.906 31.812 12.719 1 96.5 96 GLY B N 1
ATOM 2805 C CA . GLY B 1 96 ? 15.398 30.641 12.031 1 96.5 96 GLY B CA 1
ATOM 2806 C C . GLY B 1 96 ? 14.539 30.219 10.852 1 96.5 96 GLY B C 1
ATOM 2807 O O . GLY B 1 96 ? 13.625 30.953 10.461 1 96.5 96 GLY B O 1
ATOM 2808 N N . THR B 1 97 ? 14.812 29.094 10.258 1 97.38 97 THR B N 1
ATOM 2809 C CA . THR B 1 97 ? 13.961 28.625 9.164 1 97.38 97 THR B CA 1
ATOM 2810 C C . THR B 1 97 ? 12.609 28.156 9.695 1 97.38 97 THR B C 1
ATOM 2812 O O . THR B 1 97 ? 12.547 27.422 10.688 1 97.38 97 THR B O 1
ATOM 2815 N N . LEU B 1 98 ? 11.547 28.656 9.141 1 98.69 98 LEU B N 1
ATOM 2816 C CA . LEU B 1 98 ? 10.195 28.266 9.508 1 98.69 98 LEU B CA 1
ATOM 2817 C C . LEU B 1 98 ? 9.531 27.484 8.375 1 98.69 98 LEU B C 1
ATOM 2819 O O . LEU B 1 98 ? 9.602 27.891 7.211 1 98.69 98 LEU B O 1
ATOM 2823 N N . ASP B 1 99 ? 9.016 26.328 8.633 1 98.88 99 ASP B N 1
ATOM 2824 C CA . ASP B 1 99 ? 8.18 25.5 7.766 1 98.88 99 ASP B CA 1
ATOM 2825 C C . ASP B 1 99 ? 6.801 25.281 8.391 1 98.88 99 ASP B C 1
ATOM 2827 O O . ASP B 1 99 ? 6.695 24.719 9.484 1 98.88 99 ASP B O 1
ATOM 2831 N N . ALA B 1 100 ? 5.738 25.797 7.73 1 98.94 100 ALA B N 1
ATOM 2832 C CA . ALA B 1 100 ? 4.406 25.734 8.328 1 98.94 100 ALA B CA 1
ATOM 2833 C C . ALA B 1 100 ? 3.342 25.453 7.273 1 98.94 100 ALA B C 1
ATOM 2835 O O . ALA B 1 100 ? 3.578 25.656 6.078 1 98.94 100 ALA B O 1
ATOM 2836 N N . GLY B 1 101 ? 2.266 24.859 7.703 1 98.88 101 GLY B N 1
ATOM 2837 C CA . GLY B 1 101 ? 1.1 24.672 6.855 1 98.88 101 GLY B CA 1
ATOM 2838 C C . GLY B 1 101 ? -0.057 25.578 7.223 1 98.88 101 GLY B C 1
ATOM 2839 O O . GLY B 1 101 ? -0.313 25.828 8.406 1 98.88 101 GLY B O 1
ATOM 2840 N N . LEU B 1 102 ? -0.727 26.094 6.246 1 98.94 102 LEU B N 1
ATOM 2841 C CA . LEU B 1 102 ? -1.956 26.859 6.41 1 98.94 102 LEU B CA 1
ATOM 2842 C C . LEU B 1 102 ? -3.156 26.078 5.875 1 98.94 102 LEU B C 1
ATOM 2844 O O . LEU B 1 102 ? -3.322 25.938 4.66 1 98.94 102 LEU B O 1
ATOM 2848 N N . CYS B 1 103 ? -3.984 25.578 6.758 1 98.88 103 CYS B N 1
ATOM 2849 C CA . CYS B 1 103 ? -5.246 24.922 6.426 1 98.88 103 CYS B CA 1
ATOM 2850 C C . CYS B 1 103 ? -6.41 25.906 6.512 1 98.88 103 CYS B C 1
ATOM 2852 O O . CYS B 1 103 ? -6.555 26.609 7.508 1 98.88 103 CYS B O 1
ATOM 2854 N N . SER B 1 104 ? -7.234 25.938 5.531 1 98.81 104 SER B N 1
ATOM 2855 C CA . SER B 1 104 ? -8.266 26.953 5.629 1 98.81 104 SER B CA 1
ATOM 2856 C C . SER B 1 104 ? -9.602 26.438 5.109 1 98.81 104 SER B C 1
ATOM 2858 O O . SER B 1 104 ? -9.648 25.484 4.34 1 98.81 104 SER B O 1
ATOM 2860 N N . ALA B 1 105 ? -10.656 27 5.547 1 98.88 105 ALA B N 1
ATOM 2861 C CA . ALA B 1 105 ? -12.047 26.75 5.16 1 98.88 105 ALA B CA 1
ATOM 2862 C C . ALA B 1 105 ? -12.883 28.031 5.262 1 98.88 105 ALA B C 1
ATOM 2864 O O . ALA B 1 105 ? -12.547 28.938 6.027 1 98.88 105 ALA B O 1
ATOM 2865 N N . PRO B 1 106 ? -13.961 28.109 4.527 1 98.62 106 PRO B N 1
ATOM 2866 C CA . PRO B 1 106 ? -14.828 29.281 4.664 1 98.62 106 PRO B CA 1
ATOM 2867 C C . PRO B 1 106 ? -15.391 29.438 6.074 1 98.62 106 PRO B C 1
ATOM 2869 O O . PRO B 1 106 ? -15.688 28.438 6.738 1 98.62 106 PRO B O 1
ATOM 2872 N N . SER B 1 107 ? -15.5 30.672 6.469 1 98.25 107 SER B N 1
ATOM 2873 C CA . SER B 1 107 ? -15.977 30.906 7.828 1 98.25 107 SER B CA 1
ATOM 2874 C C . SER B 1 107 ? -16.594 32.281 7.969 1 98.25 107 SER B C 1
ATOM 2876 O O . SER B 1 107 ? -16.141 33.25 7.352 1 98.25 107 SER B O 1
ATOM 2878 N N . ASP B 1 108 ? -17.641 32.344 8.805 1 96.25 108 ASP B N 1
ATOM 2879 C CA . ASP B 1 108 ? -18.219 33.594 9.242 1 96.25 108 ASP B CA 1
ATOM 2880 C C . ASP B 1 108 ? -18.125 33.75 10.758 1 96.25 108 ASP B C 1
ATOM 2882 O O . ASP B 1 108 ? -18.75 34.625 11.344 1 96.25 108 ASP B O 1
ATOM 2886 N N . LEU B 1 109 ? -17.391 32.875 11.336 1 97.12 109 LEU B N 1
ATOM 2887 C CA . LEU B 1 109 ? -17.312 32.875 12.797 1 97.12 109 LEU B CA 1
ATOM 2888 C C . LEU B 1 109 ? -16.531 34.062 13.305 1 97.12 109 LEU B C 1
ATOM 2890 O O . LEU B 1 109 ? -15.391 34.312 12.891 1 97.12 109 LEU B O 1
ATOM 2894 N N . ALA B 1 110 ? -17.141 34.812 14.172 1 95.56 110 ALA B N 1
ATOM 2895 C CA . ALA B 1 110 ? -16.453 35.906 14.875 1 95.56 110 ALA B CA 1
ATOM 2896 C C . ALA B 1 110 ? -15.805 35.375 16.156 1 95.56 110 ALA B C 1
ATOM 2898 O O . ALA B 1 110 ? -16.5 34.938 17.078 1 95.56 110 ALA B O 1
ATOM 2899 N N . THR B 1 111 ? -14.594 35.312 16.172 1 97.5 111 THR B N 1
ATOM 2900 C CA . THR B 1 111 ? -13.836 34.906 17.344 1 97.5 111 THR B CA 1
ATOM 2901 C C . THR B 1 111 ? -12.43 35.5 17.328 1 97.5 111 THR B C 1
ATOM 2903 O O . THR B 1 111 ? -12 36.062 16.312 1 97.5 111 THR B O 1
ATOM 2906 N N . ASP B 1 112 ? -11.797 35.562 18.453 1 97.94 112 ASP B N 1
ATOM 2907 C CA . ASP B 1 112 ? -10.406 36 18.531 1 97.94 112 ASP B CA 1
ATOM 2908 C C . ASP B 1 112 ? -9.453 34.906 18.047 1 97.94 112 ASP B C 1
ATOM 2910 O O . ASP B 1 112 ? -9.781 33.719 18.125 1 97.94 112 ASP B O 1
ATOM 2914 N N . PRO B 1 113 ? -8.328 35.344 17.484 1 98.75 113 PRO B N 1
ATOM 2915 C CA . PRO B 1 113 ? -7.297 34.344 17.234 1 98.75 113 PRO B CA 1
ATOM 2916 C C . PRO B 1 113 ? -6.77 33.719 18.531 1 98.75 113 PRO B C 1
ATOM 2918 O O . PRO B 1 113 ? -6.859 34.312 19.594 1 98.75 113 PRO B O 1
ATOM 2921 N N . TYR B 1 114 ? -6.27 32.531 18.453 1 98.75 114 TYR B N 1
ATOM 2922 C CA . TYR B 1 114 ? -5.672 31.875 19.609 1 98.75 114 TYR B CA 1
ATOM 2923 C C . TYR B 1 114 ? -4.551 30.922 19.203 1 98.75 114 TYR B C 1
ATOM 2925 O O . TYR B 1 114 ? -4.457 30.547 18.031 1 98.75 114 TYR B O 1
ATOM 2933 N N . VAL B 1 115 ? -3.682 30.609 20.172 1 98.75 115 VAL B N 1
ATOM 2934 C CA . VAL B 1 115 ? -2.566 29.688 19.953 1 98.75 115 VAL B CA 1
ATOM 2935 C C . VAL B 1 115 ? -2.881 28.344 20.578 1 98.75 115 VAL B C 1
ATOM 2937 O O . VAL B 1 115 ? -3.557 28.266 21.609 1 98.75 115 VAL B O 1
ATOM 2940 N N . ILE B 1 116 ? -2.555 27.312 19.938 1 98.75 116 ILE B N 1
ATOM 2941 C CA . ILE B 1 116 ? -2.572 25.953 20.469 1 98.75 116 ILE B CA 1
ATOM 2942 C C . ILE B 1 116 ? -1.143 25.484 20.734 1 98.75 116 ILE B C 1
ATOM 2944 O O . ILE B 1 116 ? -0.349 25.328 19.812 1 98.75 116 ILE B O 1
ATOM 2948 N N . THR B 1 117 ? -0.847 25.281 22 1 98.62 117 THR B N 1
ATOM 2949 C CA . THR B 1 117 ? 0.494 24.859 22.391 1 98.62 117 THR B CA 1
ATOM 2950 C C . THR B 1 117 ? 0.591 23.344 22.438 1 98.62 117 THR B C 1
ATOM 2952 O O . THR B 1 117 ? -0.429 22.656 22.453 1 98.62 117 THR B O 1
ATOM 2955 N N . PRO B 1 118 ? 1.844 22.844 22.391 1 98.44 118 PRO B N 1
ATOM 2956 C CA . PRO B 1 118 ? 2.025 21.391 22.391 1 98.44 118 PRO B CA 1
ATOM 2957 C C . PRO B 1 118 ? 1.288 20.703 23.547 1 98.44 118 PRO B C 1
ATOM 2959 O O . PRO B 1 118 ? 0.79 19.578 23.391 1 98.44 118 PRO B O 1
ATOM 2962 N N . ASP B 1 119 ? 1.198 21.359 24.656 1 97.81 119 ASP B N 1
ATOM 2963 C CA . ASP B 1 119 ? 0.564 20.75 25.812 1 97.81 119 ASP B CA 1
ATOM 2964 C C . ASP B 1 119 ? -0.943 20.609 25.609 1 97.81 119 ASP B C 1
ATOM 2966 O O . ASP B 1 119 ? -1.604 19.844 26.328 1 97.81 119 ASP B O 1
ATOM 2970 N N . MET B 1 120 ? -1.498 21.359 24.703 1 98.19 120 MET B N 1
ATOM 2971 C CA . MET B 1 120 ? -2.928 21.312 24.406 1 98.19 120 MET B CA 1
ATOM 2972 C C . MET B 1 120 ? -3.238 20.234 23.375 1 98.19 120 MET B C 1
ATOM 2974 O O . MET B 1 120 ? -4.398 19.859 23.188 1 98.19 120 MET B O 1
ATOM 2978 N N . VAL B 1 121 ? -2.199 19.734 22.672 1 98.5 121 VAL B N 1
ATOM 2979 C CA . VAL B 1 121 ? -2.363 18.703 21.656 1 98.5 121 VAL B CA 1
ATOM 2980 C C . VAL B 1 121 ? -2.533 17.328 22.328 1 98.5 121 VAL B C 1
ATOM 2982 O O . VAL B 1 121 ? -1.694 16.922 23.141 1 98.5 121 VAL B O 1
ATOM 2985 N N . VAL B 1 122 ? -3.59 16.656 22.031 1 98.19 122 VAL B N 1
ATOM 2986 C CA . VAL B 1 122 ? -3.9 15.383 22.656 1 98.19 122 VAL B CA 1
ATOM 2987 C C . VAL B 1 122 ? -3.479 14.242 21.734 1 98.19 122 VAL B C 1
ATOM 2989 O O . VAL B 1 122 ? -3.898 14.18 20.578 1 98.19 122 VAL B O 1
ATOM 2992 N N . GLN B 1 123 ? -2.688 13.398 22.203 1 97.62 123 GLN B N 1
ATOM 2993 C CA . GLN B 1 123 ? -2.248 12.242 21.438 1 97.62 123 GLN B CA 1
ATOM 2994 C C . GLN B 1 123 ? -3.068 11.008 21.781 1 97.62 123 GLN B C 1
ATOM 2996 O O . GLN B 1 123 ? -3.371 10.758 22.953 1 97.62 123 GLN B O 1
ATOM 3001 N N . VAL B 1 124 ? -3.453 10.328 20.75 1 96.12 124 VAL B N 1
ATOM 3002 C CA . VAL B 1 124 ? -4.254 9.117 20.891 1 96.12 124 VAL B CA 1
ATOM 3003 C C . VAL B 1 124 ? -3.672 8.016 20 1 96.12 124 VAL B C 1
ATOM 3005 O O . VAL B 1 124 ? -3.361 8.25 18.828 1 96.12 124 VAL B O 1
ATOM 3008 N N . ASP B 1 125 ? -3.482 6.801 20.578 1 94.5 125 ASP B N 1
ATOM 3009 C CA . ASP B 1 125 ? -3.139 5.648 19.75 1 94.5 125 ASP B CA 1
ATOM 3010 C C . ASP B 1 125 ? -4.387 5.02 19.141 1 94.5 125 ASP B C 1
ATOM 3012 O O . ASP B 1 125 ? -5.395 4.824 19.828 1 94.5 125 ASP B O 1
ATOM 3016 N N . ALA B 1 126 ? -4.312 4.805 17.891 1 94.12 126 ALA B N 1
ATOM 3017 C CA . ALA B 1 126 ? -5.461 4.238 17.203 1 94.12 126 ALA B CA 1
ATOM 3018 C C . ALA B 1 126 ? -5.074 2.975 16.438 1 94.12 126 ALA B C 1
ATOM 3020 O O . ALA B 1 126 ? -3.895 2.752 16.156 1 94.12 126 ALA B O 1
ATOM 3021 N N . GLY B 1 127 ? -6.09 2.197 16.078 1 94.19 127 GLY B N 1
ATOM 3022 C CA . GLY B 1 127 ? -5.875 0.977 15.32 1 94.19 127 GLY B CA 1
ATOM 3023 C C . GLY B 1 127 ? -5.301 -0.153 16.156 1 94.19 127 GLY B C 1
ATOM 3024 O O . GLY B 1 127 ? -5.34 -0.104 17.391 1 94.19 127 GLY B O 1
ATOM 3025 N N . ALA B 1 128 ? -4.871 -1.198 15.438 1 93.38 128 ALA B N 1
ATOM 3026 C CA . ALA B 1 128 ? -4.305 -2.406 16.031 1 93.38 128 ALA B CA 1
ATOM 3027 C C . ALA B 1 128 ? -3.396 -3.131 15.047 1 93.38 128 ALA B C 1
ATOM 3029 O O . ALA B 1 128 ? -3.477 -2.9 13.836 1 93.38 128 ALA B O 1
ATOM 3030 N N . ALA B 1 129 ? -2.475 -3.873 15.602 1 91.75 129 ALA B N 1
ATOM 3031 C CA . ALA B 1 129 ? -1.593 -4.711 14.797 1 91.75 129 ALA B CA 1
ATOM 3032 C C . ALA B 1 129 ? -0.891 -3.887 13.719 1 91.75 129 ALA B C 1
ATOM 3034 O O . ALA B 1 129 ? -0.253 -2.875 14.023 1 91.75 129 ALA B O 1
ATOM 3035 N N . ASN B 1 130 ? -1.06 -4.199 12.453 1 93.12 130 ASN B N 1
ATOM 3036 C CA . ASN B 1 130 ? -0.32 -3.553 11.375 1 93.12 130 ASN B CA 1
ATOM 3037 C C . ASN B 1 130 ? -1.031 -2.297 10.883 1 93.12 130 ASN B C 1
ATOM 3039 O O . ASN B 1 130 ? -0.669 -1.739 9.844 1 93.12 130 ASN B O 1
ATOM 3043 N N . PHE B 1 131 ? -2.072 -1.938 11.594 1 96.19 131 PHE B N 1
ATOM 3044 C CA . PHE B 1 131 ? -2.674 -0.651 11.266 1 96.19 131 PHE B CA 1
ATOM 3045 C C . PHE B 1 131 ? -2.77 0.233 12.5 1 96.19 131 PHE B C 1
ATOM 3047 O O . PHE B 1 131 ? -3.666 1.073 12.602 1 96.19 131 PHE B O 1
ATOM 3054 N N . SER B 1 132 ? -1.86 -0.079 13.453 1 95.75 132 SER B N 1
ATOM 3055 C CA . SER B 1 132 ? -1.707 0.817 14.594 1 95.75 132 SER B CA 1
ATOM 3056 C C . SER B 1 132 ? -1.015 2.113 14.188 1 95.75 132 SER B C 1
ATOM 3058 O O . SER B 1 132 ? -0.102 2.104 13.359 1 95.75 132 SER B O 1
ATOM 3060 N N . ARG B 1 133 ? -1.448 3.236 14.789 1 97 133 ARG B N 1
ATOM 3061 C CA . ARG B 1 133 ? -0.889 4.555 14.5 1 97 133 ARG B CA 1
ATOM 3062 C C . ARG B 1 133 ? -1.117 5.512 15.672 1 97 133 ARG B C 1
ATOM 3064 O O . ARG B 1 133 ? -1.858 5.191 16.594 1 97 133 ARG B O 1
ATOM 3071 N N . THR B 1 134 ? -0.441 6.613 15.625 1 97.75 134 THR B N 1
ATOM 3072 C CA . THR B 1 134 ? -0.585 7.648 16.641 1 97.75 134 THR B CA 1
ATOM 3073 C C . THR B 1 134 ? -1.187 8.914 16.047 1 97.75 134 THR B C 1
ATOM 3075 O O . THR B 1 134 ? -0.695 9.43 15.031 1 97.75 134 THR B O 1
ATOM 3078 N N . LEU B 1 135 ? -2.223 9.359 16.672 1 97.5 135 LEU B N 1
ATOM 3079 C CA . LEU B 1 135 ? -2.879 10.609 16.281 1 97.5 135 LEU B CA 1
ATOM 3080 C C . LEU B 1 135 ? -2.498 11.734 17.234 1 97.5 135 LEU B C 1
ATOM 3082 O O . LEU B 1 135 ? -2.406 11.523 18.453 1 97.5 135 LEU B O 1
ATOM 3086 N N . SER B 1 136 ? -2.215 12.875 16.734 1 98.25 136 SER B N 1
ATOM 3087 C CA . SER B 1 136 ? -2.123 14.117 17.5 1 98.25 136 SER B CA 1
ATOM 3088 C C . SER B 1 136 ? -3.256 15.07 17.141 1 98.25 136 SER B C 1
ATOM 3090 O O . SER B 1 136 ? -3.189 15.773 16.125 1 98.25 136 SER B O 1
ATOM 3092 N N . ASN B 1 137 ? -4.188 15.102 18 1 98.56 137 ASN B N 1
ATOM 3093 C CA . ASN B 1 137 ? -5.312 16 17.781 1 98.56 137 ASN B CA 1
ATOM 3094 C C . ASN B 1 137 ? -4.961 17.438 18.141 1 98.56 137 ASN B C 1
ATOM 3096 O O . ASN B 1 137 ? -4.605 17.719 19.281 1 98.56 137 ASN B O 1
ATOM 3100 N N . ILE B 1 138 ? -5.094 18.344 17.203 1 98.81 138 ILE B N 1
ATOM 3101 C CA . ILE B 1 138 ? -4.703 19.734 17.406 1 98.81 138 ILE B CA 1
ATOM 3102 C C . ILE B 1 138 ? -5.945 20.594 17.641 1 98.81 138 ILE B C 1
ATOM 3104 O O . ILE B 1 138 ? -6 21.359 18.609 1 98.81 138 ILE B O 1
ATOM 3108 N N . LEU B 1 139 ? -6.918 20.516 16.797 1 98.69 139 LEU B N 1
ATOM 3109 C CA . LEU B 1 139 ? -8.172 21.266 16.844 1 98.69 139 LEU B CA 1
ATOM 3110 C C . LEU B 1 139 ? -9.344 20.359 16.453 1 98.69 139 LEU B C 1
ATOM 3112 O O . LEU B 1 139 ? -9.727 20.297 15.281 1 98.69 139 LEU B O 1
ATOM 3116 N N . THR B 1 140 ? -9.898 19.656 17.422 1 97.75 140 THR B N 1
ATOM 3117 C CA . THR B 1 140 ? -11.055 18.797 17.25 1 97.75 140 THR B CA 1
ATOM 3118 C C . THR B 1 140 ? -12.094 19.062 18.328 1 97.75 140 THR B C 1
ATOM 3120 O O . THR B 1 140 ? -11.773 19.594 19.391 1 97.75 140 THR B O 1
ATOM 3123 N N . THR B 1 141 ? -13.273 18.625 18.062 1 95.81 141 THR B N 1
ATOM 3124 C CA . THR B 1 141 ? -14.344 18.875 19.016 1 95.81 141 THR B CA 1
ATOM 3125 C C . THR B 1 141 ? -14.172 18 20.25 1 95.81 141 THR B C 1
ATOM 3127 O O . THR B 1 141 ? -14.539 18.391 21.359 1 95.81 141 THR B O 1
ATOM 3130 N N . SER B 1 142 ? -13.602 16.844 20.094 1 94 142 SER B N 1
ATOM 3131 C CA . SER B 1 142 ? -13.469 15.898 21.203 1 94 142 SER B CA 1
ATOM 3132 C C . SER B 1 142 ? -12.281 16.234 22.094 1 94 142 SER B C 1
ATOM 3134 O O . SER B 1 142 ? -12.359 16.125 23.312 1 94 142 SER B O 1
ATOM 3136 N N . SER B 1 143 ? -11.227 16.734 21.547 1 95.25 143 SER B N 1
ATOM 3137 C CA . SER B 1 143 ? -9.992 16.906 22.297 1 95.25 143 SER B CA 1
ATOM 3138 C C . SER B 1 143 ? -9.82 18.344 22.766 1 95.25 143 SER B C 1
ATOM 3140 O O . SER B 1 143 ? -9.203 18.609 23.797 1 95.25 143 SER B O 1
ATOM 3142 N N . GLN B 1 144 ? -10.352 19.266 21.969 1 96.44 144 GLN B N 1
ATOM 3143 C CA . GLN B 1 144 ? -10.32 20.688 22.312 1 96.44 144 GLN B CA 1
ATOM 3144 C C . GLN B 1 144 ? -11.711 21.297 22.234 1 96.44 144 GLN B C 1
ATOM 3146 O O . GLN B 1 144 ? -11.93 22.266 21.5 1 96.44 144 GLN B O 1
ATOM 3151 N N . PRO B 1 145 ? -12.594 20.875 23.062 1 95.5 145 PRO B N 1
ATOM 3152 C CA . PRO B 1 145 ? -13.992 21.312 22.953 1 95.5 145 PRO B CA 1
ATOM 3153 C C . PRO B 1 145 ? -14.172 22.812 23.219 1 95.5 145 PRO B C 1
ATOM 3155 O O . PRO B 1 145 ? -15.156 23.406 22.781 1 95.5 145 PRO B O 1
ATOM 3158 N N . GLU B 1 146 ? -13.242 23.438 23.859 1 96.38 146 GLU B N 1
ATOM 3159 C CA . GLU B 1 146 ? -13.398 24.844 24.25 1 96.38 146 GLU B CA 1
ATOM 3160 C C . GLU B 1 146 ? -12.891 25.781 23.156 1 96.38 146 GLU B C 1
ATOM 3162 O O . GLU B 1 146 ? -13.148 26.984 23.203 1 96.38 146 GLU B O 1
ATOM 3167 N N . LEU B 1 147 ? -12.195 25.266 22.188 1 97.88 147 LEU B N 1
ATOM 3168 C CA . LEU B 1 147 ? -11.609 26.125 21.156 1 97.88 147 LEU B CA 1
ATOM 3169 C C . LEU B 1 147 ? -12.594 26.312 20 1 97.88 147 LEU B C 1
ATOM 3171 O O . LEU B 1 147 ? -12.969 25.344 19.328 1 97.88 147 LEU B O 1
ATOM 3175 N N . PRO B 1 148 ? -12.914 27.562 19.781 1 97.69 148 PRO B N 1
ATOM 3176 C CA . PRO B 1 148 ? -13.898 27.781 18.719 1 97.69 148 PRO B CA 1
ATOM 3177 C C . PRO B 1 148 ? -13.297 27.672 17.328 1 97.69 148 PRO B C 1
ATOM 3179 O O . PRO B 1 148 ? -12.164 28.109 17.094 1 97.69 148 PRO B O 1
ATOM 3182 N N . ALA B 1 149 ? -13.977 27.172 16.344 1 98.12 149 ALA B N 1
ATOM 3183 C CA . ALA B 1 149 ? -13.75 27.141 14.898 1 98.12 149 ALA B CA 1
ATOM 3184 C C . ALA B 1 149 ? -15.055 26.922 14.141 1 98.12 149 ALA B C 1
ATOM 3186 O O . ALA B 1 149 ? -16.016 26.391 14.703 1 98.12 149 ALA B O 1
ATOM 3187 N N . ALA B 1 150 ? -15.117 27.391 12.992 1 97.69 150 ALA B N 1
ATOM 3188 C CA . ALA B 1 150 ? -16.344 27.281 12.219 1 97.69 150 ALA B CA 1
ATOM 3189 C C . ALA B 1 150 ? -16.484 25.891 11.602 1 97.69 150 ALA B C 1
ATOM 3191 O O . ALA B 1 150 ? -17.531 25.234 11.734 1 97.69 150 ALA B O 1
ATOM 3192 N N . ARG B 1 151 ? -15.477 25.453 10.844 1 97.81 151 ARG B N 1
ATOM 3193 C CA . ARG B 1 151 ? -15.594 24.203 10.094 1 97.81 151 ARG B CA 1
ATOM 3194 C C . ARG B 1 151 ? -14.359 23.328 10.289 1 97.81 151 ARG B C 1
ATOM 3196 O O . ARG B 1 151 ? -14.445 22.094 10.203 1 97.81 151 ARG B O 1
ATOM 3203 N N . LEU B 1 152 ? -13.266 23.859 10.641 1 98.5 152 LEU B N 1
ATOM 3204 C CA . LEU B 1 152 ? -11.977 23.188 10.547 1 98.5 152 LEU B CA 1
ATOM 3205 C C . LEU B 1 152 ? -11.82 22.172 11.664 1 98.5 152 LEU B C 1
ATOM 3207 O O . LEU B 1 152 ? -12.148 22.453 12.82 1 98.5 152 LEU B O 1
ATOM 3211 N N . LEU B 1 153 ? -11.469 21.031 11.359 1 98.62 153 LEU B N 1
ATOM 3212 C CA . LEU B 1 153 ? -10.852 20.016 12.195 1 98.62 153 LEU B CA 1
ATOM 3213 C C . LEU B 1 153 ? -9.43 19.719 11.742 1 98.62 153 LEU B C 1
ATOM 3215 O O . LEU B 1 153 ? -9.172 19.578 10.547 1 98.62 153 LEU B O 1
ATOM 3219 N N . VAL B 1 154 ? -8.484 19.703 12.68 1 98.88 154 VAL B N 1
ATOM 3220 C CA . VAL B 1 154 ? -7.082 19.594 12.297 1 98.88 154 VAL B CA 1
ATOM 3221 C C . VAL B 1 154 ? -6.359 18.625 13.234 1 98.88 154 VAL B C 1
ATOM 3223 O O . VAL B 1 154 ? -6.566 18.656 14.445 1 98.88 154 VAL B O 1
ATOM 3226 N N . GLY B 1 155 ? -5.566 17.75 12.672 1 98.75 155 GLY B N 1
ATOM 3227 C CA . GLY B 1 155 ? -4.707 16.875 13.445 1 98.75 155 GLY B CA 1
ATOM 3228 C C . GLY B 1 155 ? -3.543 16.328 12.641 1 98.75 155 GLY B C 1
ATOM 3229 O O . GLY B 1 155 ? -3.355 16.688 11.477 1 98.75 155 GLY B O 1
ATOM 3230 N N . GLU B 1 156 ? -2.682 15.594 13.266 1 98.81 156 GLU B N 1
ATOM 3231 C CA . GLU B 1 156 ? -1.55 14.891 12.664 1 98.81 156 GLU B CA 1
ATOM 3232 C C . GLU B 1 156 ? -1.619 13.391 12.938 1 98.81 156 GLU B C 1
ATOM 3234 O O . GLU B 1 156 ? -2.084 12.969 14 1 98.81 156 GLU B O 1
ATOM 3239 N N . THR B 1 157 ? -1.155 12.641 12.008 1 98.81 157 THR B N 1
ATOM 3240 C CA . THR B 1 157 ? -1.046 11.195 12.195 1 98.81 157 THR B CA 1
ATOM 3241 C C . THR B 1 157 ? 0.355 10.711 11.844 1 98.81 157 THR B C 1
ATOM 3243 O O . THR B 1 157 ? 0.931 11.141 10.836 1 98.81 157 THR B O 1
ATOM 3246 N N . PHE B 1 158 ? 0.864 9.883 12.688 1 98.62 158 PHE B N 1
ATOM 3247 C CA . PHE B 1 158 ? 2.131 9.203 12.445 1 98.62 158 PHE B CA 1
ATOM 3248 C C . PHE B 1 158 ? 1.908 7.715 12.195 1 98.62 158 PHE B C 1
ATOM 3250 O O . PHE B 1 158 ? 1.328 7.02 13.039 1 98.62 158 PHE B O 1
ATOM 3257 N N . VAL B 1 159 ? 2.344 7.258 11.07 1 98.44 159 VAL B N 1
ATOM 3258 C CA . VAL B 1 159 ? 2.16 5.875 10.641 1 98.44 159 VAL B CA 1
ATOM 3259 C C . VAL B 1 159 ? 3.492 5.129 10.719 1 98.44 159 VAL B C 1
ATOM 3261 O O . VAL B 1 159 ? 4.406 5.398 9.93 1 98.44 159 VAL B O 1
ATOM 3264 N N . PRO B 1 160 ? 3.609 4.172 11.602 1 97.19 160 PRO B N 1
ATOM 3265 C CA . PRO B 1 160 ? 4.879 3.467 11.773 1 97.19 160 PRO B CA 1
ATOM 3266 C C . PRO B 1 160 ? 5.297 2.68 10.539 1 97.19 160 PRO B C 1
ATOM 3268 O O . PRO B 1 160 ? 4.469 2.422 9.656 1 97.19 160 PRO B O 1
ATOM 3271 N N . SER B 1 161 ? 6.543 2.293 10.516 1 96.06 161 SER B N 1
ATOM 3272 C CA . SER B 1 161 ? 7.164 1.501 9.453 1 96.06 161 SER B CA 1
ATOM 3273 C C . SER B 1 161 ? 6.312 0.286 9.102 1 96.06 161 SER B C 1
ATOM 3275 O O . SER B 1 161 ? 6.043 -0.561 9.961 1 96.06 161 SER B O 1
ATOM 3277 N N . GLY B 1 162 ? 5.836 0.228 7.805 1 97.06 162 GLY B N 1
ATOM 3278 C CA . GLY B 1 162 ? 5.129 -0.925 7.273 1 97.06 162 GLY B CA 1
ATOM 3279 C C . GLY B 1 162 ? 3.654 -0.939 7.637 1 97.06 162 GLY B C 1
ATOM 3280 O O . GLY B 1 162 ? 2.926 -1.857 7.254 1 97.06 162 GLY B O 1
ATOM 3281 N N . ASN B 1 163 ? 3.158 0.061 8.375 1 98.31 163 ASN B N 1
ATOM 3282 C CA . ASN B 1 163 ? 1.794 0.026 8.898 1 98.31 163 ASN B CA 1
ATOM 3283 C C . ASN B 1 163 ? 0.817 0.711 7.945 1 98.31 163 ASN B C 1
ATOM 3285 O O . ASN B 1 163 ? 1.22 1.531 7.117 1 98.31 163 ASN B O 1
ATOM 3289 N N . TRP B 1 164 ? -0.391 0.328 8.055 1 98.31 164 TRP B N 1
ATOM 3290 C CA . TRP B 1 164 ? -1.515 0.983 7.398 1 98.31 164 TRP B CA 1
ATOM 3291 C C . TRP B 1 164 ? -2.117 2.062 8.289 1 98.31 164 TRP B C 1
ATOM 3293 O O . TRP B 1 164 ? -1.927 2.047 9.508 1 98.31 164 TRP B O 1
ATOM 3303 N N . SER B 1 165 ? -2.773 3.016 7.719 1 98 165 SER B N 1
ATOM 3304 C CA . SER B 1 165 ? -3.5 4.07 8.422 1 98 165 SER B CA 1
ATOM 3305 C C . SER B 1 165 ? -4.816 4.391 7.719 1 98 165 SER B C 1
ATOM 3307 O O . SER B 1 165 ? -5.027 3.994 6.57 1 98 165 SER B O 1
ATOM 3309 N N . THR B 1 166 ? -5.691 5.133 8.453 1 96.88 166 THR B N 1
ATOM 3310 C CA . THR B 1 166 ? -7.027 5.391 7.934 1 96.88 166 THR B CA 1
ATOM 3311 C C . THR B 1 166 ? -7.715 4.09 7.543 1 96.88 166 THR B C 1
ATOM 3313 O O . THR B 1 166 ? -8.227 3.959 6.426 1 96.88 166 THR B O 1
ATOM 3316 N N . TYR B 1 167 ? -7.555 3.201 8.406 1 96.06 167 TYR B N 1
ATOM 3317 C CA . TYR B 1 167 ? -8.055 1.849 8.18 1 96.06 167 TYR B CA 1
ATOM 3318 C C . TYR B 1 167 ? -9.008 1.43 9.289 1 96.06 167 TYR B C 1
ATOM 3320 O O . TYR B 1 167 ? -8.688 1.559 10.477 1 96.06 167 TYR B O 1
ATOM 3328 N N . PRO B 1 168 ? -10.242 0.932 9.094 1 95.38 168 PRO B N 1
ATOM 3329 C CA . PRO B 1 168 ? -10.734 0.651 7.746 1 95.38 168 PRO B CA 1
ATOM 3330 C C . PRO B 1 168 ? -10.953 1.918 6.922 1 95.38 168 PRO B C 1
ATOM 3332 O O . PRO B 1 168 ? -11.203 2.986 7.484 1 95.38 168 PRO B O 1
ATOM 3335 N N . PRO B 1 169 ? -10.812 1.685 5.559 1 97 169 PRO B N 1
ATOM 3336 C CA . PRO B 1 169 ? -11.141 2.838 4.715 1 97 169 PRO B CA 1
ATOM 3337 C C . PRO B 1 169 ? -12.516 3.424 5.023 1 97 169 PRO B C 1
ATOM 3339 O O . PRO B 1 169 ? -13.461 2.68 5.297 1 97 169 PRO B O 1
ATOM 3342 N N . HIS B 1 170 ? -12.609 4.723 4.988 1 96.62 170 HIS B N 1
ATOM 3343 C CA . HIS B 1 170 ? -13.875 5.375 5.289 1 96.62 170 HIS B CA 1
ATOM 3344 C C . HIS B 1 170 ? -14.078 6.605 4.414 1 96.62 170 HIS B C 1
ATOM 3346 O O . HIS B 1 170 ? -13.172 7.023 3.693 1 96.62 170 HIS B O 1
ATOM 3352 N N . LYS B 1 171 ? -15.281 7.055 4.402 1 95.56 171 LYS B N 1
ATOM 3353 C CA . LYS B 1 171 ? -15.641 8.305 3.736 1 95.56 171 LYS B CA 1
ATOM 3354 C C . LYS B 1 171 ? -16.516 9.172 4.633 1 95.56 171 LYS B C 1
ATOM 3356 O O . LYS B 1 171 ? -17 8.711 5.672 1 95.56 171 LYS B O 1
ATOM 3361 N N . HIS B 1 172 ? -16.703 10.422 4.34 1 94.69 172 HIS B N 1
ATOM 3362 C CA . HIS B 1 172 ? -17.562 11.398 4.984 1 94.69 172 HIS B CA 1
ATOM 3363 C C . HIS B 1 172 ? -18.172 12.352 3.967 1 94.69 172 HIS B C 1
ATOM 3365 O O . HIS B 1 172 ? -17.75 13.508 3.857 1 94.69 172 HIS B O 1
ATOM 3371 N N . GLU B 1 173 ? -19.297 11.914 3.375 1 91.62 173 GLU B N 1
ATOM 3372 C CA . GLU B 1 173 ? -19.781 12.617 2.191 1 91.62 173 GLU B CA 1
ATOM 3373 C C . GLU B 1 173 ? -21.203 13.148 2.41 1 91.62 173 GLU B C 1
ATOM 3375 O O . GLU B 1 173 ? -21.672 14 1.653 1 91.62 173 GLU B O 1
ATOM 3380 N N . VAL B 1 174 ? -21.859 12.57 3.311 1 91.75 174 VAL B N 1
ATOM 3381 C CA . VAL B 1 174 ? -23.25 12.961 3.496 1 91.75 174 VAL B CA 1
ATOM 3382 C C . VAL B 1 174 ? -23.531 13.18 4.98 1 91.75 174 VAL B C 1
ATOM 3384 O O . VAL B 1 174 ? -22.984 12.484 5.836 1 91.75 174 VAL B O 1
ATOM 3387 N N . ASP B 1 175 ? -24.422 14.156 5.227 1 93.31 175 ASP B N 1
ATOM 3388 C CA . ASP B 1 175 ? -24.875 14.344 6.598 1 93.31 175 ASP B CA 1
ATOM 3389 C C . ASP B 1 175 ? -25.969 13.344 6.957 1 93.31 175 ASP B C 1
ATOM 3391 O O . ASP B 1 175 ? -27.109 13.461 6.492 1 93.31 175 ASP B O 1
ATOM 3395 N N . ASN B 1 176 ? -25.625 12.367 7.66 1 92.44 176 ASN B N 1
ATOM 3396 C CA . ASN B 1 176 ? -26.484 11.32 8.188 1 92.44 176 ASN B CA 1
ATOM 3397 C C . ASN B 1 176 ? -26.109 10.938 9.617 1 92.44 176 ASN B C 1
ATOM 3399 O O . ASN B 1 176 ? -25.844 9.773 9.906 1 92.44 176 ASN B O 1
ATOM 3403 N N . LEU B 1 177 ? -26.141 11.93 10.469 1 89.62 177 LEU B N 1
ATOM 3404 C CA . LEU B 1 177 ? -25.703 11.734 11.852 1 89.62 177 LEU B CA 1
ATOM 3405 C C . LEU B 1 177 ? -26.609 10.75 12.578 1 89.62 177 LEU B C 1
ATOM 3407 O O . LEU B 1 177 ? -27.812 10.711 12.336 1 89.62 177 LEU B O 1
ATOM 3411 N N . PRO B 1 178 ? -26.062 9.93 13.336 1 90.31 178 PRO B N 1
ATOM 3412 C CA . PRO B 1 178 ? -24.688 9.914 13.828 1 90.31 178 PRO B CA 1
ATOM 3413 C C . PRO B 1 178 ? -23.766 9.031 12.992 1 90.31 178 PRO B C 1
ATOM 3415 O O . PRO B 1 178 ? -22.609 8.797 13.367 1 90.31 178 PRO B O 1
ATOM 3418 N N . TYR B 1 179 ? -24.156 8.578 11.859 1 89.88 179 TYR B N 1
ATOM 3419 C CA . TYR B 1 179 ? -23.469 7.531 11.109 1 89.88 179 TYR B CA 1
ATOM 3420 C C . TYR B 1 179 ? -22.391 8.133 10.219 1 89.88 179 TYR B C 1
ATOM 3422 O O . TYR B 1 179 ? -21.344 7.5 9.977 1 89.88 179 TYR B O 1
ATOM 3430 N N . GLU B 1 180 ? -22.672 9.281 9.719 1 94.19 180 GLU B N 1
ATOM 3431 C CA . GLU B 1 180 ? -21.75 9.945 8.797 1 94.19 180 GLU B CA 1
ATOM 3432 C C . GLU B 1 180 ? -21.953 11.461 8.828 1 94.19 180 GLU B C 1
ATOM 3434 O O . GLU B 1 180 ? -23.078 11.945 9 1 94.19 180 GLU B O 1
ATOM 3439 N N . ALA B 1 181 ? -20.906 12.195 8.766 1 95.69 181 ALA B N 1
ATOM 3440 C CA . ALA B 1 181 ? -20.938 13.648 8.625 1 95.69 181 ALA B CA 1
ATOM 3441 C C . ALA B 1 181 ? -20.234 14.102 7.352 1 95.69 181 ALA B C 1
ATOM 3443 O O . ALA B 1 181 ? -19.172 13.578 7.008 1 95.69 181 ALA B O 1
ATOM 3444 N N . HIS B 1 182 ? -20.828 15.039 6.738 1 95.81 182 HIS B N 1
ATOM 3445 C CA . HIS B 1 182 ? -20.219 15.531 5.504 1 95.81 182 HIS B CA 1
ATOM 3446 C C . HIS B 1 182 ? -18.969 16.344 5.793 1 95.81 182 HIS B C 1
ATOM 3448 O O . HIS B 1 182 ? -19.047 17.375 6.469 1 95.81 182 HIS B O 1
ATOM 3454 N N . HIS B 1 183 ? -17.875 15.914 5.32 1 97.75 183 HIS B N 1
ATOM 3455 C CA . HIS B 1 183 ? -16.609 16.625 5.387 1 97.75 183 HIS B CA 1
ATOM 3456 C C . HIS B 1 183 ? -15.789 16.406 4.121 1 97.75 183 HIS B C 1
ATOM 3458 O O . HIS B 1 183 ? -15.781 15.297 3.566 1 97.75 183 HIS B O 1
ATOM 3464 N N . GLU B 1 184 ? -15.156 17.516 3.623 1 98.12 184 GLU B N 1
ATOM 3465 C CA . GLU B 1 184 ? -13.961 17.328 2.805 1 98.12 184 GLU B CA 1
ATOM 3466 C C . GLU B 1 184 ? -12.742 17.047 3.672 1 98.12 184 GLU B C 1
ATOM 3468 O O . GLU B 1 184 ? -12.688 17.453 4.836 1 98.12 184 GLU B O 1
ATOM 3473 N N . GLU B 1 185 ? -11.797 16.328 3.094 1 98.5 185 GLU B N 1
ATOM 3474 C CA . GLU B 1 185 ? -10.602 15.984 3.859 1 98.5 185 GLU B CA 1
ATOM 3475 C C . GLU B 1 185 ? -9.344 16.094 3.002 1 98.5 185 GLU B C 1
ATOM 3477 O O . GLU B 1 185 ? -9.359 15.742 1.822 1 98.5 185 GLU B O 1
ATOM 3482 N N . MET B 1 186 ? -8.289 16.656 3.592 1 98.75 186 MET B N 1
ATOM 3483 C CA . MET B 1 186 ? -6.977 16.672 2.953 1 98.75 186 MET B CA 1
ATOM 3484 C C . MET B 1 186 ? -5.91 16.109 3.881 1 98.75 186 MET B C 1
ATOM 3486 O O . MET B 1 186 ? -6.02 16.219 5.105 1 98.75 186 MET B O 1
ATOM 3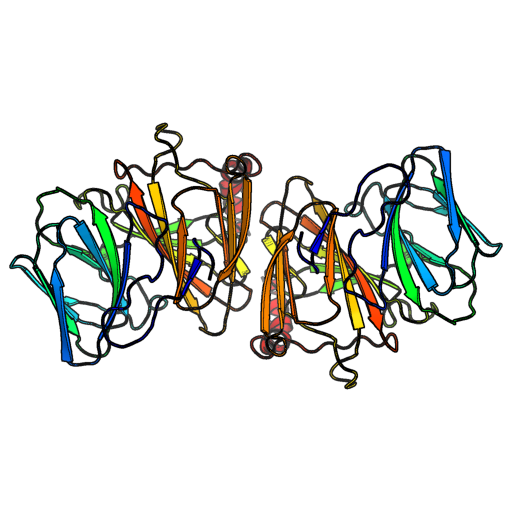490 N N . TYR B 1 187 ? -4.941 15.391 3.289 1 98.88 187 TYR B N 1
ATOM 3491 C CA . TYR B 1 187 ? -3.727 14.93 3.951 1 98.88 187 TYR B CA 1
ATOM 3492 C C . TYR B 1 187 ? -2.492 15.57 3.334 1 98.88 187 TYR B C 1
ATOM 3494 O O . TYR B 1 187 ? -2.232 15.414 2.141 1 98.88 187 TYR B O 1
ATOM 3502 N N . TYR B 1 188 ? -1.755 16.375 4.051 1 98.94 188 TYR B N 1
ATOM 3503 C CA . TYR B 1 188 ? -0.416 16.781 3.633 1 98.94 188 TYR B CA 1
ATOM 3504 C C . TYR B 1 188 ? 0.641 15.852 4.223 1 98.94 188 TYR B C 1
ATOM 3506 O O . TYR B 1 188 ? 0.82 15.805 5.441 1 98.94 188 TYR B O 1
ATOM 3514 N N . PHE B 1 189 ? 1.434 15.164 3.369 1 98.88 189 PHE B N 1
ATOM 3515 C CA . PHE B 1 189 ? 2.309 14.086 3.811 1 98.88 189 PHE B CA 1
ATOM 3516 C C . PHE B 1 189 ? 3.744 14.578 3.961 1 98.88 189 PHE B C 1
ATOM 3518 O O . PHE B 1 189 ? 4.215 15.383 3.154 1 98.88 189 PHE B O 1
ATOM 3525 N N . ARG B 1 190 ? 4.406 14.062 4.961 1 98.75 190 ARG B N 1
ATOM 3526 C CA . ARG B 1 190 ? 5.859 14.023 5.094 1 98.75 190 ARG B CA 1
ATOM 3527 C C . ARG B 1 190 ? 6.352 12.609 5.359 1 98.75 190 ARG B C 1
ATOM 3529 O O . ARG B 1 190 ? 5.621 11.781 5.91 1 98.75 190 ARG B O 1
ATOM 3536 N N . VAL B 1 191 ? 7.539 12.312 4.906 1 98.25 191 VAL B N 1
ATOM 3537 C CA . VAL B 1 191 ? 8.094 10.969 5.035 1 98.25 191 VAL B CA 1
ATOM 3538 C C . VAL B 1 191 ? 9.469 11.039 5.695 1 98.25 191 VAL B C 1
ATOM 3540 O O . VAL B 1 191 ? 10.266 11.922 5.391 1 98.25 191 VAL B O 1
ATOM 3543 N N . ASN B 1 192 ? 9.68 10.102 6.617 1 97.62 192 ASN B N 1
ATOM 3544 C CA . ASN B 1 192 ? 10.969 10.008 7.301 1 97.62 192 ASN B CA 1
ATOM 3545 C C . ASN B 1 192 ? 11.547 8.602 7.223 1 97.62 192 ASN B C 1
ATOM 3547 O O . ASN B 1 192 ? 10.969 7.656 7.758 1 97.62 192 ASN B O 1
ATOM 3551 N N . PRO B 1 193 ? 12.773 8.492 6.641 1 96.06 193 PRO B N 1
ATOM 3552 C CA . PRO B 1 193 ? 13.523 9.516 5.906 1 96.06 193 PRO B CA 1
ATOM 3553 C C . PRO B 1 193 ? 12.812 9.977 4.637 1 96.06 193 PRO B C 1
ATOM 3555 O O . PRO B 1 193 ? 11.922 9.281 4.141 1 96.06 193 PRO B O 1
ATOM 3558 N N . PRO B 1 194 ? 13.219 11.109 4.078 1 95.75 194 PRO B N 1
ATOM 3559 C CA . PRO B 1 194 ? 12.406 11.75 3.041 1 95.75 194 PRO B CA 1
ATOM 3560 C C . PRO B 1 194 ? 12.453 11 1.711 1 95.75 194 PRO B C 1
ATOM 3562 O O . PRO B 1 194 ? 11.656 11.273 0.813 1 95.75 194 PRO B O 1
ATOM 3565 N N . GLU B 1 195 ? 13.43 10.102 1.521 1 93.44 195 GLU B N 1
ATOM 3566 C CA . GLU B 1 195 ? 13.516 9.336 0.281 1 93.44 195 GLU B CA 1
ATOM 3567 C C . GLU B 1 195 ? 12.555 8.148 0.297 1 93.44 195 GLU B C 1
ATOM 3569 O O . GLU B 1 195 ? 12.422 7.434 -0.699 1 93.44 195 GLU B O 1
ATOM 3574 N N . GLY B 1 196 ? 11.891 7.957 1.445 1 95.56 196 GLY B N 1
ATOM 3575 C CA . GLY B 1 196 ? 10.93 6.871 1.562 1 95.56 196 GLY B CA 1
ATOM 3576 C C . GLY B 1 196 ? 9.648 7.121 0.789 1 95.56 196 GLY B C 1
ATOM 3577 O O . GLY B 1 196 ? 9.578 8.047 -0.022 1 95.56 196 GLY B O 1
ATOM 3578 N N . PHE B 1 197 ? 8.656 6.16 1.002 1 97.81 197 PHE B N 1
ATOM 3579 C CA . PHE B 1 197 ? 7.387 6.285 0.296 1 97.81 197 PHE B CA 1
ATOM 3580 C C . PHE B 1 197 ? 6.273 5.566 1.052 1 97.81 197 PHE B C 1
ATOM 3582 O O . PHE B 1 197 ? 6.523 4.93 2.076 1 97.81 197 PHE B O 1
ATOM 3589 N N . GLY B 1 198 ? 5.102 5.727 0.706 1 98.25 198 GLY B N 1
ATOM 3590 C CA . GLY B 1 198 ? 3.896 4.988 1.05 1 98.25 198 GLY B CA 1
ATOM 3591 C C . GLY B 1 198 ? 2.924 4.863 -0.107 1 98.25 198 GLY B C 1
ATOM 3592 O O . GLY B 1 198 ? 3.26 5.191 -1.247 1 98.25 198 GLY B O 1
ATOM 3593 N N . LEU B 1 199 ? 1.836 4.293 0.187 1 98.69 199 LEU B N 1
ATOM 3594 C CA . LEU B 1 199 ? 0.797 4.18 -0.831 1 98.69 199 LEU B CA 1
ATOM 3595 C C . LEU B 1 199 ? -0.541 4.684 -0.302 1 98.69 199 LEU B C 1
ATOM 3597 O O . LEU B 1 199 ? -0.799 4.629 0.902 1 98.69 199 LEU B O 1
ATOM 3601 N N . CYS B 1 200 ? -1.326 5.211 -1.153 1 98.56 200 CYS B N 1
ATOM 3602 C CA . CYS B 1 200 ? -2.658 5.719 -0.849 1 98.56 200 CYS B CA 1
ATOM 3603 C C . CYS B 1 200 ? -3.689 5.172 -1.829 1 98.56 200 CYS B C 1
ATOM 3605 O O . CYS B 1 200 ? -3.451 5.148 -3.037 1 98.56 200 CYS B O 1
ATOM 3607 N N . ARG B 1 201 ? -4.746 4.641 -1.35 1 98.56 201 ARG B N 1
ATOM 3608 C CA . ARG B 1 201 ? -5.879 4.234 -2.172 1 98.56 201 ARG B CA 1
ATOM 3609 C C . ARG B 1 201 ? -7.07 5.164 -1.965 1 98.56 201 ARG B C 1
ATOM 3611 O O . ARG B 1 201 ? -7.418 5.492 -0.828 1 98.56 201 ARG B O 1
ATOM 3618 N N . HIS B 1 202 ? -7.629 5.656 -3.025 1 98.19 202 HIS B N 1
ATOM 3619 C CA . HIS B 1 202 ? -8.797 6.531 -3.07 1 98.19 202 HIS B CA 1
ATOM 3620 C C . HIS B 1 202 ? -9.844 6.008 -4.051 1 98.19 202 HIS B C 1
ATOM 3622 O O . HIS B 1 202 ? -9.562 5.875 -5.246 1 98.19 202 HIS B O 1
ATOM 3628 N N . TYR B 1 203 ? -11.062 5.676 -3.529 1 97.19 203 TYR B N 1
ATOM 3629 C CA . TYR B 1 203 ? -12.023 5.027 -4.414 1 97.19 203 TYR B CA 1
ATOM 3630 C C . TYR B 1 203 ? -13.453 5.359 -4.008 1 97.19 203 TYR B C 1
ATOM 3632 O O . TYR B 1 203 ? -13.703 5.75 -2.867 1 97.19 203 TYR B O 1
ATOM 3640 N N . SER B 1 204 ? -14.32 5.293 -4.918 1 96.06 204 SER B N 1
ATOM 3641 C CA . SER B 1 204 ? -15.758 5.492 -4.75 1 96.06 204 SER B CA 1
ATOM 3642 C C . SER B 1 204 ? -16.547 4.621 -5.715 1 96.06 204 SER B C 1
ATOM 3644 O O . SER B 1 204 ? -16.734 4.984 -6.875 1 96.06 204 SER B O 1
ATOM 3646 N N . PRO B 1 205 ? -17.016 3.502 -5.168 1 92.94 205 PRO B N 1
ATOM 3647 C CA . PRO B 1 205 ? -17.844 2.674 -6.043 1 92.94 205 PRO B CA 1
ATOM 3648 C C . PRO B 1 205 ? -19.016 3.443 -6.648 1 92.94 205 PRO B C 1
ATOM 3650 O O . PRO B 1 205 ? -19.359 3.25 -7.82 1 92.94 205 PRO B O 1
ATOM 3653 N N . GLU B 1 206 ? -19.609 4.359 -5.875 1 91.75 206 GLU B N 1
ATOM 3654 C CA . GLU B 1 206 ? -20.766 5.137 -6.301 1 91.75 206 GLU B CA 1
ATOM 3655 C C . GLU B 1 206 ? -20.406 6.074 -7.449 1 91.75 206 GLU B C 1
ATOM 3657 O O . GLU B 1 206 ? -21.25 6.371 -8.297 1 91.75 206 GLU B O 1
ATOM 3662 N N . ARG B 1 207 ? -19.172 6.496 -7.555 1 94 207 ARG B N 1
ATOM 3663 C CA . ARG B 1 207 ? -18.766 7.453 -8.578 1 94 207 ARG B CA 1
ATOM 3664 C C . ARG B 1 207 ? -17.906 6.777 -9.648 1 94 207 ARG B C 1
ATOM 3666 O O . ARG B 1 207 ? -17.531 7.406 -10.641 1 94 207 ARG B O 1
ATOM 3673 N N . GLY B 1 208 ? -17.484 5.535 -9.375 1 93.62 208 GLY B N 1
ATOM 3674 C CA . GLY B 1 208 ? -16.906 4.699 -10.414 1 93.62 208 GLY B CA 1
ATOM 3675 C C . GLY B 1 208 ? -15.406 4.871 -10.547 1 93.62 208 GLY B C 1
ATOM 3676 O O . GLY B 1 208 ? -14.852 4.73 -11.641 1 93.62 208 GLY B O 1
ATOM 3677 N N . TYR B 1 209 ? -14.711 5.324 -9.461 1 93.94 209 TYR B N 1
ATOM 3678 C CA . TYR B 1 209 ? -13.258 5.398 -9.547 1 93.94 209 TYR B CA 1
ATOM 3679 C C . TYR B 1 209 ? -12.602 4.613 -8.414 1 93.94 209 TYR B C 1
ATOM 3681 O O . TYR B 1 209 ? -13.195 4.445 -7.344 1 93.94 209 TYR B O 1
ATOM 3689 N N . ASP B 1 210 ? -11.531 4.055 -8.68 1 96 210 ASP B N 1
ATOM 3690 C CA . ASP B 1 210 ? -10.602 3.381 -7.777 1 96 210 ASP B CA 1
ATOM 3691 C C . ASP B 1 210 ? -9.156 3.641 -8.188 1 96 210 ASP B C 1
ATOM 3693 O O . ASP B 1 210 ? -8.633 2.988 -9.094 1 96 210 ASP B O 1
ATOM 3697 N N . GLN B 1 211 ? -8.523 4.574 -7.422 1 96.25 211 GLN B N 1
ATOM 3698 C CA . GLN B 1 211 ? -7.184 5.035 -7.789 1 96.25 211 GLN B CA 1
ATOM 3699 C C . GLN B 1 211 ? -6.199 4.828 -6.641 1 96.25 211 GLN B C 1
ATOM 3701 O O . GLN B 1 211 ? -6.59 4.848 -5.473 1 96.25 211 GLN B O 1
ATOM 3706 N N . THR B 1 212 ? -5.016 4.535 -6.984 1 97.31 212 THR B N 1
ATOM 3707 C CA . THR B 1 212 ? -3.924 4.406 -6.023 1 97.31 212 THR B CA 1
ATOM 3708 C C . THR B 1 212 ? -2.785 5.359 -6.367 1 97.31 212 THR B C 1
ATOM 3710 O O . THR B 1 212 ? -2.576 5.691 -7.539 1 97.31 212 THR B O 1
ATOM 3713 N N . TYR B 1 213 ? -2.121 5.824 -5.367 1 97.25 213 TYR B N 1
ATOM 3714 C CA . TYR B 1 213 ? -1.067 6.82 -5.531 1 97.25 213 TYR B CA 1
ATOM 3715 C C . TYR B 1 213 ? 0.15 6.473 -4.684 1 97.25 213 TYR B C 1
ATOM 3717 O O . TYR B 1 213 ? 0.028 5.793 -3.662 1 97.25 213 TYR B O 1
ATOM 3725 N N . THR B 1 214 ? 1.329 6.902 -5.145 1 97.88 214 THR B N 1
ATOM 3726 C CA . THR B 1 214 ? 2.535 6.82 -4.328 1 97.88 214 THR B CA 1
ATOM 3727 C C . THR B 1 214 ? 2.693 8.07 -3.467 1 97.88 214 THR B C 1
ATOM 3729 O O . THR B 1 214 ? 2.727 9.188 -3.984 1 97.88 214 THR B O 1
ATOM 3732 N N . ILE B 1 215 ? 2.727 7.848 -2.178 1 98.25 215 ILE B N 1
ATOM 3733 C CA . ILE B 1 215 ? 3.006 8.93 -1.242 1 98.25 215 ILE B CA 1
ATOM 3734 C C . ILE B 1 215 ? 4.504 9.227 -1.225 1 98.25 215 ILE B C 1
ATOM 3736 O O . ILE B 1 215 ? 5.316 8.32 -1.028 1 98.25 215 ILE B O 1
ATOM 3740 N N . SER B 1 216 ? 4.906 10.422 -1.455 1 97.19 216 SER B N 1
ATOM 3741 C CA . SER B 1 216 ? 6.266 10.914 -1.275 1 97.19 216 SER B CA 1
ATOM 3742 C C . SER B 1 216 ? 6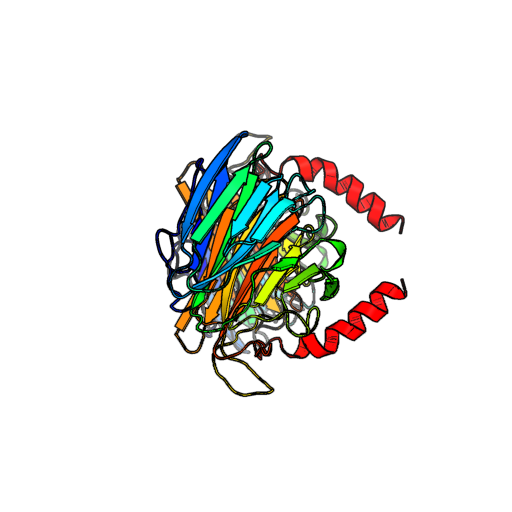.301 12.125 -0.343 1 97.19 216 SER B C 1
ATOM 3744 O O . SER B 1 216 ? 5.254 12.68 -0.002 1 97.19 216 SER B O 1
ATOM 3746 N N . ASP B 1 217 ? 7.492 12.445 0.068 1 97.81 217 ASP B N 1
ATOM 3747 C CA . ASP B 1 217 ? 7.633 13.625 0.921 1 97.81 217 ASP B CA 1
ATOM 3748 C C . ASP B 1 217 ? 7.02 14.859 0.26 1 97.81 217 ASP B C 1
ATOM 3750 O O . ASP B 1 217 ? 7.246 15.109 -0.924 1 97.81 217 ASP B O 1
ATOM 3754 N N . SER B 1 218 ? 6.148 15.594 0.972 1 97.81 218 SER B N 1
ATOM 3755 C CA . SER B 1 218 ? 5.516 16.844 0.58 1 97.81 218 SER B CA 1
ATOM 3756 C C . SER B 1 218 ? 4.387 16.609 -0.418 1 97.81 218 SER B C 1
ATOM 3758 O O . SER B 1 218 ? 4.113 17.453 -1.269 1 97.81 218 SER B O 1
ATOM 3760 N N . THR B 1 219 ? 3.779 15.445 -0.39 1 97.19 219 THR B N 1
ATOM 3761 C CA . THR B 1 219 ? 2.596 15.18 -1.198 1 97.19 219 THR B CA 1
ATOM 3762 C C . THR B 1 219 ? 1.327 15.578 -0.447 1 97.19 219 THR B C 1
ATOM 3764 O O . THR B 1 219 ? 1.304 15.57 0.786 1 97.19 219 THR B O 1
ATOM 3767 N N . ILE B 1 220 ? 0.33 16.016 -1.201 1 98.56 220 ILE B N 1
ATOM 3768 C CA . ILE B 1 220 ? -0.968 16.312 -0.603 1 98.56 220 ILE B CA 1
ATOM 3769 C C . ILE B 1 220 ? -2.051 15.477 -1.285 1 98.56 220 ILE B C 1
ATOM 3771 O O . ILE B 1 220 ? -2.027 15.297 -2.506 1 98.56 220 ILE B O 1
ATOM 3775 N N . PHE B 1 221 ? -2.836 14.844 -0.486 1 98.62 221 PHE B N 1
ATOM 3776 C CA . PHE B 1 221 ? -4.055 14.156 -0.899 1 98.62 221 PHE B CA 1
ATOM 3777 C C . PHE B 1 221 ? -5.285 15 -0.586 1 98.62 221 PHE B C 1
ATOM 3779 O O . PHE B 1 221 ? -5.422 15.523 0.523 1 98.62 221 PHE B O 1
ATOM 3786 N N . MET B 1 222 ? -6.145 15.164 -1.584 1 98.56 222 MET B N 1
ATOM 3787 C CA . MET B 1 222 ? -7.336 16 -1.461 1 98.56 222 MET B CA 1
ATOM 3788 C C . MET B 1 222 ? -8.594 15.195 -1.778 1 98.56 222 MET B C 1
ATOM 3790 O O . MET B 1 222 ? -8.797 14.773 -2.918 1 98.56 222 MET B O 1
ATOM 3794 N N . ALA B 1 223 ? -9.492 15.023 -0.766 1 97.44 223 ALA B N 1
ATOM 3795 C CA . ALA B 1 223 ? -10.664 14.164 -0.939 1 97.44 223 ALA B CA 1
ATOM 3796 C C . ALA B 1 223 ? -11.953 14.945 -0.709 1 97.44 223 ALA B C 1
ATOM 3798 O O . ALA B 1 223 ? -12.453 15.016 0.418 1 97.44 223 ALA B O 1
ATOM 3799 N N . PRO B 1 224 ? -12.609 15.375 -1.77 1 96.62 224 PRO B N 1
ATOM 3800 C CA . PRO B 1 224 ? -13.961 15.906 -1.584 1 96.62 224 PRO B CA 1
ATOM 3801 C C . PRO B 1 224 ? -14.984 14.812 -1.269 1 96.62 224 PRO B C 1
ATOM 3803 O O . PRO B 1 224 ? -16.062 15.102 -0.745 1 96.62 224 PRO B O 1
ATOM 3806 N N . HIS B 1 225 ? -14.695 13.594 -1.636 1 95.88 225 HIS B N 1
ATOM 3807 C CA . HIS B 1 225 ? -15.523 12.406 -1.447 1 95.88 225 HIS B CA 1
ATOM 3808 C C . HIS B 1 225 ? -14.703 11.133 -1.615 1 95.88 225 HIS B C 1
ATOM 3810 O O . HIS B 1 225 ? -13.539 11.18 -2.016 1 95.88 225 HIS B O 1
ATOM 3816 N N . GLY B 1 226 ? -15.344 10.023 -1.203 1 96.62 226 GLY B N 1
ATOM 3817 C CA . GLY B 1 226 ? -14.758 8.719 -1.493 1 96.62 226 GLY B CA 1
ATOM 3818 C C . GLY B 1 226 ? -14.07 8.094 -0.295 1 96.62 226 GLY B C 1
ATOM 3819 O O . GLY B 1 226 ? -13.672 8.797 0.635 1 96.62 226 GLY B O 1
ATOM 3820 N N . TYR B 1 227 ? -13.914 6.77 -0.388 1 97.75 227 TYR B N 1
ATOM 3821 C CA . TYR B 1 227 ? -13.141 6.02 0.594 1 97.75 227 TYR B CA 1
ATOM 3822 C C . TYR B 1 227 ? -11.648 6.215 0.378 1 97.75 227 TYR B C 1
ATOM 3824 O O . TYR B 1 227 ? -11.195 6.406 -0.754 1 97.75 227 TYR B O 1
ATOM 3832 N N . HIS B 1 228 ? -10.875 6.207 1.445 1 98.25 228 HIS B N 1
ATOM 3833 C CA . HIS B 1 228 ? -9.43 6.348 1.306 1 98.25 228 HIS B CA 1
ATOM 3834 C C . HIS B 1 228 ? -8.695 5.641 2.441 1 98.25 228 HIS B C 1
ATOM 3836 O O . HIS B 1 228 ? -9.242 5.477 3.533 1 98.25 228 HIS B O 1
ATOM 3842 N N . THR B 1 229 ? -7.594 5.172 2.184 1 98.38 229 THR B N 1
ATOM 3843 C CA . THR B 1 229 ? -6.68 4.551 3.135 1 98.38 229 THR B CA 1
ATOM 3844 C C . THR B 1 229 ? -5.234 4.688 2.664 1 98.38 229 THR B C 1
ATOM 3846 O O . THR B 1 229 ? -4.984 4.961 1.487 1 98.38 229 THR B O 1
ATOM 3849 N N . THR B 1 230 ? -4.27 4.57 3.574 1 98.5 230 THR B N 1
ATOM 3850 C CA . THR B 1 230 ? -2.859 4.734 3.234 1 98.5 230 THR B CA 1
ATOM 3851 C C . THR B 1 230 ? -2.006 3.697 3.957 1 98.5 230 THR B C 1
ATOM 3853 O O . THR B 1 230 ? -2.473 3.043 4.891 1 98.5 230 THR B O 1
ATOM 3856 N N . CYS B 1 231 ? -0.812 3.49 3.539 1 98.38 231 CYS B N 1
ATOM 3857 C CA . CYS B 1 231 ? 0.169 2.676 4.246 1 98.38 231 CYS B CA 1
ATOM 3858 C C . CYS B 1 231 ? 1.577 3.223 4.047 1 98.38 231 CYS B C 1
ATOM 3860 O O . CYS B 1 231 ? 1.855 3.879 3.041 1 98.38 231 CYS B O 1
ATOM 3862 N N . SER B 1 232 ? 2.385 3 5.02 1 98.25 232 SER B N 1
ATOM 3863 C CA . SER B 1 232 ? 3.797 3.367 4.988 1 98.25 232 SER B CA 1
ATOM 3864 C C . SER B 1 232 ? 4.668 2.184 4.586 1 98.25 232 SER B C 1
ATOM 3866 O O . SER B 1 232 ? 4.477 1.069 5.074 1 98.25 232 SER B O 1
ATOM 3868 N N . ALA B 1 233 ? 5.605 2.43 3.699 1 97.75 233 ALA B N 1
ATOM 3869 C CA . ALA B 1 233 ? 6.52 1.35 3.346 1 97.75 233 ALA B CA 1
ATOM 3870 C C . ALA B 1 233 ? 7.414 0.979 4.523 1 97.75 233 ALA B C 1
ATOM 3872 O O . ALA B 1 233 ? 7.828 1.849 5.297 1 97.75 233 ALA B O 1
ATOM 3873 N N . PRO B 1 234 ? 7.781 -0.347 4.648 1 96.56 234 PRO B N 1
ATOM 3874 C CA . PRO B 1 234 ? 8.695 -0.738 5.727 1 96.56 234 PRO B CA 1
ATOM 3875 C C . PRO B 1 234 ? 10.016 0.021 5.684 1 96.56 234 PRO B C 1
ATOM 3877 O O . PRO B 1 234 ? 10.609 0.172 4.617 1 96.56 234 PRO B O 1
ATOM 3880 N N . GLY B 1 235 ? 10.422 0.478 6.855 1 94.81 235 GLY B N 1
ATOM 3881 C CA . GLY B 1 235 ? 11.656 1.237 6.941 1 94.81 235 GLY B CA 1
ATOM 3882 C C . GLY B 1 235 ? 11.438 2.736 7.012 1 94.81 235 GLY B C 1
ATOM 3883 O O . GLY B 1 235 ? 12.367 3.494 7.297 1 94.81 235 GLY B O 1
ATOM 3884 N N . TYR B 1 236 ? 10.18 3.139 6.77 1 95.69 236 TYR B N 1
ATOM 3885 C CA . TYR B 1 236 ? 9.859 4.562 6.762 1 95.69 236 TYR B CA 1
ATOM 3886 C C . TYR B 1 236 ? 8.68 4.863 7.672 1 95.69 236 TYR B C 1
ATOM 3888 O O . TYR B 1 236 ? 7.809 4.012 7.867 1 95.69 236 TYR B O 1
ATOM 3896 N N . THR B 1 237 ? 8.703 6.004 8.258 1 97.44 237 THR B N 1
ATOM 3897 C CA . THR B 1 237 ? 7.543 6.555 8.953 1 97.44 237 THR B CA 1
ATOM 3898 C C . THR B 1 237 ? 6.863 7.625 8.102 1 97.44 237 THR B C 1
ATOM 3900 O O . THR B 1 237 ? 7.508 8.586 7.676 1 97.44 237 THR B O 1
ATOM 3903 N N . ASN B 1 238 ? 5.586 7.348 7.836 1 98.38 238 ASN B N 1
ATOM 3904 C CA . ASN B 1 238 ? 4.812 8.391 7.176 1 98.38 238 ASN B CA 1
ATOM 3905 C C . ASN B 1 238 ? 4.078 9.266 8.188 1 98.38 238 ASN B C 1
ATOM 3907 O O . ASN B 1 238 ? 3.58 8.773 9.195 1 98.38 238 ASN B O 1
ATOM 3911 N N . TYR B 1 239 ? 4.074 10.531 7.895 1 98.62 239 TYR B N 1
ATOM 3912 C CA . TYR B 1 239 ? 3.338 11.578 8.594 1 98.62 239 TYR B CA 1
ATOM 3913 C C . TYR B 1 239 ? 2.326 12.242 7.668 1 98.62 239 TYR B C 1
ATOM 3915 O O . TYR B 1 239 ? 2.619 12.5 6.5 1 98.62 239 TYR B O 1
ATOM 3923 N N . PHE B 1 240 ? 1.132 12.477 8.25 1 98.88 240 PHE B N 1
ATOM 3924 C CA . PHE B 1 240 ? 0.313 13.414 7.484 1 98.88 240 PHE B CA 1
ATOM 3925 C C . PHE B 1 240 ? -0.44 14.359 8.414 1 98.88 240 PHE B C 1
ATOM 3927 O O . PHE B 1 240 ? -0.902 13.945 9.484 1 98.88 240 PHE B O 1
ATOM 3934 N N . LEU B 1 241 ? -0.425 15.648 8.039 1 98.94 241 LEU B N 1
ATOM 3935 C CA . LEU B 1 241 ? -1.398 16.609 8.539 1 98.94 241 LEU B CA 1
ATOM 3936 C C . LEU B 1 241 ? -2.768 16.375 7.914 1 98.94 241 LEU B C 1
ATOM 3938 O O . LEU B 1 241 ? -2.916 16.453 6.691 1 98.94 241 LEU B O 1
ATOM 3942 N N . TRP B 1 242 ? -3.738 16.016 8.734 1 98.81 242 TRP B N 1
ATOM 3943 C CA . TRP B 1 242 ? -5.094 15.891 8.203 1 98.81 242 TRP B CA 1
ATOM 3944 C C . TRP B 1 242 ? -5.977 17.031 8.688 1 98.81 242 TRP B C 1
ATOM 3946 O O . TRP B 1 242 ? -5.832 17.516 9.812 1 98.81 242 TRP B O 1
ATOM 3956 N N . PHE B 1 243 ? -6.805 17.5 7.832 1 98.81 243 PHE B N 1
ATOM 3957 C CA . PHE B 1 243 ? -7.777 18.531 8.18 1 98.81 243 PHE B CA 1
ATOM 3958 C C . PHE B 1 243 ? -9.07 18.359 7.391 1 98.81 243 PHE B C 1
ATOM 3960 O O . PHE B 1 243 ? -9.047 17.859 6.266 1 98.81 243 PHE B O 1
ATOM 3967 N N . LEU B 1 244 ? -10.141 18.656 8.031 1 98.62 244 LEU B N 1
ATOM 3968 C CA . LEU B 1 244 ? -11.484 18.484 7.496 1 98.62 244 LEU B CA 1
ATOM 3969 C C . LEU B 1 244 ? -12.266 19.797 7.574 1 98.62 244 LEU B C 1
ATOM 3971 O O . LEU B 1 244 ? -11.961 20.656 8.406 1 98.62 244 LEU B O 1
ATOM 3975 N N . ALA B 1 245 ? -13.156 19.938 6.738 1 98.38 245 ALA B N 1
ATOM 3976 C CA . ALA B 1 245 ? -14.164 20.984 6.816 1 98.38 245 ALA B CA 1
ATOM 3977 C C . ALA B 1 245 ? -15.516 20.5 6.305 1 98.38 245 ALA B C 1
ATOM 3979 O O . ALA B 1 245 ? -15.586 19.844 5.266 1 98.38 245 ALA B O 1
ATOM 3980 N N . GLY B 1 246 ? -16.531 20.688 7.004 1 96.19 246 GLY B N 1
ATOM 3981 C CA . GLY B 1 246 ? -17.891 20.344 6.625 1 96.19 246 GLY B CA 1
ATOM 3982 C C . GLY B 1 246 ? -18.906 21.391 7.039 1 96.19 246 GLY B C 1
ATOM 3983 O O . GLY B 1 246 ? -18.578 22.562 7.16 1 96.19 246 GLY B O 1
ATOM 3984 N N . THR B 1 247 ? -20.234 20.953 7.016 1 88.81 247 THR B N 1
ATOM 3985 C CA . THR B 1 247 ? -21.297 21.844 7.508 1 88.81 247 THR B CA 1
ATOM 3986 C C . THR B 1 247 ? -21.094 22.156 8.984 1 88.81 247 THR B C 1
ATOM 3988 O O . THR B 1 247 ? -21.359 23.266 9.43 1 88.81 247 THR B O 1
ATOM 3991 N N . GLY B 1 248 ? -20.594 21.328 9.68 1 89.38 248 GLY B N 1
ATOM 3992 C CA . GLY B 1 248 ? -20.188 21.438 11.07 1 89.38 248 GLY B CA 1
ATOM 3993 C C . GLY B 1 248 ? -18.906 20.719 11.391 1 89.38 248 GLY B C 1
ATOM 3994 O O . GLY B 1 248 ? -18.094 20.453 10.492 1 89.38 248 GLY B O 1
ATOM 3995 N N . ARG B 1 249 ? -18.688 20.531 12.711 1 95.06 249 ARG B N 1
ATOM 3996 C CA . ARG B 1 249 ? -17.406 19.953 13.109 1 95.06 249 ARG B CA 1
ATOM 3997 C C . ARG B 1 249 ? -17.578 18.594 13.773 1 95.06 249 ARG B C 1
ATOM 3999 O O . ARG B 1 249 ? -16.688 18.109 14.461 1 95.06 249 ARG B O 1
ATOM 4006 N N . THR B 1 250 ? -18.812 18.047 13.617 1 92.38 250 THR B N 1
ATOM 4007 C CA . THR B 1 250 ? -19.031 16.719 14.148 1 92.38 250 THR B CA 1
ATOM 4008 C C . THR B 1 250 ? -18.297 15.672 13.312 1 92.38 250 THR B C 1
ATOM 4010 O O . THR B 1 250 ? -18.406 15.664 12.086 1 92.38 250 THR B O 1
ATOM 4013 N N . GLN B 1 251 ? -17.484 14.852 14.008 1 90.31 251 GLN B N 1
ATOM 4014 C CA . GLN B 1 251 ? -16.766 13.805 13.289 1 90.31 251 GLN B CA 1
ATOM 4015 C C . GLN B 1 251 ? -17.562 12.5 13.297 1 90.31 251 GLN B C 1
ATOM 4017 O O . GLN B 1 251 ? -17.906 11.977 14.359 1 90.31 251 GLN B O 1
ATOM 4022 N N . ALA B 1 252 ? -17.922 12.062 12.195 1 91.69 252 ALA B N 1
ATOM 4023 C CA . ALA B 1 252 ? -18.578 10.781 11.938 1 91.69 252 ALA B CA 1
ATOM 4024 C C . ALA B 1 252 ? -18.25 10.266 10.539 1 91.69 252 ALA B C 1
ATOM 4026 O O . ALA B 1 252 ? -18.297 11.031 9.57 1 91.69 252 ALA B O 1
ATOM 4027 N N . VAL B 1 253 ? -17.875 8.977 10.492 1 91.94 253 VAL B N 1
ATOM 4028 C CA . VAL B 1 253 ? -17.438 8.461 9.203 1 91.94 253 VAL B CA 1
ATOM 4029 C C . VAL B 1 253 ? -18.188 7.18 8.867 1 91.94 253 VAL B C 1
ATOM 4031 O O . VAL B 1 253 ? -18.609 6.445 9.766 1 91.94 253 VAL B O 1
ATOM 4034 N N . ALA B 1 254 ? -18.391 6.953 7.57 1 93.38 254 ALA B N 1
ATOM 4035 C CA . ALA B 1 254 ? -18.891 5.676 7.066 1 93.38 254 ALA B CA 1
ATOM 4036 C C . ALA B 1 254 ? -17.734 4.793 6.59 1 93.38 254 ALA B C 1
ATOM 4038 O O . ALA B 1 254 ? -17.031 5.137 5.633 1 93.38 254 ALA B O 1
ATOM 4039 N N . PHE B 1 255 ? -17.656 3.666 7.207 1 93.56 255 PHE B N 1
ATOM 4040 C CA . PHE B 1 255 ? -16.594 2.732 6.844 1 93.56 255 PHE B CA 1
ATOM 4041 C C . PHE B 1 255 ? -16.969 1.929 5.609 1 93.56 255 PHE B C 1
ATOM 4043 O O . PHE B 1 255 ? -18.156 1.672 5.371 1 93.56 255 PHE B O 1
ATOM 4050 N N . ASP B 1 256 ? -15.984 1.54 4.793 1 93.06 256 ASP B N 1
ATOM 4051 C CA . ASP B 1 256 ? -16.234 0.546 3.754 1 93.06 256 ASP B CA 1
ATOM 4052 C C . ASP B 1 256 ? -16.953 -0.681 4.328 1 93.06 256 ASP B C 1
ATOM 4054 O O . ASP B 1 256 ? -16.438 -1.32 5.25 1 93.06 256 ASP B O 1
ATOM 4058 N N . PRO B 1 257 ? -18.078 -0.976 3.787 1 90.31 257 PRO B N 1
ATOM 4059 C CA . PRO B 1 257 ? -18.844 -2.074 4.367 1 90.31 257 PRO B CA 1
ATOM 4060 C C . PRO B 1 257 ? -18.094 -3.4 4.359 1 90.31 257 PRO B C 1
ATOM 4062 O O . PRO B 1 257 ? -18.297 -4.238 5.238 1 90.31 257 PRO B O 1
ATOM 4065 N N . ALA B 1 258 ? -17.203 -3.637 3.408 1 86.88 258 ALA B N 1
ATOM 4066 C CA . ALA B 1 258 ? -16.438 -4.871 3.32 1 86.88 258 ALA B CA 1
ATOM 4067 C C . ALA B 1 258 ? -15.492 -5.016 4.516 1 86.88 258 ALA B C 1
ATOM 4069 O O . ALA B 1 258 ? -15.055 -6.125 4.84 1 86.88 258 ALA B O 1
ATOM 4070 N N . LEU B 1 259 ? -15.195 -3.934 5.195 1 90.12 259 LEU B N 1
ATOM 4071 C CA . LEU B 1 259 ? -14.211 -3.951 6.27 1 90.12 259 LEU B CA 1
ATOM 4072 C C . LEU B 1 259 ? -14.805 -3.406 7.566 1 90.12 259 LEU B C 1
ATOM 4074 O O . LEU B 1 259 ? -14.07 -3.109 8.516 1 90.12 259 LEU B O 1
ATOM 4078 N N . ALA B 1 260 ? -16.062 -3.279 7.633 1 85.06 260 ALA B N 1
ATOM 4079 C CA . ALA B 1 260 ? -16.719 -2.729 8.82 1 85.06 260 ALA B CA 1
ATOM 4080 C C . ALA B 1 260 ? -16.453 -3.6 10.047 1 85.06 260 ALA B C 1
ATOM 4082 O O . ALA B 1 260 ? -16.422 -3.104 11.172 1 85.06 260 ALA B O 1
ATOM 4083 N N . TRP B 1 261 ? -16.188 -4.902 9.734 1 86.75 261 TRP B N 1
ATOM 4084 C CA . TRP B 1 261 ? -15.945 -5.863 10.805 1 86.75 261 TRP B CA 1
ATOM 4085 C C . TRP B 1 261 ? -14.68 -5.508 11.578 1 86.75 261 TRP B C 1
ATOM 4087 O O . TRP B 1 261 ? -14.523 -5.895 12.734 1 86.75 261 TRP B O 1
ATOM 4097 N N . VAL B 1 262 ? -13.797 -4.785 10.992 1 87.5 262 VAL B N 1
ATOM 4098 C CA . VAL B 1 262 ? -12.523 -4.426 11.602 1 87.5 262 VAL B CA 1
ATOM 4099 C C . VAL B 1 262 ? -12.766 -3.613 12.875 1 87.5 262 VAL B C 1
ATOM 4101 O O . VAL B 1 262 ? -12.039 -3.754 13.852 1 87.5 262 VAL B O 1
ATOM 4104 N N . GLN B 1 263 ? -13.805 -2.756 12.828 1 84.62 263 GLN B N 1
ATOM 4105 C CA . GLN B 1 263 ? -14.125 -1.94 13.992 1 84.62 263 GLN B CA 1
ATOM 4106 C C . GLN B 1 263 ? -14.414 -2.814 15.211 1 84.62 263 GLN B C 1
ATOM 4108 O O . GLN B 1 263 ? -14.07 -2.451 16.344 1 84.62 263 GLN B O 1
ATOM 4113 N N . LYS B 1 264 ? -14.984 -3.979 14.977 1 83.62 264 LYS B N 1
ATOM 4114 C CA . LYS B 1 264 ? -15.328 -4.902 16.062 1 83.62 264 LYS B CA 1
ATOM 4115 C C . LYS B 1 264 ? -14.125 -5.742 16.469 1 83.62 264 LYS B C 1
ATOM 4117 O O . LYS B 1 264 ? -13.992 -6.117 17.641 1 83.62 264 LYS B O 1
ATOM 4122 N N . ALA B 1 265 ? -13.266 -5.922 15.562 1 85.38 265 ALA B N 1
ATOM 4123 C CA . ALA B 1 265 ? -12.148 -6.828 15.797 1 85.38 265 ALA B CA 1
ATOM 4124 C C . ALA B 1 265 ? -10.992 -6.105 16.469 1 85.38 265 ALA B C 1
ATOM 4126 O O . ALA B 1 265 ? -10.227 -6.711 17.234 1 85.38 265 ALA B O 1
ATOM 4127 N N . ALA B 1 266 ? -10.852 -4.867 16.25 1 83.06 266 ALA B N 1
ATOM 4128 C CA . ALA B 1 266 ? -9.68 -4.105 16.656 1 83.06 266 ALA B CA 1
ATOM 4129 C C . ALA B 1 266 ? -9.484 -4.164 18.172 1 83.06 266 ALA B C 1
ATOM 4131 O O . ALA B 1 266 ? -8.383 -4.422 18.656 1 83.06 266 ALA B O 1
ATOM 4132 N N . PRO B 1 267 ? -10.562 -3.994 18.969 1 78.94 267 PRO B N 1
ATOM 4133 C CA . PRO B 1 267 ? -10.367 -4.086 20.422 1 78.94 267 PRO B CA 1
ATOM 4134 C C . PRO B 1 267 ? -9.891 -5.469 20.875 1 78.94 267 PRO B C 1
ATOM 4136 O O . PRO B 1 267 ? -9.102 -5.578 21.812 1 78.94 267 PRO B O 1
ATOM 4139 N N . LEU B 1 268 ? -10.312 -6.461 20.203 1 82.25 268 LEU B N 1
ATOM 4140 C CA . LEU B 1 268 ? -9.898 -7.82 20.531 1 82.25 268 LEU B CA 1
ATOM 4141 C C . LEU B 1 268 ? -8.438 -8.047 20.172 1 82.25 268 LEU B C 1
ATOM 4143 O O . LEU B 1 268 ? -7.703 -8.703 20.922 1 82.25 268 LEU B O 1
ATOM 4147 N N . ILE B 1 269 ? -8.023 -7.508 19.125 1 85.88 269 ILE B N 1
ATOM 4148 C CA . ILE B 1 269 ? -6.637 -7.641 18.672 1 85.88 269 ILE B CA 1
ATOM 4149 C C . ILE B 1 269 ? -5.707 -6.918 19.641 1 85.88 269 ILE B C 1
ATOM 4151 O O . ILE B 1 269 ? -4.676 -7.461 20.047 1 85.88 269 ILE B O 1
ATOM 4155 N N . LYS B 1 270 ? -6.105 -5.773 20.047 1 84.12 270 LYS B N 1
ATOM 4156 C CA . LYS B 1 270 ? -5.312 -5 21 1 84.12 270 LYS B CA 1
ATOM 4157 C C . LYS B 1 270 ? -5.145 -5.754 22.312 1 84.12 270 LYS B C 1
ATOM 4159 O O . LYS B 1 270 ? -4.062 -5.742 22.906 1 84.12 270 LYS B O 1
ATOM 4164 N N . GLN B 1 271 ? -6.23 -6.316 22.797 1 77.06 271 GLN B N 1
ATOM 4165 C CA . GLN B 1 271 ? -6.176 -7.102 24.031 1 77.06 271 GLN B CA 1
ATOM 4166 C C . GLN B 1 271 ? -5.199 -8.266 23.891 1 77.06 271 GLN B C 1
ATOM 4168 O O . GLN B 1 271 ? -4.438 -8.555 24.828 1 77.06 271 GLN B O 1
ATOM 4173 N N . ALA B 1 272 ? -5.18 -8.883 22.734 1 80.25 272 ALA B N 1
ATOM 4174 C CA . ALA B 1 272 ? -4.293 -10.023 22.484 1 80.25 272 ALA B CA 1
ATOM 4175 C C . ALA B 1 272 ? -2.836 -9.578 22.438 1 80.25 272 ALA B C 1
ATOM 4177 O O . ALA B 1 272 ? -1.94 -10.312 22.859 1 80.25 272 ALA B O 1
ATOM 4178 N N . GLU B 1 273 ? -2.529 -8.461 21.938 1 79.19 273 GLU B N 1
ATOM 4179 C CA . GLU B 1 273 ? -1.184 -7.906 21.844 1 79.19 273 GLU B CA 1
ATOM 4180 C C . GLU B 1 273 ? -0.633 -7.535 23.219 1 79.19 273 GLU B C 1
ATOM 4182 O O . GLU B 1 273 ? 0.578 -7.582 23.438 1 79.19 273 GLU B O 1
ATOM 4187 N N . ARG B 1 274 ? -1.506 -7.113 24.094 1 70 274 ARG B N 1
ATOM 4188 C CA . ARG B 1 274 ? -1.095 -6.75 25.453 1 70 274 ARG B CA 1
ATOM 4189 C C . ARG B 1 274 ? -0.775 -7.992 26.281 1 70 274 ARG B C 1
ATOM 4191 O O . ARG B 1 274 ? 0.057 -7.941 27.188 1 70 274 ARG B O 1
ATOM 4198 N N . SER B 1 275 ? -1.431 -9.031 26.094 1 54.31 275 SER B N 1
ATOM 4199 C CA . SER B 1 275 ? -1.271 -10.258 26.859 1 54.31 275 SER B CA 1
ATOM 4200 C C . SER B 1 275 ? 0.015 -10.984 26.484 1 54.31 275 SER B C 1
ATOM 4202 O O . SER B 1 275 ? 0.441 -11.898 27.188 1 54.31 275 SER B O 1
ATOM 4204 N N . ARG B 1 276 ? 0.669 -10.508 25.469 1 52.25 276 ARG B N 1
ATOM 4205 C CA . ARG B 1 276 ? 1.942 -11.148 25.156 1 52.25 276 ARG B CA 1
ATOM 4206 C C . ARG B 1 276 ? 3.105 -10.406 25.812 1 52.25 276 ARG B C 1
ATOM 4208 O O . ARG B 1 276 ? 3.145 -9.18 25.812 1 52.25 276 ARG B O 1
#

Foldseek 3Di:
DDLFKDFWDDDAAKTFDPHAPDDFKGKIKHKHAAFDKDKDAQAQKKKKKKWQAAWKWKDKPNDIDGTAGDHHGNVGAAIKIKIHHHPMIMMITGHGITIIMIMIGGDPDDDDMDMFHRVLWDKDWDFFDQAIKIKTWGDACVSCVPDDDFFKGKIKIKHDAFGKYCPPWWKACDPDPPAHHQKKKKKFKAKVVQAFWKKKWWDDVPVPDIDMDIGGGRMMGTDNTTTMMMTGHGPMMMMIMMMIGHNGRNDHIHGDPVRPCSVVCRVVNRVVVVVD/DDLFKDFWDDDAAKTFDPHAPADFKGKIKHKHAAFDKDKDAQAQKKKKKKWQAAWKWKDKPNDIDGTAGDHHGNVGAAIKIKIHHHPMIMMITGHGITIIMIMMGGDPDDDDMDMFHRVLWDKDWDFFDQAIKIKTWGDACVSCVPDDDFFKGKIKIKHDAFGKYCPPWWKACDPDPPAHHQKKKKKFKAKVVQAFWKKKWWDDVPVPDIDMDIGGGRMMGTDNTTTMMMTGHGPMMMMIMMMIGHNGRNDHIHGDPVRPCSVVCRVVNRVVVVVD